Protein AF-0000000080403852 (afdb_homodimer)

Sequence (686 aa):
MSRVCIITGGTGLLGNSFREVVKNENPNFIESENEIIVNSNDKNVIKKYVFLSSKMCNLKNYDDTKNFFEKNKFTDIIHFAAHVGGLYANKNNNLQFLLNNLDINLNIVKICHKYSITRGIFALSTCIFPEKCDLPLIEENVHDGRCHLSNEGYSTSKRVLEILVRCYREKYNYQWMCIIPTNIYGKYDNFNLENGHVIPSIIHKIYLAKVNNTDVKLMGNGSAIRQFIYNRDISNILYYILNTYYSQNLTIIKNNIFNVIFSTNLPSNELSIKELANKIKHYMKFNNEILFDDTQDNGIHKKTASNDKLMSIINSSFSFTDIDKGLKETIDWFISEYKSIRKMSRVCIITGGTGLLGNSFREVVKNENPNFIESENEIIVNSNDKNVIKKYVFLSSKMCNLKNYDDTKNFFEKNKFTDIIHFAAHVGGLYANKNNNLQFLLNNLDINLNIVKICHKYSITRGIFALSTCIFPEKCDLPLIEENVHDGRCHLSNEGYSTSKRVLEILVRCYREKYNYQWMCIIPTNIYGKYDNFNLENGHVIPSIIHKIYLAKVNNTDVKLMGNGSAIRQFIYNRDISNILYYILNTYYSQNLTIIKNNIFNVIFSTNLPSNELSIKELANKIKHYMKFNNEILFDDTQDNGIHKKTASNDKLMSIINSSFSFTDIDKGLKETIDWFISEYKSIRK

Foldseek 3Di:
DAAEEEEEVLLADLNVLLVVVVCVVAVDWDDDDQKIAGDDPDRLAHGMYGRDYCVCFPLLDLVRLLVVCVVPQHQEYEYPDADAFALQVQQVPLVVRQSSLLSNLVSVLVSCVVNVNQYYEYEAEPQQADLDDDPQDDQVRSPVHQGDPSRRSNNVSRVVSLVSQVVCCVVPVGNYAYEYEWAEDFPRFALDCGTGYLLSNLLNQLVVCQVVVHEGEDEAPQQAKTAYAYSNLVSNQVSCCSRPLCVVPVNCVPPPRRYFYHGAPDPQRIGTSVRSSVLSCVLVVRDHYYHYDNPDDPRRRYHNHDRVSVCVRGDVPDHTDGPNRRSNNRSVNCVVCVVPHND/DAAEEEEEVLLADLNVLLVVVVCVVAVDWDDDDQKIAGDDPDRLAHGMYGRDYCVCFPLLDLVRLLVVCVVPQHQEYEYPDADAFALQVQQVPLVVRQSSLLSNLVSVLVSCVVNVNQYYEYEAEPQQADLDDDPQDDQVRSPVHQGDPSRRSNNVSRVVSLVSQVVCCVVPVGNYAYEYEWAEDFARFALDCGTGYLLSNLLNQLVVCQVVVHEGEDEAPQQAKTAYAYSNLVSNQVSCCSRPLCVVCVPCVVVVRRYFYHGAPDPQRIGTSVRSSVLSCVLVVRDHYYHYDNPDDPRRRYHNHDRVSVCVRGDPPDHTDGPNRRSNNRSVNCVVCVVPHND

Solvent-accessible surface area (backbone atoms only — not comparable to full-atom values): 35823 Å² total; per-residue (Å²): 128,82,33,22,31,37,28,37,31,19,74,36,35,59,27,44,32,31,51,51,43,54,52,71,77,34,91,53,60,50,74,54,96,49,32,38,38,41,74,66,90,52,78,66,39,62,34,30,40,37,42,38,37,68,89,80,39,48,45,64,37,54,68,48,40,47,55,58,50,71,79,41,84,46,38,30,36,39,40,59,57,66,69,80,53,15,69,65,40,25,52,76,32,31,54,58,29,22,53,50,28,37,36,30,45,53,36,50,54,53,48,32,58,75,64,61,36,44,33,33,39,36,63,50,44,60,63,35,33,24,64,70,64,73,77,57,37,52,71,88,46,39,52,57,20,39,45,44,77,52,39,36,24,47,24,48,26,42,48,49,43,54,50,51,53,50,40,47,25,70,73,69,69,39,52,53,32,35,35,27,38,43,49,68,44,40,60,65,53,53,35,20,78,75,43,19,43,73,66,40,26,51,53,44,45,46,51,53,15,56,78,64,70,42,59,30,80,40,81,9,70,32,71,33,33,47,46,45,34,46,35,57,54,54,26,49,52,49,51,43,41,65,46,43,47,44,76,74,39,72,60,44,73,73,72,73,58,41,58,33,34,45,49,61,93,50,72,76,29,53,38,28,47,46,58,49,50,51,52,52,33,60,76,67,69,49,83,65,51,82,42,65,41,62,89,47,81,63,72,71,52,70,72,55,60,47,30,65,69,38,62,71,70,49,64,89,83,68,73,78,73,51,50,69,61,43,50,48,54,24,51,52,45,46,64,75,38,54,92,75,53,67,103,129,83,34,23,32,37,28,38,31,19,74,35,35,59,26,44,33,30,52,51,44,54,53,71,77,35,90,50,59,50,76,57,96,49,32,38,39,41,73,67,90,54,77,66,38,62,34,30,40,37,41,38,36,69,88,78,37,49,46,64,36,55,68,49,40,47,55,58,50,70,78,42,85,48,39,30,38,39,42,60,57,68,68,77,54,16,70,64,38,26,51,75,34,29,52,57,28,22,53,50,27,39,35,31,46,51,36,49,54,52,47,34,59,74,63,61,37,44,33,35,40,37,62,53,43,58,62,36,33,24,65,70,65,73,78,56,37,53,70,88,47,38,51,57,21,38,47,44,77,52,39,37,22,45,22,48,28,41,48,49,44,51,52,50,51,48,38,50,24,71,73,68,67,39,55,54,32,35,37,26,37,44,47,68,43,40,61,67,52,55,37,21,79,74,44,20,43,71,66,40,27,50,53,45,46,46,51,51,15,56,77,64,70,43,60,30,79,40,81,9,72,31,71,34,33,46,45,46,35,48,36,56,53,54,26,51,53,50,52,44,40,65,46,44,47,45,75,73,40,76,55,40,74,76,70,71,57,42,57,34,35,46,46,61,91,49,72,76,30,53,37,30,46,45,58,48,49,51,51,51,32,59,76,66,69,50,84,64,53,81,41,63,41,62,89,47,81,61,72,73,51,67,71,56,59,45,30,65,68,38,62,72,69,49,63,89,84,66,75,78,74,51,50,69,61,43,49,48,55,23,51,53,45,47,65,74,38,54,93,75,52,67,102

Structure (mmCIF, N/CA/C/O backbone):
data_AF-0000000080403852-model_v1
#
loop_
_entity.id
_entity.type
_entity.pdbx_description
1 polymer 'GDP-L-fucose synthase'
#
loop_
_atom_site.group_PDB
_atom_site.id
_atom_site.type_symbol
_atom_site.label_atom_id
_atom_site.label_alt_id
_atom_site.label_comp_id
_atom_site.label_asym_id
_atom_site.label_entity_id
_atom_site.label_seq_id
_atom_site.pdbx_PDB_ins_code
_atom_site.Cartn_x
_atom_site.Cartn_y
_atom_site.Cartn_z
_atom_site.occupancy
_atom_site.B_iso_or_equiv
_atom_site.auth_seq_id
_atom_site.auth_comp_id
_atom_site.auth_asym_id
_atom_site.auth_atom_id
_atom_site.pdbx_PDB_model_num
ATOM 1 N N . MET A 1 1 ? -25.844 -14.68 -20.188 1 70.62 1 MET A N 1
ATOM 2 C CA . MET A 1 1 ? -24.656 -14.242 -20.906 1 70.62 1 MET A CA 1
ATOM 3 C C . MET A 1 1 ? -23.531 -15.258 -20.75 1 70.62 1 MET A C 1
ATOM 5 O O . MET A 1 1 ? -23.391 -15.891 -19.703 1 70.62 1 MET A O 1
ATOM 9 N N . SER A 1 2 ? -22.828 -15.672 -21.875 1 90.62 2 SER A N 1
ATOM 10 C CA . SER A 1 2 ? -21.734 -16.641 -21.828 1 90.62 2 SER A CA 1
ATOM 11 C C . SER A 1 2 ? -20.578 -16.141 -20.969 1 90.62 2 SER A C 1
ATOM 13 O O . SER A 1 2 ? -20.312 -14.938 -20.922 1 90.62 2 SER A O 1
ATOM 15 N N . ARG A 1 3 ? -20.031 -17.031 -20.234 1 94.69 3 ARG A N 1
ATOM 16 C CA . ARG A 1 3 ? -18.922 -16.672 -19.359 1 94.69 3 ARG A CA 1
ATOM 17 C C . ARG A 1 3 ? -17.609 -16.625 -20.141 1 94.69 3 ARG A C 1
ATOM 19 O O . ARG A 1 3 ? -17.297 -17.531 -20.906 1 94.69 3 ARG A O 1
ATOM 26 N N . VAL A 1 4 ? -16.906 -15.523 -20.016 1 97.25 4 VAL A N 1
ATOM 27 C CA . VAL A 1 4 ? -15.617 -15.297 -20.672 1 97.25 4 VAL A CA 1
ATOM 28 C C . VAL A 1 4 ? -14.57 -14.922 -19.625 1 97.25 4 VAL A C 1
ATOM 30 O O . VAL A 1 4 ? -14.75 -13.969 -18.859 1 97.25 4 VAL A O 1
ATOM 33 N N . CYS A 1 5 ? -13.445 -15.664 -19.609 1 98.19 5 CYS A N 1
ATOM 34 C CA . CYS A 1 5 ? -12.43 -15.469 -18.578 1 98.19 5 CYS A CA 1
ATOM 35 C C . CYS A 1 5 ? -11.141 -14.93 -19.188 1 98.19 5 CYS A C 1
ATOM 37 O O . CYS A 1 5 ? -10.617 -15.484 -20.156 1 98.19 5 CYS A O 1
ATOM 39 N N . ILE A 1 6 ? -10.664 -13.852 -18.656 1 98.75 6 ILE A N 1
ATOM 40 C CA . ILE A 1 6 ? -9.359 -13.336 -19.047 1 98.75 6 ILE A CA 1
ATOM 41 C C . ILE A 1 6 ? -8.305 -13.797 -18.047 1 98.75 6 ILE A C 1
ATOM 43 O O . ILE A 1 6 ? -8.547 -13.789 -16.828 1 98.75 6 ILE A O 1
ATOM 47 N N . ILE A 1 7 ? -7.203 -14.281 -18.516 1 98.81 7 ILE A N 1
ATOM 48 C CA . ILE A 1 7 ? -6.035 -14.648 -17.719 1 98.81 7 ILE A CA 1
ATOM 49 C C . ILE A 1 7 ? -4.895 -13.672 -18 1 98.81 7 ILE A C 1
ATOM 51 O O . ILE A 1 7 ? -4.293 -13.703 -19.078 1 98.81 7 ILE A O 1
ATOM 55 N N . THR A 1 8 ? -4.605 -12.766 -17.047 1 98.88 8 THR A N 1
ATOM 56 C CA . THR A 1 8 ? -3.408 -11.945 -17.203 1 98.88 8 THR A CA 1
ATOM 57 C C . THR A 1 8 ? -2.156 -12.734 -16.844 1 98.88 8 THR A C 1
ATOM 59 O O . THR A 1 8 ? -2.223 -13.68 -16.047 1 98.88 8 THR A O 1
ATOM 62 N N . GLY A 1 9 ? -0.987 -12.312 -17.453 1 98.25 9 GLY A N 1
ATOM 63 C CA . GLY A 1 9 ? 0.164 -13.195 -17.328 1 98.25 9 GLY A CA 1
ATOM 64 C C . GLY A 1 9 ? -0.004 -14.508 -18.078 1 98.25 9 GLY A C 1
ATOM 65 O O . GLY A 1 9 ? 0.462 -15.547 -17.609 1 98.25 9 GLY A O 1
ATOM 66 N N . GLY A 1 10 ? -0.683 -14.453 -19.156 1 98 10 GLY A N 1
ATOM 67 C CA . GLY A 1 10 ? -1.135 -15.625 -19.891 1 98 10 GLY A CA 1
ATOM 68 C C . GLY A 1 10 ? 0.002 -16.422 -20.5 1 98 10 GLY A C 1
ATOM 69 O O . GLY A 1 10 ? -0.172 -17.594 -20.859 1 98 10 GLY A O 1
ATOM 70 N N . THR A 1 11 ? 1.143 -15.844 -20.578 1 96.31 11 THR A N 1
ATOM 71 C CA . THR A 1 11 ? 2.264 -16.531 -21.219 1 96.31 11 THR A CA 1
ATOM 72 C C . THR A 1 11 ? 3.332 -16.875 -20.188 1 96.31 11 THR A C 1
ATOM 74 O O . THR A 1 11 ? 4.434 -17.297 -20.547 1 96.31 11 THR A O 1
ATOM 77 N N . GLY A 1 12 ? 3.045 -16.688 -18.953 1 96 12 GLY A N 1
ATOM 78 C CA . GLY A 1 12 ? 3.957 -17.047 -17.875 1 96 12 GLY A CA 1
ATOM 79 C C . GLY A 1 12 ? 3.771 -18.484 -17.391 1 96 12 GLY A C 1
ATOM 80 O O . GLY A 1 12 ? 3.053 -19.266 -18.016 1 96 12 GLY A O 1
ATOM 81 N N . LEU A 1 13 ? 4.449 -18.797 -16.281 1 97.12 13 LEU A N 1
ATOM 82 C CA . LEU A 1 13 ? 4.438 -20.125 -15.68 1 97.12 13 LEU A CA 1
ATOM 83 C C . LEU A 1 13 ? 3.01 -20.609 -15.453 1 97.12 13 LEU A C 1
ATOM 85 O O . LEU A 1 13 ? 2.604 -21.641 -15.992 1 97.12 13 LEU A O 1
ATOM 89 N N . LEU A 1 14 ? 2.246 -19.828 -14.727 1 98.44 14 LEU A N 1
ATOM 90 C CA . LEU A 1 14 ? 0.89 -20.234 -14.375 1 98.44 14 LEU A CA 1
ATOM 91 C C . LEU A 1 14 ? -0.052 -20.062 -15.562 1 98.44 14 LEU A C 1
ATOM 93 O O . LEU A 1 14 ? -0.991 -20.859 -15.734 1 98.44 14 LEU A O 1
ATOM 97 N N . GLY A 1 15 ? 0.168 -19.016 -16.391 1 98.5 15 GLY A N 1
ATOM 98 C CA . GLY A 1 15 ? -0.65 -18.844 -17.594 1 98.5 15 GLY A CA 1
ATOM 99 C C . GLY A 1 15 ? -0.61 -20.031 -18.531 1 98.5 15 GLY A C 1
ATOM 100 O O . GLY A 1 15 ? -1.655 -20.547 -18.938 1 98.5 15 GLY A O 1
ATOM 101 N N . ASN A 1 16 ? 0.558 -20.469 -18.828 1 97.94 16 ASN A N 1
ATOM 102 C CA . ASN A 1 16 ? 0.735 -21.609 -19.719 1 97.94 16 ASN A CA 1
ATOM 103 C C . ASN A 1 16 ? 0.206 -22.906 -19.094 1 97.94 16 ASN A C 1
ATOM 105 O O . ASN A 1 16 ? -0.389 -23.734 -19.781 1 97.94 16 ASN A O 1
ATOM 109 N N . SER A 1 17 ? 0.521 -23.078 -17.812 1 98.56 17 SER A N 1
ATOM 110 C CA . SER A 1 17 ? 0.018 -24.266 -17.125 1 98.56 17 SER A CA 1
ATOM 111 C C . SER A 1 17 ? -1.506 -24.312 -17.156 1 98.56 17 SER A C 1
ATOM 113 O O . SER A 1 17 ? -2.092 -25.375 -17.391 1 98.56 17 SER A O 1
ATOM 115 N N . PHE A 1 18 ? -2.139 -23.188 -16.875 1 98.81 18 PHE A N 1
ATOM 116 C CA . PHE A 1 18 ? -3.596 -23.109 -16.891 1 98.81 18 PHE A CA 1
ATOM 117 C C . PHE A 1 18 ? -4.141 -23.391 -18.281 1 98.81 18 PHE A C 1
ATOM 119 O O . PHE A 1 18 ? -5.172 -24.062 -18.438 1 98.81 18 PHE A O 1
ATOM 126 N N . ARG A 1 19 ? -3.49 -22.844 -19.281 1 98.44 19 ARG A N 1
ATOM 127 C CA . ARG A 1 19 ? -3.844 -23.094 -20.672 1 98.44 19 ARG A CA 1
ATOM 128 C C . ARG A 1 19 ? -3.889 -24.594 -20.953 1 98.44 19 ARG A C 1
ATOM 130 O O . ARG A 1 19 ? -4.844 -25.094 -21.547 1 98.44 19 ARG A O 1
ATOM 137 N N . GLU A 1 20 ? -2.898 -25.328 -20.484 1 98 20 GLU A N 1
ATOM 138 C CA . GLU A 1 20 ? -2.838 -26.781 -20.656 1 98 20 GLU A CA 1
ATOM 139 C C . GLU A 1 20 ? -4 -27.469 -19.953 1 98 20 GLU A C 1
ATOM 141 O O . GLU A 1 20 ? -4.609 -28.391 -20.5 1 98 20 GLU A O 1
ATOM 146 N N . VAL A 1 21 ? -4.27 -27.031 -18.75 1 98.19 21 VAL A N 1
ATOM 147 C CA . VAL A 1 21 ? -5.332 -27.641 -17.969 1 98.19 21 VAL A CA 1
ATOM 148 C C . VAL A 1 21 ? -6.68 -27.406 -18.641 1 98.19 21 VAL A C 1
ATOM 150 O O . VAL A 1 21 ? -7.527 -28.297 -18.688 1 98.19 21 VAL A O 1
ATOM 153 N N . VAL A 1 22 ? -6.941 -26.172 -19.188 1 98.31 22 VAL A N 1
ATOM 154 C CA . VAL A 1 22 ? -8.18 -25.859 -19.906 1 98.31 22 VAL A CA 1
ATOM 155 C C . VAL A 1 22 ? -8.367 -26.844 -21.062 1 98.31 22 VAL A C 1
ATOM 157 O O . VAL A 1 22 ? -9.453 -27.391 -21.25 1 98.31 22 VAL A O 1
ATOM 160 N N . LYS A 1 23 ? -7.289 -27.047 -21.797 1 97.88 23 LYS A N 1
ATOM 161 C CA . LYS A 1 23 ? -7.355 -27.953 -22.953 1 97.88 23 LYS A CA 1
ATOM 162 C C . LYS A 1 23 ? -7.625 -29.391 -22.5 1 97.88 23 LYS A C 1
ATOM 164 O O . LYS A 1 23 ? -8.438 -30.094 -23.109 1 97.88 23 LYS A O 1
ATOM 169 N N . ASN A 1 24 ? -7 -29.781 -21.438 1 97.38 24 ASN A N 1
ATOM 170 C CA . ASN A 1 24 ? -7.141 -31.156 -20.938 1 97.38 24 ASN A CA 1
ATOM 171 C C . ASN A 1 24 ? -8.547 -31.406 -20.406 1 97.38 24 ASN A C 1
ATOM 173 O O . ASN A 1 24 ? -9.062 -32.531 -20.547 1 97.38 24 ASN A O 1
ATOM 177 N N . GLU A 1 25 ? -9.164 -30.406 -19.812 1 96.31 25 GLU A N 1
ATOM 178 C CA . GLU A 1 25 ? -10.461 -30.562 -19.156 1 96.31 25 GLU A CA 1
ATOM 179 C C . GLU A 1 25 ? -11.609 -30.391 -20.141 1 96.31 25 GLU A C 1
ATOM 181 O O . GLU A 1 25 ? -12.766 -30.656 -19.812 1 96.31 25 GLU A O 1
ATOM 186 N N . ASN A 1 26 ? -11.273 -29.922 -21.391 1 96.25 26 ASN A N 1
ATOM 187 C CA . ASN A 1 26 ? -12.289 -29.688 -22.406 1 96.25 26 ASN A CA 1
ATOM 188 C C . ASN A 1 26 ? -11.953 -30.391 -23.719 1 96.25 26 ASN A C 1
ATOM 190 O O . ASN A 1 26 ? -11.258 -29.828 -24.562 1 96.25 26 ASN A O 1
ATOM 194 N N . PRO A 1 27 ? -12.555 -31.531 -23.953 1 91.88 27 PRO A N 1
ATOM 195 C CA . PRO A 1 27 ? -12.234 -32.281 -25.172 1 91.88 27 PRO A CA 1
ATOM 196 C C . PRO A 1 27 ? -12.648 -31.562 -26.453 1 91.88 27 PRO A C 1
ATOM 198 O O . PRO A 1 27 ? -12.055 -31.766 -27.5 1 91.88 27 PRO A O 1
ATOM 201 N N . ASN A 1 28 ? -13.719 -30.75 -26.359 1 95.31 28 ASN A N 1
ATOM 202 C CA . ASN A 1 28 ? -14.211 -30 -27.5 1 95.31 28 ASN A CA 1
ATOM 203 C C . ASN A 1 28 ? -13.891 -28.516 -27.391 1 95.31 28 ASN A C 1
ATOM 205 O O . ASN A 1 28 ? -14.695 -27.734 -26.875 1 95.31 28 ASN A O 1
ATOM 209 N N . PHE A 1 29 ? -12.695 -28.172 -27.906 1 96.94 29 PHE A N 1
ATOM 210 C CA . PHE A 1 29 ? -12.289 -26.766 -27.859 1 96.94 29 PHE A CA 1
ATOM 211 C C . PHE A 1 29 ? -11.648 -26.344 -29.188 1 96.94 29 PHE A C 1
ATOM 213 O O . PHE A 1 29 ? -11.266 -27.188 -30 1 96.94 29 PHE A O 1
ATOM 220 N N . ILE A 1 30 ? -11.633 -25.078 -29.516 1 97.75 30 ILE A N 1
ATOM 221 C CA . ILE A 1 30 ? -10.898 -24.453 -30.594 1 97.75 30 ILE A CA 1
ATOM 222 C C . ILE A 1 30 ? -9.906 -23.422 -30.031 1 97.75 30 ILE A C 1
ATOM 224 O O . ILE A 1 30 ? -10.281 -22.578 -29.219 1 97.75 30 ILE A O 1
ATOM 228 N N . GLU A 1 31 ? -8.68 -23.594 -30.312 1 97.19 31 GLU A N 1
ATOM 229 C CA . GLU A 1 31 ? -7.656 -22.656 -29.859 1 97.19 31 GLU A CA 1
ATOM 230 C C . GLU A 1 31 ? -7.16 -21.781 -31 1 97.19 31 GLU A C 1
ATOM 232 O O . GLU A 1 31 ? -6.941 -22.266 -32.125 1 97.19 31 GLU A O 1
ATOM 237 N N . SER A 1 32 ? -7.113 -20.531 -30.844 1 93.81 32 SER A N 1
ATOM 238 C CA . SER A 1 32 ? -6.535 -19.562 -31.781 1 93.81 32 SER A CA 1
ATOM 239 C C . SER A 1 32 ? -5.691 -18.531 -31.047 1 93.81 32 SER A C 1
ATOM 241 O O . SER A 1 32 ? -6.223 -17.703 -30.297 1 93.81 32 SER A O 1
ATOM 243 N N . GLU A 1 33 ? -4.379 -18.547 -31.297 1 92.81 33 GLU A N 1
ATOM 244 C CA . GLU A 1 33 ? -3.428 -17.594 -30.75 1 92.81 33 GLU A CA 1
ATOM 245 C C . GLU A 1 33 ? -3.543 -17.516 -29.219 1 92.81 33 GLU A C 1
ATOM 247 O O . GLU A 1 33 ? -3.096 -18.422 -28.516 1 92.81 33 GLU A O 1
ATOM 252 N N . ASN A 1 34 ? -4.266 -16.531 -28.766 1 96.44 34 ASN A N 1
ATOM 253 C CA . ASN A 1 34 ? -4.285 -16.281 -27.328 1 96.44 34 ASN A CA 1
ATOM 254 C C . ASN A 1 34 ? -5.648 -16.609 -26.719 1 96.44 34 ASN A C 1
ATOM 256 O O . ASN A 1 34 ? -5.957 -16.203 -25.609 1 96.44 34 ASN A O 1
ATOM 260 N N . GLU A 1 35 ? -6.457 -17.438 -27.484 1 97.56 35 GLU A N 1
ATOM 261 C CA . GLU A 1 35 ? -7.805 -17.719 -27 1 97.56 35 GLU A CA 1
ATOM 262 C C . GLU A 1 35 ? -8.133 -19.203 -27.109 1 97.56 35 GLU A C 1
ATOM 264 O O . GLU A 1 35 ? -7.621 -19.891 -28 1 97.56 35 GLU A O 1
ATOM 269 N N . ILE A 1 36 ? -8.898 -19.672 -26.203 1 98.31 36 ILE A N 1
ATOM 270 C CA . ILE A 1 36 ? -9.5 -21 -26.266 1 98.31 36 ILE A CA 1
ATOM 271 C C . ILE A 1 36 ? -11.016 -20.891 -26.141 1 98.31 36 ILE A C 1
ATOM 273 O O . ILE A 1 36 ? -11.523 -20.297 -25.188 1 98.31 36 ILE A O 1
ATOM 277 N N . ILE A 1 37 ? -11.727 -21.391 -27.156 1 97.81 37 ILE A N 1
ATOM 278 C CA . ILE A 1 37 ? -13.18 -21.453 -27.109 1 97.81 37 ILE A CA 1
ATOM 279 C C . ILE A 1 37 ? -13.625 -22.859 -26.766 1 97.81 37 ILE A C 1
ATOM 281 O O . ILE A 1 37 ? -13.18 -23.844 -27.375 1 97.81 37 ILE A O 1
ATOM 285 N N . VAL A 1 38 ? -14.383 -22.969 -25.734 1 97.31 38 VAL A N 1
ATOM 286 C CA . VAL A 1 38 ? -14.867 -24.266 -25.25 1 97.31 38 VAL A CA 1
ATOM 287 C C . VAL A 1 38 ? -16.312 -24.469 -25.672 1 97.31 38 VAL A C 1
ATOM 289 O O . VAL A 1 38 ? -17.172 -23.609 -25.438 1 97.31 38 VAL A O 1
ATOM 292 N N . ASN A 1 39 ? -16.609 -25.594 -26.344 1 94.56 39 ASN A N 1
ATOM 293 C CA . ASN A 1 39 ? -17.984 -25.953 -26.703 1 94.56 39 ASN A CA 1
ATOM 294 C C . ASN A 1 39 ? -18.656 -26.766 -25.609 1 94.56 39 ASN A C 1
ATOM 296 O O . ASN A 1 39 ? -18.406 -27.969 -25.484 1 94.56 39 ASN A O 1
ATOM 300 N N . SER A 1 40 ? -19.359 -26.125 -24.812 1 92.56 40 SER A N 1
ATOM 301 C CA . SER A 1 40 ? -20.078 -26.766 -23.719 1 92.56 40 SER A CA 1
ATOM 302 C C . SER A 1 40 ? -21.516 -26.266 -23.641 1 92.56 40 SER A C 1
ATOM 304 O O . SER A 1 40 ? -21.797 -25.094 -23.859 1 92.56 40 SER A O 1
ATOM 306 N N . ASN A 1 41 ? -22.484 -27.125 -23.328 1 90.44 41 ASN A N 1
ATOM 307 C CA . ASN A 1 41 ? -23.875 -26.766 -23.156 1 90.44 41 ASN A CA 1
ATOM 308 C C . ASN A 1 41 ? -24.172 -26.312 -21.734 1 90.44 41 ASN A C 1
ATOM 310 O O . ASN A 1 41 ? -25.25 -25.781 -21.453 1 90.44 41 ASN A O 1
ATOM 314 N N . ASP A 1 42 ? -23.219 -26.438 -20.875 1 89.19 42 ASP A N 1
ATOM 315 C CA . ASP A 1 42 ? -23.375 -26 -19.484 1 89.19 42 ASP A CA 1
ATOM 316 C C . ASP A 1 42 ? -23.156 -24.5 -19.344 1 89.19 42 ASP A C 1
ATOM 318 O O . ASP A 1 42 ? -22.078 -24 -19.672 1 89.19 42 ASP A O 1
ATOM 322 N N . LYS A 1 43 ? -24.172 -23.828 -18.875 1 85.56 43 LYS A N 1
ATOM 323 C CA . LYS A 1 43 ? -24.156 -22.375 -18.797 1 85.56 43 LYS A CA 1
ATOM 324 C C . LYS A 1 43 ? -23.156 -21.891 -17.75 1 85.56 43 LYS A C 1
ATOM 326 O O . LYS A 1 43 ? -22.719 -20.734 -17.781 1 85.56 43 LYS A O 1
ATOM 331 N N . ASN A 1 44 ? -22.75 -22.766 -16.891 1 86.94 44 ASN A N 1
ATOM 332 C CA . ASN A 1 44 ? -21.875 -22.375 -15.781 1 86.94 44 ASN A CA 1
ATOM 333 C C . ASN A 1 44 ? -20.406 -22.516 -16.172 1 86.94 44 ASN A C 1
ATOM 335 O O . ASN A 1 44 ? -19.531 -21.984 -15.484 1 86.94 44 ASN A O 1
ATOM 339 N N . VAL A 1 45 ? -20.203 -23.172 -17.234 1 92.5 45 VAL A N 1
ATOM 340 C CA . VAL A 1 45 ? -18.844 -23.406 -17.672 1 92.5 45 VAL A CA 1
ATOM 341 C C . VAL A 1 45 ? -18.359 -22.219 -18.516 1 92.5 45 VAL A C 1
ATOM 343 O O . VAL A 1 45 ? -19.125 -21.672 -19.328 1 92.5 45 VAL A O 1
ATOM 346 N N . ILE A 1 46 ? -17.156 -21.797 -18.344 1 96.75 46 ILE A N 1
ATOM 347 C CA . ILE A 1 46 ? -16.547 -20.734 -19.141 1 96.75 46 ILE A CA 1
ATOM 348 C C . ILE A 1 46 ? -16.469 -21.156 -20.594 1 96.75 46 ILE A C 1
ATOM 350 O O . ILE A 1 46 ? -15.969 -22.25 -20.906 1 96.75 46 ILE A O 1
ATOM 354 N N . LYS A 1 47 ? -16.922 -20.297 -21.5 1 96.81 47 LYS A N 1
ATOM 355 C CA . LYS A 1 47 ? -17.016 -20.656 -22.906 1 96.81 47 LYS A CA 1
ATOM 356 C C . LYS A 1 47 ? -15.797 -20.156 -23.688 1 96.81 47 LYS A C 1
ATOM 358 O O . LYS A 1 47 ? -15.531 -20.609 -24.797 1 96.81 47 LYS A O 1
ATOM 363 N N . LYS A 1 48 ? -15.094 -19.234 -23.094 1 97.5 48 LYS A N 1
ATOM 364 C CA . LYS A 1 48 ? -13.938 -18.641 -23.75 1 97.5 48 LYS A CA 1
ATOM 365 C C . LYS A 1 48 ? -12.883 -18.203 -22.75 1 97.5 48 LYS A C 1
ATOM 367 O O . LYS A 1 48 ? -13.219 -17.578 -21.734 1 97.5 48 LYS A O 1
ATOM 372 N N . TYR A 1 49 ? -11.688 -18.562 -22.984 1 98.38 49 TYR A N 1
ATOM 373 C CA . TYR A 1 49 ? -10.523 -18.109 -22.219 1 98.38 49 TYR A CA 1
ATOM 374 C C . TYR A 1 49 ? -9.617 -17.234 -23.078 1 98.38 49 TYR A C 1
ATOM 376 O O . TYR A 1 49 ? -9.305 -17.578 -24.219 1 98.38 49 TYR A O 1
ATOM 384 N N . VAL A 1 50 ? -9.258 -16.094 -22.562 1 98.44 50 VAL A N 1
ATOM 385 C CA . VAL A 1 50 ? -8.32 -15.203 -23.25 1 98.44 50 VAL A CA 1
ATOM 386 C C . VAL A 1 50 ? -7.039 -15.078 -22.422 1 98.44 50 VAL A C 1
ATOM 388 O O . VAL A 1 50 ? -7.074 -14.625 -21.281 1 98.44 50 VAL A O 1
ATOM 391 N N . PHE A 1 51 ? -5.934 -15.484 -23 1 98.69 51 PHE A N 1
ATOM 392 C CA . PHE A 1 51 ? -4.633 -15.453 -22.344 1 98.69 51 PHE A CA 1
ATOM 393 C C . PHE A 1 51 ? -3.857 -14.203 -22.75 1 98.69 51 PHE A C 1
ATOM 395 O O . PHE A 1 51 ? -3.27 -14.156 -23.828 1 98.69 51 PHE A O 1
ATOM 402 N N . LEU A 1 52 ? -3.744 -13.281 -21.859 1 98.19 52 LEU A N 1
ATOM 403 C CA . LEU A 1 52 ? -3.207 -11.961 -22.141 1 98.19 52 LEU A CA 1
ATOM 404 C C . LEU A 1 52 ? -1.708 -11.906 -21.859 1 98.19 52 LEU A C 1
ATOM 406 O O . LEU A 1 52 ? -1.264 -12.281 -20.781 1 98.19 52 LEU A O 1
ATOM 410 N N . SER A 1 53 ? -0.919 -11.477 -22.781 1 96.69 53 SER A N 1
ATOM 411 C CA . SER A 1 53 ? 0.515 -11.266 -22.625 1 96.69 53 SER A CA 1
ATOM 412 C C . SER A 1 53 ? 0.846 -9.773 -22.547 1 96.69 53 SER A C 1
ATOM 414 O O . SER A 1 53 ? 0.026 -8.93 -22.922 1 96.69 53 SER A O 1
ATOM 416 N N . SER A 1 54 ? 2.057 -9.492 -22.109 1 95.44 54 SER A N 1
ATOM 417 C CA . SER A 1 54 ? 2.498 -8.102 -22 1 95.44 54 SER A CA 1
ATOM 418 C C . SER A 1 54 ? 2.652 -7.473 -23.375 1 95.44 54 SER A C 1
ATOM 420 O O . SER A 1 54 ? 2.588 -6.246 -23.516 1 95.44 54 SER A O 1
ATOM 422 N N . LYS A 1 55 ? 2.824 -8.258 -24.422 1 94.81 55 LYS A N 1
ATOM 423 C CA . LYS A 1 55 ? 2.922 -7.77 -25.781 1 94.81 55 LYS A CA 1
ATOM 424 C C . LYS A 1 55 ? 1.572 -7.266 -26.297 1 94.81 55 LYS A C 1
ATOM 426 O O . LYS A 1 55 ? 1.514 -6.348 -27.109 1 94.81 55 LYS A O 1
ATOM 431 N N . MET A 1 56 ? 0.538 -7.844 -25.766 1 95.75 56 MET A N 1
ATOM 432 C CA . MET A 1 56 ? -0.814 -7.508 -26.203 1 95.75 56 MET A CA 1
ATOM 433 C C . MET A 1 56 ? -1.315 -6.25 -25.516 1 95.75 56 MET A C 1
ATOM 435 O O . MET A 1 56 ? -2.107 -5.492 -26.078 1 95.75 56 MET A O 1
ATOM 439 N N . CYS A 1 57 ? -0.879 -6.062 -24.266 1 97 57 CYS A N 1
ATOM 440 C CA . CYS A 1 57 ? -1.376 -4.961 -23.453 1 97 57 CYS A CA 1
ATOM 441 C C . CYS A 1 57 ? -0.402 -4.641 -22.328 1 97 57 CYS A C 1
ATOM 443 O O . CYS A 1 57 ? -0.019 -5.523 -21.547 1 97 57 CYS A O 1
ATOM 445 N N . ASN A 1 58 ? 0.052 -3.424 -22.25 1 98.12 58 ASN A N 1
ATOM 446 C CA . ASN A 1 58 ? 0.843 -2.977 -21.109 1 98.12 58 ASN A CA 1
ATOM 447 C C . ASN A 1 58 ? -0.04 -2.65 -19.906 1 98.12 58 ASN A C 1
ATOM 449 O O . ASN A 1 58 ? -0.598 -1.556 -19.812 1 98.12 58 ASN A O 1
ATOM 453 N N . LEU A 1 59 ? -0.033 -3.5 -18.969 1 98.5 59 LEU A N 1
ATOM 454 C CA . LEU A 1 59 ? -0.958 -3.398 -17.844 1 98.5 59 LEU A CA 1
ATOM 455 C C . LEU A 1 59 ? -0.531 -2.293 -16.891 1 98.5 59 LEU A C 1
ATOM 457 O O . LEU A 1 59 ? -1.304 -1.887 -16.016 1 98.5 59 LEU A O 1
ATOM 461 N N . LYS A 1 60 ? 0.663 -1.772 -17.016 1 97.75 60 LYS A N 1
ATOM 462 C CA . LYS A 1 60 ? 1.105 -0.65 -16.203 1 97.75 60 LYS A CA 1
ATOM 463 C C . LYS A 1 60 ? 0.446 0.652 -16.641 1 97.75 60 LYS A C 1
ATOM 465 O O . LYS A 1 60 ? 0.474 1.648 -15.914 1 97.75 60 LYS A O 1
ATOM 470 N N . ASN A 1 61 ? -0.056 0.645 -17.828 1 96.94 61 ASN A N 1
ATOM 471 C CA . ASN A 1 61 ? -0.733 1.802 -18.406 1 96.94 61 ASN A CA 1
ATOM 472 C C . ASN A 1 61 ? -2.25 1.664 -18.312 1 96.94 61 ASN A C 1
ATOM 474 O O . ASN A 1 61 ? -2.832 0.768 -18.938 1 96.94 61 ASN A O 1
ATOM 478 N N . TYR A 1 62 ? -2.869 2.57 -17.656 1 96.56 62 TYR A N 1
ATOM 479 C CA . TYR A 1 62 ? -4.301 2.488 -17.406 1 96.56 62 TYR A CA 1
ATOM 480 C C . TYR A 1 62 ? -5.09 2.518 -18.703 1 96.56 62 TYR A C 1
ATOM 482 O O . TYR A 1 62 ? -6 1.712 -18.906 1 96.56 62 TYR A O 1
ATOM 490 N N . ASP A 1 63 ? -4.766 3.42 -19.594 1 96 63 ASP A N 1
ATOM 491 C CA . ASP A 1 63 ? -5.516 3.58 -20.844 1 96 63 ASP A CA 1
ATOM 492 C C . ASP A 1 63 ? -5.367 2.352 -21.734 1 96 63 ASP A C 1
ATOM 494 O O . ASP A 1 63 ? -6.332 1.918 -22.359 1 96 63 ASP A O 1
ATOM 498 N N . ASP A 1 64 ? -4.16 1.789 -21.781 1 96.25 64 ASP A N 1
ATOM 499 C CA . ASP A 1 64 ? -3.953 0.549 -22.531 1 96.25 64 ASP A CA 1
ATOM 500 C C . ASP A 1 64 ? -4.832 -0.572 -21.984 1 96.25 64 ASP A C 1
ATOM 502 O O . ASP A 1 64 ? -5.484 -1.285 -22.75 1 96.25 64 ASP A O 1
ATOM 506 N N . THR A 1 65 ? -4.82 -0.675 -20.688 1 97.44 65 THR A N 1
ATOM 507 C CA . THR A 1 65 ? -5.598 -1.713 -20.016 1 97.44 65 THR A CA 1
ATOM 508 C C . THR A 1 65 ? -7.09 -1.518 -20.281 1 97.44 65 THR A C 1
ATOM 510 O O . THR A 1 65 ? -7.789 -2.461 -20.656 1 97.44 65 THR A O 1
ATOM 513 N N . LYS A 1 66 ? -7.566 -0.329 -20.125 1 97.38 66 LYS A N 1
ATOM 514 C CA . LYS A 1 66 ? -8.969 0.013 -20.344 1 97.38 66 LYS A CA 1
ATOM 515 C C . LYS A 1 66 ? -9.398 -0.318 -21.781 1 97.38 66 LYS A C 1
ATOM 517 O O . LYS A 1 66 ? -10.438 -0.941 -21.984 1 97.38 66 LYS A O 1
ATOM 522 N N . ASN A 1 67 ? -8.625 0.084 -22.719 1 96.5 67 ASN A N 1
ATOM 523 C CA . ASN A 1 67 ? -8.945 -0.139 -24.125 1 96.5 67 ASN A CA 1
ATOM 524 C C . ASN A 1 67 ? -9.055 -1.627 -24.438 1 96.5 67 ASN A C 1
ATOM 526 O O . ASN A 1 67 ? -9.938 -2.041 -25.188 1 96.5 67 ASN A O 1
ATOM 530 N N . PHE A 1 68 ? -8.148 -2.412 -23.938 1 96.94 68 PHE A N 1
ATOM 531 C CA . PHE A 1 68 ? -8.172 -3.85 -24.188 1 96.94 68 PHE A CA 1
ATOM 532 C C . PHE A 1 68 ? -9.438 -4.473 -23.609 1 96.94 68 PHE A C 1
ATOM 534 O O . PHE A 1 68 ? -10.086 -5.293 -24.266 1 96.94 68 PHE A O 1
ATOM 541 N N . PHE A 1 69 ? -9.82 -4.121 -22.375 1 97 69 PHE A N 1
ATOM 542 C CA . PHE A 1 69 ? -10.953 -4.727 -21.688 1 97 69 PHE A CA 1
ATOM 543 C C . PHE A 1 69 ? -12.273 -4.238 -22.281 1 97 69 PHE A C 1
ATOM 545 O O . PHE A 1 69 ? -13.281 -4.949 -22.234 1 97 69 PHE A O 1
ATOM 552 N N . GLU A 1 70 ? -12.266 -2.994 -22.797 1 95.06 70 GLU A N 1
ATOM 553 C CA . GLU A 1 70 ? -13.461 -2.43 -23.406 1 95.06 70 GLU A CA 1
ATOM 554 C C . GLU A 1 70 ? -13.875 -3.227 -24.641 1 95.06 70 GLU A C 1
ATOM 556 O O . GLU A 1 70 ? -15.07 -3.367 -24.922 1 95.06 70 GLU A O 1
ATOM 561 N N . LYS A 1 71 ? -12.961 -3.719 -25.344 1 92 71 LYS A N 1
ATOM 562 C CA . LYS A 1 71 ? -13.195 -4.438 -26.594 1 92 71 LYS A CA 1
ATOM 563 C C . LYS A 1 71 ? -13.688 -5.855 -26.328 1 92 71 LYS A C 1
ATOM 565 O O . LYS A 1 71 ? -14.211 -6.516 -27.219 1 92 71 LYS A O 1
ATOM 570 N N . ASN A 1 72 ? -13.5 -6.301 -25.062 1 85.81 72 ASN A N 1
ATOM 571 C CA . ASN A 1 72 ? -13.844 -7.668 -24.688 1 85.81 72 ASN A CA 1
ATOM 572 C C . ASN A 1 72 ? -14.789 -7.707 -23.5 1 85.81 72 ASN A C 1
ATOM 574 O O . ASN A 1 72 ? -14.664 -6.898 -22.578 1 85.81 72 ASN A O 1
ATOM 578 N N . LYS A 1 73 ? -15.852 -8.281 -23.547 1 90.12 73 LYS A N 1
ATOM 579 C CA . LYS A 1 73 ? -16.797 -8.375 -22.453 1 90.12 73 LYS A CA 1
ATOM 580 C C . LYS A 1 73 ? -16.453 -9.539 -21.516 1 90.12 73 LYS A C 1
ATOM 582 O O . LYS A 1 73 ? -17.141 -10.57 -21.531 1 90.12 73 LYS A O 1
ATOM 587 N N . PHE A 1 74 ? -15.57 -9.367 -20.578 1 97.5 74 PHE A N 1
ATOM 588 C CA . PHE A 1 74 ? -15.133 -10.414 -19.656 1 97.5 74 PHE A CA 1
ATOM 589 C C . PHE A 1 74 ? -16.078 -10.523 -18.484 1 97.5 74 PHE A C 1
ATOM 591 O O . PHE A 1 74 ? -16.594 -9.516 -17.984 1 97.5 74 PHE A O 1
ATOM 598 N N . THR A 1 75 ? -16.312 -11.719 -18.047 1 96.31 75 THR A N 1
ATOM 599 C CA . THR A 1 75 ? -17.125 -11.961 -16.875 1 96.31 75 THR A CA 1
ATOM 600 C C . THR A 1 75 ? -16.266 -12.414 -15.695 1 96.31 75 THR A C 1
ATOM 602 O O . THR A 1 75 ? -16.641 -12.242 -14.539 1 96.31 75 THR A O 1
ATOM 605 N N . ASP A 1 76 ? -15.109 -13.078 -15.969 1 96.94 76 ASP A N 1
ATOM 606 C CA . ASP A 1 76 ? -14.195 -13.672 -14.992 1 96.94 76 ASP A CA 1
ATOM 607 C C . ASP A 1 76 ? -12.75 -13.242 -15.258 1 96.94 76 ASP A C 1
ATOM 609 O O . ASP A 1 76 ? -12.383 -12.969 -16.406 1 96.94 76 ASP A O 1
ATOM 613 N N . ILE A 1 77 ? -11.984 -13.203 -14.172 1 98.44 77 ILE A N 1
ATOM 614 C CA . ILE A 1 77 ? -10.57 -12.906 -14.367 1 98.44 77 ILE A CA 1
ATOM 615 C C . ILE A 1 77 ? -9.727 -13.781 -13.453 1 98.44 77 ILE A C 1
ATOM 617 O O . ILE A 1 77 ? -10.094 -14.023 -12.297 1 98.44 77 ILE A O 1
ATOM 621 N N . ILE A 1 78 ? -8.672 -14.32 -13.945 1 98.81 78 ILE A N 1
ATOM 622 C CA . ILE A 1 78 ? -7.527 -14.773 -13.156 1 98.81 78 ILE A CA 1
ATOM 623 C C . ILE A 1 78 ? -6.348 -13.828 -13.375 1 98.81 78 ILE A C 1
ATOM 625 O O . ILE A 1 78 ? -5.863 -13.672 -14.492 1 98.81 78 ILE A O 1
ATOM 629 N N . HIS A 1 79 ? -5.906 -13.203 -12.352 1 98.88 79 HIS A N 1
ATOM 630 C CA . HIS A 1 79 ? -4.836 -12.211 -12.445 1 98.88 79 HIS A CA 1
ATOM 631 C C . HIS A 1 79 ? -3.512 -12.781 -11.953 1 98.88 79 HIS A C 1
ATOM 633 O O . HIS A 1 79 ? -3.211 -12.719 -10.758 1 98.88 79 HIS A O 1
ATOM 639 N N . PHE A 1 80 ? -2.666 -13.195 -12.953 1 98.81 80 PHE A N 1
ATOM 640 C CA . PHE A 1 80 ? -1.344 -13.719 -12.641 1 98.81 80 PHE A CA 1
ATOM 641 C C . PHE A 1 80 ? -0.27 -12.664 -12.883 1 98.81 80 PHE A C 1
ATOM 643 O O . PHE A 1 80 ? 0.854 -12.797 -12.391 1 98.81 80 PHE A O 1
ATOM 650 N N . ALA A 1 81 ? -0.586 -11.703 -13.703 1 98.69 81 ALA A N 1
ATOM 651 C CA . ALA A 1 81 ? 0.436 -10.766 -14.164 1 98.69 81 ALA A CA 1
ATOM 652 C C . ALA A 1 81 ? 1.114 -10.07 -12.984 1 98.69 81 ALA A C 1
ATOM 654 O O . ALA A 1 81 ? 0.444 -9.609 -12.055 1 98.69 81 ALA A O 1
ATOM 655 N N . ALA A 1 82 ? 2.369 -10.055 -13.016 1 98 82 ALA A N 1
ATOM 656 C CA . ALA A 1 82 ? 3.195 -9.383 -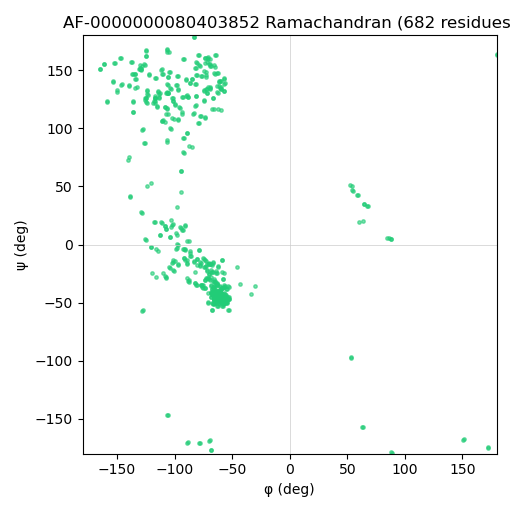12.023 1 98 82 ALA A CA 1
ATOM 657 C C . ALA A 1 82 ? 4.629 -9.211 -12.516 1 98 82 ALA A C 1
ATOM 659 O O . ALA A 1 82 ? 5.066 -9.93 -13.422 1 98 82 ALA A O 1
ATOM 660 N N . HIS A 1 83 ? 5.266 -8.188 -12.047 1 96.56 83 HIS A N 1
ATOM 661 C CA . HIS A 1 83 ? 6.723 -8.125 -12.094 1 96.56 83 HIS A CA 1
ATOM 662 C C . HIS A 1 83 ? 7.348 -9 -11.008 1 96.56 83 HIS A C 1
ATOM 664 O O . HIS A 1 83 ? 7.223 -8.703 -9.82 1 96.56 83 HIS A O 1
ATOM 670 N N . VAL A 1 84 ? 7.977 -10.078 -11.453 1 93.25 84 VAL A N 1
ATOM 671 C CA . VAL A 1 84 ? 8.438 -11.078 -10.5 1 93.25 84 VAL A CA 1
ATOM 672 C C . VAL A 1 84 ? 9.938 -11.312 -10.68 1 93.25 84 VAL A C 1
ATOM 674 O O . VAL A 1 84 ? 10.516 -10.93 -11.703 1 93.25 84 VAL A O 1
ATOM 677 N N . GLY A 1 85 ? 10.57 -11.883 -9.727 1 89.19 85 GLY A N 1
ATOM 678 C CA . GLY A 1 85 ? 11.977 -12.25 -9.711 1 89.19 85 GLY A CA 1
ATOM 679 C C . GLY A 1 85 ? 12.406 -12.906 -8.422 1 89.19 85 GLY A C 1
ATOM 680 O O . GLY A 1 85 ? 11.688 -12.867 -7.422 1 89.19 85 GLY A O 1
ATOM 681 N N . GLY A 1 86 ? 13.562 -13.555 -8.516 1 85.19 86 GLY A N 1
ATOM 682 C CA . GLY A 1 86 ? 14.102 -14.211 -7.336 1 85.19 86 GLY A CA 1
ATOM 683 C C . GLY A 1 86 ? 14.547 -13.234 -6.258 1 85.19 86 GLY A C 1
ATOM 684 O O . GLY A 1 86 ? 14.312 -12.031 -6.371 1 85.19 86 GLY A O 1
ATOM 685 N N . LEU A 1 87 ? 15.078 -13.773 -5.238 1 81.69 87 LEU A N 1
ATOM 686 C CA . LEU A 1 87 ? 15.492 -13.031 -4.051 1 81.69 87 LEU A CA 1
ATOM 687 C C . LEU A 1 87 ? 16.422 -11.875 -4.426 1 81.69 87 LEU A C 1
ATOM 689 O O . LEU A 1 87 ? 16.172 -10.727 -4.039 1 81.69 87 LEU A O 1
ATOM 693 N N . TYR A 1 88 ? 17.344 -12.094 -5.207 1 80.5 88 TYR A N 1
ATOM 694 C CA . TYR A 1 88 ? 18.359 -11.094 -5.516 1 80.5 88 TYR A CA 1
ATOM 695 C C . TYR A 1 88 ? 17.812 -10.039 -6.469 1 80.5 88 TYR A C 1
ATOM 697 O O . TYR A 1 88 ? 18.188 -8.867 -6.387 1 80.5 88 TYR A O 1
ATOM 705 N N . ALA A 1 89 ? 17 -10.516 -7.363 1 86.56 89 ALA A N 1
ATOM 706 C CA . ALA A 1 89 ? 16.328 -9.539 -8.227 1 86.56 89 ALA A CA 1
ATOM 707 C C . ALA A 1 89 ? 15.508 -8.547 -7.406 1 86.56 89 ALA A C 1
ATOM 709 O O . ALA A 1 89 ? 15.562 -7.34 -7.648 1 86.56 89 ALA A O 1
ATOM 710 N N . ASN A 1 90 ? 14.82 -9.039 -6.438 1 88.56 90 ASN A N 1
ATOM 711 C CA . ASN A 1 90 ? 14.023 -8.195 -5.562 1 88.56 90 ASN A CA 1
ATOM 712 C C . ASN A 1 90 ? 14.898 -7.242 -4.75 1 88.56 90 ASN A C 1
ATOM 714 O O . ASN A 1 90 ? 14.633 -6.039 -4.699 1 88.56 90 ASN A O 1
ATOM 718 N N . LYS A 1 91 ? 15.883 -7.781 -4.137 1 85.81 91 LYS A N 1
ATOM 719 C CA . LYS A 1 91 ? 16.766 -7.02 -3.266 1 85.81 91 LYS A CA 1
ATOM 720 C C . LYS A 1 91 ? 17.406 -5.844 -4.012 1 85.81 91 LYS A C 1
ATOM 722 O O . LYS A 1 91 ? 17.516 -4.746 -3.467 1 85.81 91 LYS A O 1
ATOM 727 N N . ASN A 1 92 ? 17.688 -6.051 -5.258 1 89.19 92 ASN A N 1
ATOM 728 C CA . ASN A 1 92 ? 18.422 -5.059 -6.027 1 89.19 92 ASN A CA 1
ATOM 729 C C . ASN A 1 92 ? 17.484 -4.094 -6.746 1 89.19 92 ASN A C 1
ATOM 731 O O . ASN A 1 92 ? 17.922 -3.053 -7.246 1 89.19 92 ASN A O 1
ATOM 735 N N . ASN A 1 93 ? 16.219 -4.418 -6.777 1 94.44 93 ASN A N 1
ATOM 736 C CA . ASN A 1 93 ? 15.273 -3.623 -7.566 1 94.44 93 ASN A CA 1
ATOM 737 C C . ASN A 1 93 ? 13.961 -3.414 -6.828 1 94.44 93 ASN A C 1
ATOM 739 O O . ASN A 1 93 ? 12.883 -3.482 -7.43 1 94.44 93 ASN A O 1
ATOM 743 N N . ASN A 1 94 ? 14.055 -3.146 -5.551 1 95.44 94 ASN A N 1
ATOM 744 C CA . ASN A 1 94 ? 12.867 -3.021 -4.711 1 95.44 94 ASN A CA 1
ATOM 745 C C . ASN A 1 94 ? 11.906 -1.966 -5.25 1 95.44 94 ASN A C 1
ATOM 747 O O . ASN A 1 94 ? 10.695 -2.188 -5.289 1 95.44 94 ASN A O 1
ATOM 751 N N . LEU A 1 95 ? 12.453 -0.841 -5.629 1 97.69 95 LEU A N 1
ATOM 752 C CA . LEU A 1 95 ? 11.633 0.256 -6.133 1 97.69 95 LEU A CA 1
ATOM 753 C C . LEU A 1 95 ? 10.883 -0.161 -7.395 1 97.69 95 LEU A C 1
ATOM 755 O O . LEU A 1 95 ? 9.672 0.069 -7.508 1 97.69 95 LEU A O 1
ATOM 759 N N . GLN A 1 96 ? 11.562 -0.776 -8.289 1 97.56 96 GLN A N 1
ATOM 760 C CA . GLN A 1 96 ? 10.945 -1.197 -9.547 1 97.56 96 GLN A CA 1
ATOM 761 C C . GLN A 1 96 ? 9.836 -2.213 -9.297 1 97.56 96 GLN A C 1
ATOM 763 O O . GLN A 1 96 ? 8.773 -2.141 -9.922 1 97.56 96 GLN A O 1
ATOM 768 N N . PHE A 1 97 ? 10.094 -3.186 -8.406 1 97.94 97 PHE A N 1
ATOM 769 C CA . PHE A 1 97 ? 9.078 -4.176 -8.062 1 97.94 97 PHE A CA 1
ATOM 770 C C . PHE A 1 97 ? 7.852 -3.504 -7.469 1 97.94 97 PHE A C 1
ATOM 772 O O . PHE A 1 97 ? 6.719 -3.873 -7.785 1 97.94 97 PHE A O 1
ATOM 779 N N . LEU A 1 98 ? 8.062 -2.516 -6.609 1 98.56 98 LEU A N 1
ATOM 780 C CA . LEU A 1 98 ? 6.969 -1.784 -5.98 1 98.56 98 LEU A CA 1
ATOM 781 C C . LEU A 1 98 ? 6.137 -1.051 -7.023 1 98.56 98 LEU A C 1
ATOM 783 O O . LEU A 1 98 ? 4.926 -1.262 -7.117 1 98.56 98 LEU A O 1
ATOM 787 N N . LEU A 1 99 ? 6.77 -0.262 -7.863 1 98.5 99 LEU A N 1
ATOM 788 C CA . LEU A 1 99 ? 6.094 0.607 -8.82 1 98.5 99 LEU A CA 1
ATOM 789 C C . LEU A 1 99 ? 5.355 -0.215 -9.875 1 98.5 99 LEU A C 1
ATOM 791 O O . LEU A 1 99 ? 4.168 0.01 -10.117 1 98.5 99 LEU A O 1
ATOM 795 N N . ASN A 1 100 ? 6.055 -1.15 -10.477 1 98.44 100 ASN A N 1
ATOM 796 C CA . ASN A 1 100 ? 5.449 -1.948 -11.539 1 98.44 100 ASN A CA 1
ATOM 797 C C . ASN A 1 100 ? 4.219 -2.701 -11.047 1 98.44 100 ASN A C 1
ATOM 799 O O . ASN A 1 100 ? 3.166 -2.672 -11.688 1 98.44 100 ASN A O 1
ATOM 803 N N . ASN A 1 101 ? 4.355 -3.326 -9.906 1 98.75 101 ASN A N 1
ATOM 804 C CA . ASN A 1 101 ? 3.26 -4.168 -9.438 1 98.75 101 ASN A CA 1
ATOM 805 C C . ASN A 1 101 ? 2.105 -3.336 -8.891 1 98.75 101 ASN A C 1
ATOM 807 O O . ASN A 1 101 ? 0.941 -3.719 -9.016 1 98.75 101 ASN A O 1
ATOM 811 N N . LEU A 1 102 ? 2.377 -2.184 -8.234 1 98.75 102 LEU A N 1
ATOM 812 C CA . LEU A 1 102 ? 1.288 -1.296 -7.844 1 98.75 102 LEU A CA 1
ATOM 813 C C . LEU A 1 102 ? 0.486 -0.847 -9.062 1 98.75 102 LEU A C 1
ATOM 815 O O . LEU A 1 102 ? -0.747 -0.877 -9.039 1 98.75 102 LEU A O 1
ATOM 819 N N . ASP A 1 103 ? 1.187 -0.418 -10.125 1 98.38 103 ASP A N 1
ATOM 820 C CA . ASP A 1 103 ? 0.514 0.046 -11.336 1 98.38 103 ASP A CA 1
ATOM 821 C C . ASP A 1 103 ? -0.353 -1.056 -11.938 1 98.38 103 ASP A C 1
ATOM 823 O O . ASP A 1 103 ? -1.531 -0.837 -12.227 1 98.38 103 ASP A O 1
ATOM 827 N N . ILE A 1 104 ? 0.217 -2.238 -12.102 1 98.69 104 ILE A N 1
ATOM 828 C CA . ILE A 1 104 ? -0.485 -3.371 -12.695 1 98.69 104 ILE A CA 1
ATOM 829 C C . ILE A 1 104 ? -1.729 -3.697 -11.875 1 98.69 104 ILE A C 1
ATOM 831 O O . ILE A 1 104 ? -2.834 -3.787 -12.414 1 98.69 104 ILE A O 1
ATOM 835 N N . ASN A 1 105 ? -1.567 -3.816 -10.578 1 98.75 105 ASN A N 1
ATOM 836 C CA . ASN A 1 105 ? -2.641 -4.25 -9.695 1 98.75 105 ASN A CA 1
ATOM 837 C C . ASN A 1 105 ? -3.748 -3.205 -9.602 1 98.75 105 ASN A C 1
ATOM 839 O O . ASN A 1 105 ? -4.934 -3.541 -9.656 1 98.75 105 ASN A O 1
ATOM 843 N N . LEU A 1 106 ? -3.379 -1.953 -9.438 1 98.44 106 LEU A N 1
ATOM 844 C CA . LEU A 1 106 ? -4.371 -0.887 -9.344 1 98.44 106 LEU A CA 1
ATOM 845 C C . LEU A 1 106 ? -5.191 -0.799 -10.625 1 98.44 106 LEU A C 1
ATOM 847 O O . LEU A 1 106 ? -6.422 -0.694 -10.578 1 98.44 106 LEU A O 1
ATOM 851 N N . ASN A 1 107 ? -4.512 -0.842 -11.758 1 98.19 107 ASN A N 1
ATOM 852 C CA . ASN A 1 107 ? -5.203 -0.753 -13.039 1 98.19 107 ASN A CA 1
ATOM 853 C C . ASN A 1 107 ? -6.168 -1.92 -13.234 1 98.19 107 ASN A C 1
ATOM 855 O O . ASN A 1 107 ? -7.324 -1.718 -13.609 1 98.19 107 ASN A O 1
ATOM 859 N N . ILE A 1 108 ? -5.73 -3.1 -12.93 1 98.69 108 ILE A N 1
ATOM 860 C CA . ILE A 1 108 ? -6.527 -4.301 -13.156 1 98.69 108 ILE A CA 1
ATOM 861 C C . ILE A 1 108 ? -7.77 -4.27 -12.266 1 98.69 108 ILE A C 1
ATOM 863 O O . ILE A 1 108 ? -8.883 -4.512 -12.734 1 98.69 108 ILE A O 1
ATOM 867 N N . VAL A 1 109 ? -7.594 -3.984 -11.031 1 98.62 109 VAL A N 1
ATOM 868 C CA . VAL A 1 109 ? -8.711 -4.023 -10.094 1 98.62 109 VAL A CA 1
ATOM 869 C C . VAL A 1 109 ? -9.727 -2.939 -10.453 1 98.62 109 VAL A C 1
ATOM 871 O O . VAL A 1 109 ? -10.93 -3.195 -10.484 1 98.62 109 VAL A O 1
ATOM 874 N N . LYS A 1 110 ? -9.242 -1.741 -10.734 1 98.19 110 LYS A N 1
ATOM 875 C CA . LYS A 1 110 ? -10.125 -0.65 -11.141 1 98.19 110 LYS A CA 1
ATOM 876 C C . LYS A 1 110 ? -10.906 -1.013 -12.398 1 98.19 110 LYS A C 1
ATOM 878 O O . LYS A 1 110 ? -12.102 -0.737 -12.492 1 98.19 110 LYS A O 1
ATOM 883 N N . ILE A 1 111 ? -10.211 -1.596 -13.336 1 98.12 111 ILE A N 1
ATOM 884 C CA . ILE A 1 111 ? -10.828 -1.943 -14.617 1 98.12 111 ILE A CA 1
ATOM 885 C C . ILE A 1 111 ? -11.852 -3.053 -14.414 1 98.12 111 ILE A C 1
ATOM 887 O O . ILE A 1 111 ? -12.914 -3.051 -15.047 1 98.12 111 ILE A O 1
ATOM 891 N N . CYS A 1 112 ? -11.523 -4.066 -13.578 1 98.31 112 CYS A N 1
ATOM 892 C CA . CYS A 1 112 ? -12.5 -5.105 -13.258 1 98.31 112 CYS A CA 1
ATOM 893 C C . CYS A 1 112 ? -13.781 -4.5 -12.711 1 98.31 112 CYS A C 1
ATOM 895 O O . CYS A 1 112 ? -14.883 -4.926 -13.078 1 98.31 112 CYS A O 1
ATOM 897 N N . HIS A 1 113 ? -13.672 -3.543 -11.828 1 97.94 113 HIS A N 1
ATOM 898 C CA . HIS A 1 113 ? -14.852 -2.865 -11.297 1 97.94 113 HIS A CA 1
ATOM 899 C C . HIS A 1 113 ? -15.57 -2.076 -12.383 1 97.94 113 HIS A C 1
ATOM 901 O O . HIS A 1 113 ? -16.797 -2.146 -12.492 1 97.94 113 HIS A O 1
ATOM 907 N N . LYS A 1 114 ? -14.828 -1.334 -13.148 1 97.75 114 LYS A N 1
ATOM 908 C CA . LYS A 1 114 ? -15.398 -0.477 -14.18 1 97.75 114 LYS A CA 1
ATOM 909 C C . LYS A 1 114 ? -16.281 -1.274 -15.133 1 97.75 114 LYS A C 1
ATOM 911 O O . LYS A 1 114 ? -17.344 -0.801 -15.539 1 97.75 114 LYS A O 1
ATOM 916 N N . TYR A 1 115 ? -15.891 -2.451 -15.453 1 97.44 115 TYR A N 1
ATOM 917 C CA . TYR A 1 115 ? -16.609 -3.227 -16.453 1 97.44 115 TYR A CA 1
ATOM 918 C C . TYR A 1 115 ? -17.391 -4.363 -15.812 1 97.44 115 TYR A C 1
ATOM 920 O O . TYR A 1 115 ? -17.797 -5.312 -16.484 1 97.44 115 TYR A O 1
ATOM 928 N N . SER A 1 116 ? -17.531 -4.309 -14.492 1 95.75 116 SER A N 1
ATOM 929 C CA . SER A 1 116 ? -18.375 -5.199 -13.711 1 95.75 116 SER A CA 1
ATOM 930 C C . SER A 1 116 ? -17.984 -6.656 -13.898 1 95.75 116 SER A C 1
ATOM 932 O O . SER A 1 116 ? -18.828 -7.512 -14.164 1 95.75 116 SER A O 1
ATOM 934 N N . ILE A 1 117 ? -16.719 -6.938 -13.898 1 96.88 117 ILE A N 1
ATOM 935 C CA . ILE A 1 117 ? -16.234 -8.312 -13.797 1 96.88 117 ILE A CA 1
ATOM 936 C C . ILE A 1 117 ? -16.422 -8.812 -12.359 1 96.88 117 ILE A C 1
ATOM 938 O O . ILE A 1 117 ? -15.672 -8.422 -11.461 1 96.88 117 ILE A O 1
ATOM 942 N N . THR A 1 118 ? -17.312 -9.695 -12.148 1 93 118 THR A N 1
ATOM 943 C CA . THR A 1 118 ? -17.812 -9.938 -10.797 1 93 118 THR A CA 1
ATOM 944 C C . THR A 1 118 ? -17.141 -11.172 -10.188 1 93 118 THR A C 1
ATOM 946 O O . THR A 1 118 ? -17.25 -11.406 -8.984 1 93 118 THR A O 1
ATOM 949 N N . ARG A 1 119 ? -16.453 -12.008 -10.984 1 93.5 119 ARG A N 1
ATOM 950 C CA . ARG A 1 119 ? -15.711 -13.156 -10.492 1 93.5 119 ARG A CA 1
ATOM 951 C C . ARG A 1 119 ? -14.219 -13.008 -10.773 1 93.5 119 ARG A C 1
ATOM 953 O O . ARG A 1 119 ? -13.828 -12.656 -11.891 1 93.5 119 ARG A O 1
ATOM 960 N N . GLY A 1 120 ? -13.477 -13.141 -9.75 1 94.69 120 GLY A N 1
ATOM 961 C CA . GLY A 1 120 ? -12.055 -12.898 -9.953 1 94.69 120 GLY A CA 1
ATOM 962 C C . GLY A 1 120 ? -11.18 -13.648 -8.969 1 94.69 120 GLY A C 1
ATOM 963 O O . GLY A 1 120 ? -11.555 -13.844 -7.812 1 94.69 120 GLY A O 1
ATOM 964 N N . ILE A 1 121 ? -10.07 -14.172 -9.43 1 97.06 121 ILE A N 1
ATOM 965 C CA . ILE A 1 121 ? -9.008 -14.773 -8.625 1 97.06 121 ILE A CA 1
ATOM 966 C C . ILE A 1 121 ? -7.715 -13.977 -8.805 1 97.06 121 ILE A C 1
ATOM 968 O O . ILE A 1 121 ? -7.25 -13.781 -9.93 1 97.06 121 ILE A O 1
ATOM 972 N N . PHE A 1 122 ? -7.156 -13.508 -7.766 1 98.56 122 PHE A N 1
ATOM 973 C CA . PHE A 1 122 ? -5.961 -12.672 -7.773 1 98.56 122 PHE A CA 1
ATOM 974 C C . PHE A 1 122 ? -4.816 -13.359 -7.047 1 98.56 122 PHE A C 1
ATOM 976 O O . PHE A 1 122 ? -4.949 -13.742 -5.879 1 98.56 122 PHE A O 1
ATOM 983 N N . ALA A 1 123 ? -3.707 -13.484 -7.703 1 98.75 123 ALA A N 1
ATOM 984 C CA . ALA A 1 123 ? -2.576 -14.227 -7.145 1 98.75 123 ALA A CA 1
ATOM 985 C C . ALA A 1 123 ? -1.688 -13.312 -6.301 1 98.75 123 ALA A C 1
ATOM 987 O O . ALA A 1 123 ? -1.251 -12.258 -6.766 1 98.75 123 ALA A O 1
ATOM 988 N N . LEU A 1 124 ? -1.455 -13.711 -5.121 1 98.56 124 LEU A N 1
ATOM 989 C CA . LEU A 1 124 ? -0.499 -13.086 -4.211 1 98.56 124 LEU A CA 1
ATOM 990 C C . LEU A 1 124 ? 0.753 -13.945 -4.07 1 98.56 124 LEU A C 1
ATOM 992 O O . LEU A 1 124 ? 1.302 -14.422 -5.066 1 98.56 124 LEU A O 1
ATOM 996 N N . SER A 1 125 ? 1.371 -13.969 -2.947 1 96.94 125 SER A N 1
ATOM 997 C CA . SER A 1 125 ? 2.584 -14.727 -2.65 1 96.94 125 SER A CA 1
ATOM 998 C C . SER A 1 125 ? 2.773 -14.898 -1.146 1 96.94 125 SER A C 1
ATOM 1000 O O . SER A 1 125 ? 2.307 -14.07 -0.358 1 96.94 125 SER A O 1
ATOM 1002 N N . THR A 1 126 ? 3.479 -15.914 -0.771 1 95.88 126 THR A N 1
ATOM 1003 C CA . THR A 1 126 ? 3.771 -16.078 0.649 1 95.88 126 THR A CA 1
ATOM 1004 C C . THR A 1 126 ? 4.746 -15 1.125 1 95.88 126 THR A C 1
ATOM 1006 O O . THR A 1 126 ? 4.914 -14.797 2.33 1 95.88 126 THR A O 1
ATOM 1009 N N . CYS A 1 127 ? 5.418 -14.344 0.239 1 94.56 127 CYS A N 1
ATOM 1010 C CA . CYS A 1 127 ? 6.328 -13.258 0.594 1 94.56 127 CYS A CA 1
ATOM 1011 C C . CYS A 1 127 ? 5.59 -12.148 1.335 1 94.56 127 CYS A C 1
ATOM 1013 O O . CYS A 1 127 ? 6.219 -11.289 1.956 1 94.56 127 CYS A O 1
ATOM 1015 N N . ILE A 1 128 ? 4.27 -12.164 1.327 1 97.25 128 ILE A N 1
ATOM 1016 C CA . ILE A 1 128 ? 3.492 -11.062 1.884 1 97.25 128 ILE A CA 1
ATOM 1017 C C . ILE A 1 128 ? 3.363 -11.234 3.396 1 97.25 128 ILE A C 1
ATOM 1019 O O . ILE A 1 128 ? 2.92 -10.32 4.094 1 97.25 128 ILE A O 1
ATOM 1023 N N . PHE A 1 129 ? 3.682 -12.414 3.896 1 97.06 129 PHE A N 1
ATOM 1024 C CA . PHE A 1 129 ? 3.602 -12.633 5.336 1 97.06 129 PHE A CA 1
ATOM 1025 C C . PHE A 1 129 ? 4.738 -11.922 6.055 1 97.06 129 PHE A C 1
ATOM 1027 O O . PHE A 1 129 ? 5.797 -11.68 5.473 1 97.06 129 PHE A O 1
ATOM 1034 N N . PRO A 1 130 ? 4.531 -11.625 7.359 1 96.06 130 PRO A N 1
ATOM 1035 C CA . PRO A 1 130 ? 5.594 -10.977 8.125 1 96.06 130 PRO A CA 1
ATOM 1036 C C . PRO A 1 130 ? 6.852 -11.836 8.234 1 96.06 130 PRO A C 1
ATOM 1038 O O . PRO A 1 130 ? 6.766 -13.062 8.289 1 96.06 130 PRO A O 1
ATOM 1041 N N . GLU A 1 131 ? 7.961 -11.133 8.273 1 92.94 131 GLU A N 1
ATOM 1042 C CA . GLU A 1 131 ? 9.227 -11.82 8.492 1 92.94 131 GLU A CA 1
ATOM 1043 C C . GLU A 1 131 ? 9.195 -12.625 9.789 1 92.94 131 GLU A C 1
ATOM 1045 O O . GLU A 1 131 ? 9.695 -13.75 9.844 1 92.94 131 GLU A O 1
ATOM 1050 N N . LYS A 1 132 ? 8.625 -12 10.82 1 90.88 132 LYS A N 1
ATOM 1051 C CA . LYS A 1 132 ? 8.445 -12.648 12.109 1 90.88 132 LYS A CA 1
ATOM 1052 C C . LYS A 1 132 ? 6.973 -12.969 12.375 1 90.88 132 LYS A C 1
ATOM 1054 O O . LYS A 1 132 ? 6.16 -12.055 12.547 1 90.88 132 LYS A O 1
ATOM 1059 N N . CYS A 1 133 ? 6.648 -14.18 12.266 1 89.81 133 CYS A N 1
ATOM 1060 C CA . CYS A 1 133 ? 5.27 -14.578 12.516 1 89.81 133 CYS A CA 1
ATOM 1061 C C . CYS A 1 133 ? 5.199 -16.016 13.016 1 89.81 133 CYS A C 1
ATOM 1063 O O . CYS A 1 133 ? 6.113 -16.812 12.766 1 89.81 133 CYS A O 1
ATOM 1065 N N . ASP A 1 134 ? 4.172 -16.328 13.703 1 92.31 134 ASP A N 1
ATOM 1066 C CA . ASP A 1 134 ? 3.949 -17.688 14.172 1 92.31 134 ASP A CA 1
ATOM 1067 C C . ASP A 1 134 ? 3.727 -18.656 13.008 1 92.31 134 ASP A C 1
ATOM 1069 O O . ASP A 1 134 ? 3.156 -18.266 11.984 1 92.31 134 ASP A O 1
ATOM 1073 N N . LEU A 1 135 ? 4.195 -19.922 13.211 1 94.81 135 LEU A N 1
ATOM 1074 C CA . LEU A 1 135 ? 4.016 -20.953 12.211 1 94.81 135 LEU A CA 1
ATOM 1075 C C . LEU A 1 135 ? 3.037 -22.016 12.703 1 94.81 135 LEU A C 1
ATOM 1077 O O . LEU A 1 135 ? 2.971 -22.297 13.906 1 94.81 135 LEU A O 1
ATOM 1081 N N . PRO A 1 136 ? 2.332 -22.672 11.883 1 97 136 PRO A N 1
ATOM 1082 C CA . PRO A 1 136 ? 2.316 -22.422 10.445 1 97 136 PRO A CA 1
ATOM 1083 C C . PRO A 1 136 ? 1.653 -21.094 10.086 1 97 136 PRO A C 1
ATOM 1085 O O . PRO A 1 136 ? 0.831 -20.594 10.844 1 97 136 PRO A O 1
ATOM 1088 N N . LEU A 1 137 ? 2.01 -20.578 8.969 1 96.81 137 LEU A N 1
ATOM 1089 C CA . LEU A 1 137 ? 1.343 -19.391 8.438 1 96.81 137 LEU A CA 1
ATOM 1090 C C . LEU A 1 137 ? -0.14 -19.656 8.203 1 96.81 137 LEU A C 1
ATOM 1092 O O . LEU A 1 137 ? -0.51 -20.719 7.672 1 96.81 137 LEU A O 1
ATOM 1096 N N . ILE A 1 138 ? -0.959 -18.766 8.609 1 96.75 138 ILE A N 1
ATOM 1097 C CA . ILE A 1 138 ? -2.387 -18.812 8.305 1 96.75 138 ILE A CA 1
ATOM 1098 C C . ILE A 1 138 ? -2.824 -17.5 7.648 1 96.75 138 ILE A C 1
ATOM 1100 O O . ILE A 1 138 ? -2.191 -16.469 7.836 1 96.75 138 ILE A O 1
ATOM 1104 N N . GLU A 1 139 ? -3.865 -17.5 6.863 1 96.56 139 GLU A N 1
ATOM 1105 C CA . GLU A 1 139 ? -4.289 -16.406 6.012 1 96.56 139 GLU A CA 1
ATOM 1106 C C . GLU A 1 139 ? -4.535 -15.133 6.836 1 96.56 139 GLU A C 1
ATOM 1108 O O . GLU A 1 139 ? -4.273 -14.023 6.371 1 96.56 139 GLU A O 1
ATOM 1113 N N . GLU A 1 140 ? -4.93 -15.242 8.078 1 94.25 140 GLU A N 1
ATOM 1114 C CA . GLU A 1 140 ? -5.316 -14.133 8.938 1 94.25 140 GLU A CA 1
ATOM 1115 C C . GLU A 1 140 ? -4.098 -13.32 9.375 1 94.25 140 GLU A C 1
ATOM 1117 O O . GLU A 1 140 ? -4.234 -12.188 9.844 1 94.25 140 GLU A O 1
ATOM 1122 N N . ASN A 1 141 ? -2.916 -13.906 9.156 1 94.88 141 ASN A N 1
ATOM 1123 C CA . ASN A 1 141 ? -1.732 -13.281 9.734 1 94.88 141 ASN A CA 1
ATOM 1124 C C . ASN A 1 141 ? -0.983 -12.438 8.711 1 94.88 141 ASN A C 1
ATOM 1126 O O . ASN A 1 141 ? 0.105 -11.938 8.992 1 94.88 141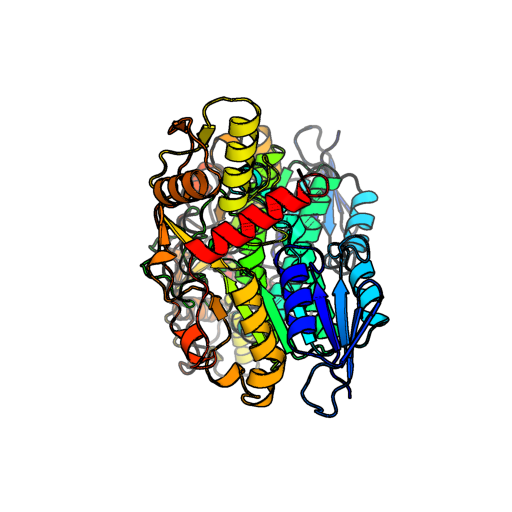 ASN A O 1
ATOM 1130 N N . VAL A 1 142 ? -1.521 -12.211 7.582 1 96 142 VAL A N 1
ATOM 1131 C CA . VAL A 1 142 ? -0.854 -11.578 6.453 1 96 142 VAL A CA 1
ATOM 1132 C C . VAL A 1 142 ? -0.372 -10.188 6.855 1 96 142 VAL A C 1
ATOM 1134 O O . VAL A 1 142 ? 0.742 -9.781 6.508 1 96 142 VAL A O 1
ATOM 1137 N N . HIS A 1 143 ? -1.122 -9.461 7.656 1 96.19 143 HIS A N 1
ATOM 1138 C CA . HIS A 1 143 ? -0.843 -8.047 7.922 1 96.19 143 HIS A CA 1
ATOM 1139 C C . HIS A 1 143 ? -0.307 -7.852 9.336 1 96.19 143 HIS A C 1
ATOM 1141 O O . HIS A 1 143 ? -0.238 -6.723 9.828 1 96.19 143 HIS A O 1
ATOM 1147 N N . ASP A 1 144 ? 0.144 -8.898 10 1 94.94 144 ASP A N 1
ATOM 1148 C CA . ASP A 1 144 ? 0.407 -8.844 11.438 1 94.94 144 ASP A CA 1
ATOM 1149 C C . ASP A 1 144 ? 1.853 -8.438 11.719 1 94.94 144 ASP A C 1
ATOM 1151 O O . ASP A 1 144 ? 2.352 -8.625 12.828 1 94.94 144 ASP A O 1
ATOM 1155 N N . GLY A 1 145 ? 2.545 -7.895 10.773 1 95.69 145 GLY A N 1
ATOM 1156 C CA . GLY A 1 145 ? 3.92 -7.457 10.938 1 95.69 145 GLY A CA 1
ATOM 1157 C C . GLY A 1 145 ? 4.578 -7.035 9.641 1 95.69 145 GLY A C 1
ATOM 1158 O O . GLY A 1 145 ? 3.936 -7.031 8.586 1 95.69 145 GLY A O 1
ATOM 1159 N N . ARG A 1 146 ? 5.844 -6.758 9.773 1 94.56 146 ARG A N 1
ATOM 1160 C CA . ARG A 1 146 ? 6.602 -6.266 8.625 1 94.56 146 ARG A CA 1
ATOM 1161 C C . ARG A 1 146 ? 7.066 -7.414 7.738 1 94.56 146 ARG A C 1
ATOM 1163 O O . ARG A 1 146 ? 7.504 -8.453 8.242 1 94.56 146 ARG A O 1
ATOM 1170 N N . CYS A 1 147 ? 6.941 -7.191 6.43 1 94.12 147 CYS A N 1
ATOM 1171 C CA . CYS A 1 147 ? 7.527 -8.141 5.492 1 94.12 147 CYS A CA 1
ATOM 1172 C C . CYS A 1 147 ? 9.047 -8.047 5.496 1 94.12 147 CYS A C 1
ATOM 1174 O O . CYS A 1 147 ? 9.609 -7.066 5.984 1 94.12 147 CYS A O 1
ATOM 1176 N N . HIS A 1 148 ? 9.664 -9.102 4.992 1 93 148 HIS A N 1
ATOM 1177 C CA . HIS A 1 148 ? 11.117 -9.062 4.879 1 93 148 HIS A CA 1
ATOM 1178 C C . HIS A 1 148 ? 11.57 -7.914 3.98 1 93 148 HIS A C 1
ATOM 1180 O O . HIS A 1 148 ? 10.977 -7.672 2.93 1 93 148 HIS A O 1
ATOM 1186 N N . LEU A 1 149 ? 12.664 -7.242 4.355 1 92.31 149 LEU A N 1
ATOM 1187 C CA . LEU A 1 149 ? 13.094 -6.02 3.689 1 92.31 149 LEU A CA 1
ATOM 1188 C C . LEU A 1 149 ? 13.609 -6.32 2.285 1 92.31 149 LEU A C 1
ATOM 1190 O O . LEU A 1 149 ? 13.5 -5.48 1.389 1 92.31 149 LEU A O 1
ATOM 1194 N N . SER A 1 150 ? 14.109 -7.551 2 1 89.81 150 SER A N 1
ATOM 1195 C CA . SER A 1 150 ? 14.703 -7.902 0.713 1 89.81 150 SER A CA 1
ATOM 1196 C C . SER A 1 150 ? 13.648 -7.895 -0.396 1 89.81 150 SER A C 1
ATOM 1198 O O . SER A 1 150 ? 13.984 -7.711 -1.569 1 89.81 150 SER A O 1
ATOM 1200 N N . ASN A 1 151 ? 12.383 -8.07 -0.024 1 93.69 151 ASN A N 1
ATOM 1201 C CA . ASN A 1 151 ? 11.32 -8.102 -1.03 1 93.69 151 ASN A CA 1
ATOM 1202 C C . ASN A 1 151 ? 10.188 -7.141 -0.686 1 93.69 151 ASN A C 1
ATOM 1204 O O . ASN A 1 151 ? 9.039 -7.367 -1.069 1 93.69 151 ASN A O 1
ATOM 1208 N N . GLU A 1 152 ? 10.492 -6.133 0.005 1 95.81 152 GLU A N 1
ATOM 1209 C CA . GLU A 1 152 ? 9.469 -5.242 0.545 1 95.81 152 GLU A CA 1
ATOM 1210 C C . GLU A 1 152 ? 8.648 -4.605 -0.571 1 95.81 152 GLU A C 1
ATOM 1212 O O . GLU A 1 152 ? 7.438 -4.434 -0.438 1 95.81 152 GLU A O 1
ATOM 1217 N N . GLY A 1 153 ? 9.352 -4.207 -1.682 1 97.5 153 GLY A N 1
ATOM 1218 C CA . GLY A 1 153 ? 8.625 -3.623 -2.797 1 97.5 153 GLY A CA 1
ATOM 1219 C C . GLY A 1 153 ? 7.574 -4.551 -3.375 1 97.5 153 GLY A C 1
ATOM 1220 O O . GLY A 1 153 ? 6.418 -4.16 -3.535 1 97.5 153 GLY A O 1
ATOM 1221 N N . TYR A 1 154 ? 7.965 -5.781 -3.594 1 97.62 154 TYR A N 1
ATOM 1222 C CA . TYR A 1 154 ? 7.07 -6.801 -4.129 1 97.62 154 TYR A CA 1
ATOM 1223 C C . TYR A 1 154 ? 5.969 -7.141 -3.131 1 97.62 154 TYR A C 1
ATOM 1225 O O . TYR A 1 154 ? 4.785 -7.105 -3.469 1 97.62 154 TYR A O 1
ATOM 1233 N N . SER A 1 155 ? 6.332 -7.422 -1.896 1 97.81 155 SER A N 1
ATOM 1234 C CA . SER A 1 155 ? 5.375 -7.859 -0.883 1 97.81 155 SER A CA 1
ATOM 1235 C C . SER A 1 155 ? 4.375 -6.758 -0.555 1 97.81 155 SER A C 1
ATOM 1237 O O . SER A 1 155 ? 3.186 -7.023 -0.374 1 97.81 155 SER A O 1
ATOM 1239 N N . THR A 1 156 ? 4.82 -5.539 -0.506 1 98.19 156 THR A N 1
ATOM 1240 C CA . THR A 1 156 ? 3.916 -4.422 -0.263 1 98.19 156 THR A CA 1
ATOM 1241 C C . THR A 1 156 ? 2.879 -4.312 -1.377 1 98.19 156 THR A C 1
ATOM 1243 O O . THR A 1 156 ? 1.685 -4.16 -1.108 1 98.19 156 THR A O 1
ATOM 1246 N N . SER A 1 157 ? 3.336 -4.383 -2.607 1 98.69 157 SER A N 1
ATOM 1247 C CA . SER A 1 157 ? 2.418 -4.258 -3.734 1 98.69 157 SER A CA 1
ATOM 1248 C C . SER A 1 157 ? 1.356 -5.352 -3.705 1 98.69 157 SER A C 1
ATOM 1250 O O . SER A 1 157 ? 0.197 -5.109 -4.051 1 98.69 157 SER A O 1
ATOM 1252 N N . LYS A 1 158 ? 1.74 -6.527 -3.328 1 98.75 158 LYS A N 1
ATOM 1253 C CA . LYS A 1 158 ? 0.791 -7.633 -3.258 1 98.75 158 LYS A CA 1
ATOM 1254 C C . LYS A 1 158 ? -0.147 -7.477 -2.064 1 98.75 158 LYS A C 1
ATOM 1256 O O . LYS A 1 158 ? -1.324 -7.836 -2.143 1 98.75 158 LYS A O 1
ATOM 1261 N N . ARG A 1 159 ? 0.361 -6.984 -0.955 1 98.56 159 ARG A N 1
ATOM 1262 C CA . ARG A 1 159 ? -0.514 -6.695 0.176 1 98.56 159 ARG A CA 1
ATOM 1263 C C . ARG A 1 159 ? -1.562 -5.652 -0.195 1 98.56 159 ARG A C 1
ATOM 1265 O O . ARG A 1 159 ? -2.727 -5.77 0.192 1 98.56 159 ARG A O 1
ATOM 1272 N N . VAL A 1 160 ? -1.13 -4.648 -0.877 1 98.62 160 VAL A N 1
ATOM 1273 C CA . VAL A 1 160 ? -2.061 -3.619 -1.332 1 98.62 160 VAL A CA 1
ATOM 1274 C C . VAL A 1 160 ? -3.127 -4.246 -2.227 1 98.62 160 VAL A C 1
ATOM 1276 O O . VAL A 1 160 ? -4.309 -3.898 -2.133 1 98.62 160 VAL A O 1
ATOM 1279 N N . LEU A 1 161 ? -2.707 -5.137 -3.094 1 98.75 161 LEU A N 1
ATOM 1280 C CA . LEU A 1 161 ? -3.664 -5.844 -3.939 1 98.75 161 LEU A CA 1
ATOM 1281 C C . LEU A 1 161 ? -4.711 -6.559 -3.094 1 98.75 161 LEU A C 1
ATOM 1283 O O . LEU A 1 161 ? -5.906 -6.488 -3.389 1 98.75 161 LEU A O 1
ATOM 1287 N N . GLU A 1 162 ? -4.281 -7.27 -2.068 1 98 162 GLU A N 1
ATOM 1288 C CA . GLU A 1 162 ? -5.211 -7.961 -1.182 1 98 162 GLU A CA 1
ATOM 1289 C C . GLU A 1 162 ? -6.219 -6.992 -0.573 1 98 162 GLU A C 1
ATOM 1291 O O . GLU A 1 162 ? -7.418 -7.273 -0.544 1 98 162 GLU A O 1
ATOM 1296 N N . ILE A 1 163 ? -5.766 -5.879 -0.1 1 97.38 163 ILE A N 1
ATOM 1297 C CA . ILE A 1 163 ? -6.621 -4.887 0.543 1 97.38 163 ILE A CA 1
ATOM 1298 C C . ILE A 1 163 ? -7.598 -4.309 -0.478 1 97.38 163 ILE A C 1
ATOM 1300 O O . ILE A 1 163 ? -8.781 -4.129 -0.183 1 97.38 163 ILE A O 1
ATOM 1304 N N . LEU A 1 164 ? -7.098 -4.02 -1.678 1 97.69 164 LEU A N 1
ATOM 1305 C CA . LEU A 1 164 ? -7.941 -3.512 -2.756 1 97.69 164 LEU A CA 1
ATOM 1306 C C . LEU A 1 164 ? -9.078 -4.484 -3.061 1 97.69 164 LEU A C 1
ATOM 1308 O O . LEU A 1 164 ? -10.242 -4.086 -3.098 1 97.69 164 LEU A O 1
ATOM 1312 N N . VAL A 1 165 ? -8.703 -5.688 -3.252 1 96.94 165 VAL A N 1
ATOM 1313 C CA . VAL A 1 165 ? -9.672 -6.727 -3.578 1 96.94 165 VAL A CA 1
ATOM 1314 C C . VAL A 1 165 ? -10.695 -6.859 -2.447 1 96.94 165 VAL A C 1
ATOM 1316 O O . VAL A 1 165 ? -11.898 -6.918 -2.695 1 96.94 165 VAL A O 1
ATOM 1319 N N . ARG A 1 166 ? -10.242 -6.867 -1.252 1 94.88 166 ARG A N 1
ATOM 1320 C CA . ARG A 1 166 ? -11.109 -6.988 -0.084 1 94.88 166 ARG A CA 1
ATOM 1321 C C . ARG A 1 166 ? -12.07 -5.809 0.003 1 94.88 166 ARG A C 1
ATOM 1323 O O . ARG A 1 166 ? -13.273 -5.996 0.196 1 94.88 166 ARG A O 1
ATOM 1330 N N . CYS A 1 167 ? -11.547 -4.621 -0.144 1 95.06 167 CYS A N 1
ATOM 1331 C CA . CYS A 1 167 ? -12.391 -3.43 -0.041 1 95.06 167 CYS A CA 1
ATOM 1332 C C . CYS A 1 167 ? -13.461 -3.426 -1.12 1 95.06 167 CYS A C 1
ATOM 1334 O O . CYS A 1 167 ? -14.617 -3.092 -0.85 1 95.06 167 CYS A O 1
ATOM 1336 N N . TYR A 1 168 ? -13.117 -3.77 -2.346 1 95.5 168 TYR A N 1
ATOM 1337 C CA . TYR A 1 168 ? -14.086 -3.842 -3.428 1 95.5 168 TYR A CA 1
ATOM 1338 C C . TYR A 1 168 ? -15.125 -4.93 -3.16 1 95.5 168 TYR A C 1
ATOM 1340 O O . TYR A 1 168 ? -16.312 -4.734 -3.406 1 95.5 168 TYR A O 1
ATOM 1348 N N . ARG A 1 169 ? -14.602 -6.066 -2.729 1 92.44 169 ARG A N 1
ATOM 1349 C CA . ARG A 1 169 ? -15.508 -7.16 -2.404 1 92.44 169 ARG A CA 1
ATOM 1350 C C . ARG A 1 169 ? -16.531 -6.73 -1.365 1 92.44 169 ARG A C 1
ATOM 1352 O O . ARG A 1 169 ? -17.734 -6.961 -1.537 1 92.44 169 ARG A O 1
ATOM 1359 N N . GLU A 1 170 ? -16.109 -6.074 -0.352 1 89.69 170 GLU A N 1
ATOM 1360 C CA . GLU A 1 170 ? -16.969 -5.645 0.747 1 89.69 170 GLU A CA 1
ATOM 1361 C C . GLU A 1 170 ? -17.953 -4.59 0.284 1 89.69 170 GLU A C 1
ATOM 1363 O O . GLU A 1 170 ? -19.125 -4.602 0.696 1 89.69 170 GLU A O 1
ATOM 1368 N N . LYS A 1 171 ? -17.547 -3.742 -0.53 1 93 171 LYS A N 1
ATOM 1369 C CA . LYS A 1 171 ? -18.375 -2.611 -0.933 1 93 171 LYS A CA 1
ATOM 1370 C C . LYS A 1 171 ? -19.375 -3.021 -2.014 1 93 171 LYS A C 1
ATOM 1372 O O . LYS A 1 171 ? -20.516 -2.561 -2.016 1 93 171 LYS A O 1
ATOM 1377 N N . TYR A 1 172 ? -19 -3.924 -2.916 1 93.12 172 TYR A N 1
ATOM 1378 C CA . TYR A 1 172 ? -19.812 -4.152 -4.102 1 93.12 172 TYR A CA 1
ATOM 1379 C C . TYR A 1 172 ? -20.281 -5.598 -4.172 1 93.12 172 TYR A C 1
ATOM 1381 O O . TYR A 1 172 ? -20.953 -5.996 -5.129 1 93.12 172 TYR A O 1
ATOM 1389 N N . ASN A 1 173 ? -19.875 -6.426 -3.213 1 90.19 173 ASN A N 1
ATOM 1390 C CA . ASN A 1 173 ? -20.281 -7.824 -3.107 1 90.19 173 ASN A CA 1
ATOM 1391 C C . ASN A 1 173 ? -19.766 -8.641 -4.289 1 90.19 173 ASN A C 1
ATOM 1393 O O . ASN A 1 173 ? -20.516 -9.461 -4.844 1 90.19 173 ASN A O 1
ATOM 1397 N N . TYR A 1 174 ? -18.625 -8.336 -4.785 1 92.06 174 TYR A N 1
ATOM 1398 C CA . TYR A 1 174 ? -17.984 -9.117 -5.84 1 92.06 174 TYR A CA 1
ATOM 1399 C C . TYR A 1 174 ? -17.547 -10.484 -5.324 1 92.06 174 TYR A C 1
ATOM 1401 O O . TYR A 1 174 ? -17.344 -10.664 -4.121 1 92.06 174 TYR A O 1
ATOM 1409 N N . GLN A 1 175 ? -17.469 -11.438 -6.211 1 92.06 175 GLN A N 1
ATOM 1410 C CA . GLN A 1 175 ? -16.938 -12.758 -5.887 1 92.06 175 GLN A CA 1
ATOM 1411 C C . GLN A 1 175 ? -15.461 -12.859 -6.23 1 92.06 175 GLN A C 1
ATOM 1413 O O . GLN A 1 175 ? -15.07 -13.633 -7.109 1 92.06 175 GLN A O 1
ATOM 1418 N N . TRP A 1 176 ? -14.703 -12.078 -5.566 1 94.62 176 TRP A N 1
ATOM 1419 C CA . TRP A 1 176 ? -13.258 -12.008 -5.766 1 94.62 176 TRP A CA 1
ATOM 1420 C C . TRP A 1 176 ? -12.516 -12.727 -4.645 1 94.62 176 TRP A C 1
ATOM 1422 O O . TRP A 1 176 ? -12.891 -12.617 -3.477 1 94.62 176 TRP A O 1
ATOM 1432 N N . MET A 1 177 ? -11.539 -13.523 -4.957 1 94.25 177 MET A N 1
ATOM 1433 C CA . MET A 1 177 ? -10.695 -14.164 -3.951 1 94.25 177 MET A CA 1
ATOM 1434 C C . MET A 1 177 ? -9.219 -13.961 -4.266 1 94.25 177 MET A C 1
ATOM 1436 O O . MET A 1 177 ? -8.852 -13.719 -5.418 1 94.25 177 MET A O 1
ATOM 1440 N N . CYS A 1 178 ? -8.43 -14.008 -3.264 1 97 178 CYS A N 1
ATOM 1441 C CA . CYS A 1 178 ? -6.98 -14.016 -3.402 1 97 178 CYS A CA 1
ATOM 1442 C C . CYS A 1 178 ? -6.414 -15.398 -3.1 1 97 178 CYS A C 1
ATOM 1444 O O . CYS A 1 178 ? -6.879 -16.078 -2.182 1 97 178 CYS A O 1
ATOM 1446 N N . ILE A 1 179 ? -5.504 -15.773 -3.891 1 97.88 179 ILE A N 1
ATOM 1447 C CA . ILE A 1 179 ? -4.777 -17 -3.586 1 97.88 179 ILE A CA 1
ATOM 1448 C C . ILE A 1 179 ? -3.338 -16.672 -3.205 1 97.88 179 ILE A C 1
ATOM 1450 O O . ILE A 1 179 ? -2.752 -15.727 -3.732 1 97.88 179 ILE A O 1
ATOM 1454 N N . ILE A 1 180 ? -2.793 -17.453 -2.326 1 98.5 180 ILE A N 1
ATOM 1455 C CA . ILE A 1 180 ? -1.442 -17.266 -1.809 1 98.5 180 ILE A CA 1
ATOM 1456 C C . ILE A 1 180 ? -0.633 -18.547 -1.988 1 98.5 180 ILE A C 1
ATOM 1458 O O . ILE A 1 180 ? -0.524 -19.359 -1.062 1 98.5 180 ILE A O 1
ATOM 1462 N N . PRO A 1 181 ? -0.053 -18.656 -3.113 1 98.31 181 PRO A N 1
ATOM 1463 C CA . PRO A 1 181 ? 0.705 -19.891 -3.355 1 98.31 181 PRO A CA 1
ATOM 1464 C C . PRO A 1 181 ? 2.049 -19.906 -2.631 1 98.31 181 PRO A C 1
ATOM 1466 O O . PRO A 1 181 ? 2.686 -18.859 -2.477 1 98.31 181 PRO A O 1
ATOM 1469 N N . THR A 1 182 ? 2.443 -21.062 -2.189 1 97.56 182 THR A N 1
ATOM 1470 C CA . THR A 1 182 ? 3.838 -21.281 -1.817 1 97.56 182 THR A CA 1
ATOM 1471 C C . THR A 1 182 ? 4.73 -21.297 -3.055 1 97.56 182 THR A C 1
ATOM 1473 O O . THR A 1 182 ? 4.309 -20.891 -4.137 1 97.56 182 THR A O 1
ATOM 1476 N N . ASN A 1 183 ? 5.988 -21.688 -2.947 1 96.5 183 ASN A N 1
ATOM 1477 C CA . ASN A 1 183 ? 6.902 -21.641 -4.082 1 96.5 183 ASN A CA 1
ATOM 1478 C C . ASN A 1 183 ? 6.418 -22.5 -5.238 1 96.5 183 ASN A C 1
ATOM 1480 O O . ASN A 1 183 ? 6.363 -23.734 -5.121 1 96.5 183 ASN A O 1
ATOM 1484 N N . ILE A 1 184 ? 6.133 -21.828 -6.301 1 98.25 184 ILE A N 1
ATOM 1485 C CA . ILE A 1 184 ? 5.598 -22.531 -7.469 1 98.25 184 ILE A CA 1
ATOM 1486 C C . ILE A 1 184 ? 6.746 -22.984 -8.367 1 98.25 184 ILE A C 1
ATOM 1488 O O . ILE A 1 184 ? 7.742 -22.281 -8.523 1 98.25 184 ILE A O 1
ATOM 1492 N N . TYR A 1 185 ? 6.574 -24.156 -8.922 1 97.94 185 TYR A N 1
ATOM 1493 C CA . TYR A 1 185 ? 7.539 -24.656 -9.891 1 97.94 185 TYR A CA 1
ATOM 1494 C C . TYR A 1 185 ? 6.855 -25.516 -10.953 1 97.94 185 TYR A C 1
ATOM 1496 O O . TYR A 1 185 ? 5.727 -25.969 -10.758 1 97.94 185 TYR A O 1
ATOM 1504 N N . GLY A 1 186 ? 7.52 -25.688 -12.055 1 98.25 186 GLY A N 1
ATOM 1505 C CA . GLY A 1 186 ? 6.996 -26.562 -13.086 1 98.25 186 GLY A CA 1
ATOM 1506 C C . GLY A 1 186 ? 7.414 -26.156 -14.484 1 98.25 186 GLY A C 1
ATOM 1507 O O . GLY A 1 186 ? 8.273 -25.297 -14.656 1 98.25 186 GLY A O 1
ATOM 1508 N N . LYS A 1 187 ? 6.711 -26.812 -15.484 1 96.25 187 LYS A N 1
ATOM 1509 C CA . LYS A 1 187 ? 6.914 -26.438 -16.875 1 96.25 187 LYS A CA 1
ATOM 1510 C C . LYS A 1 187 ? 6.633 -24.969 -17.109 1 96.25 187 LYS A C 1
ATOM 1512 O O . LYS A 1 187 ? 5.762 -24.391 -16.453 1 96.25 187 LYS A O 1
ATOM 1517 N N . TYR A 1 188 ? 7.375 -24.297 -17.938 1 96 188 TYR A N 1
ATOM 1518 C CA . TYR A 1 188 ? 7.148 -22.938 -18.406 1 96 188 TYR A CA 1
ATOM 1519 C C . TYR A 1 188 ? 7.738 -21.922 -17.438 1 96 188 TYR A C 1
ATOM 1521 O O . TYR A 1 188 ? 7.52 -20.719 -17.578 1 96 188 TYR A O 1
ATOM 1529 N N . ASP A 1 189 ? 8.477 -22.422 -16.359 1 96.19 189 ASP A N 1
ATOM 1530 C CA . ASP A 1 189 ? 9.078 -21.516 -15.398 1 96.19 189 ASP A CA 1
ATOM 1531 C C . ASP A 1 189 ? 10.148 -20.641 -16.062 1 96.19 189 ASP A C 1
ATOM 1533 O O . ASP A 1 189 ? 10.492 -20.859 -17.219 1 96.19 189 ASP A O 1
ATOM 1537 N N . ASN A 1 190 ? 10.5 -19.594 -15.391 1 94 190 ASN A N 1
ATOM 1538 C CA . ASN A 1 190 ? 11.617 -18.75 -15.82 1 94 190 ASN A CA 1
ATOM 1539 C C . ASN A 1 190 ? 12.953 -19.312 -15.344 1 94 190 ASN A C 1
ATOM 1541 O O . ASN A 1 190 ? 13.266 -19.266 -14.148 1 94 190 ASN A O 1
ATOM 1545 N N . PHE A 1 191 ? 13.789 -19.781 -16.266 1 94.56 191 PHE A N 1
ATOM 1546 C CA . PHE A 1 191 ? 15.031 -20.453 -15.906 1 94.56 191 PHE A CA 1
ATOM 1547 C C . PHE A 1 191 ? 16.219 -19.516 -16.062 1 94.56 191 PHE A C 1
ATOM 1549 O O . PHE A 1 191 ? 17.375 -19.969 -16.156 1 94.56 191 PHE A O 1
ATOM 1556 N N . ASN A 1 192 ? 15.914 -18.203 -16.125 1 90.62 192 ASN A N 1
ATOM 1557 C CA . ASN A 1 192 ? 16.984 -17.219 -16.156 1 90.62 192 ASN A CA 1
ATOM 1558 C C . ASN A 1 192 ? 17.844 -17.266 -14.891 1 90.62 192 ASN A C 1
ATOM 1560 O O . ASN A 1 192 ? 17.297 -17.312 -13.781 1 90.62 192 ASN A O 1
ATOM 1564 N N . LEU A 1 193 ? 19.156 -17.203 -15.031 1 87.75 193 LEU A N 1
ATOM 1565 C CA . LEU A 1 193 ? 20.062 -17.375 -13.906 1 87.75 193 LEU A CA 1
ATOM 1566 C C . LEU A 1 193 ? 20.031 -16.156 -12.984 1 87.75 193 LEU A C 1
ATOM 1568 O O . LEU A 1 193 ? 20.234 -16.297 -11.773 1 87.75 193 LEU A O 1
ATOM 1572 N N . GLU A 1 194 ? 19.75 -15.047 -13.492 1 82.19 194 GLU A N 1
ATOM 1573 C CA . GLU A 1 194 ? 19.797 -13.812 -12.711 1 82.19 194 GLU A CA 1
ATOM 1574 C C . GLU A 1 194 ? 18.453 -13.555 -12.016 1 82.19 194 GLU A C 1
ATOM 1576 O O . GLU A 1 194 ? 18.422 -13.055 -10.891 1 82.19 194 GLU A O 1
ATOM 1581 N N . ASN A 1 195 ? 17.359 -14 -12.656 1 86.5 195 ASN A N 1
ATOM 1582 C CA . ASN A 1 195 ? 16.062 -13.547 -12.195 1 86.5 195 ASN A CA 1
ATOM 1583 C C . ASN A 1 195 ? 15.141 -14.719 -11.875 1 86.5 195 ASN A C 1
ATOM 1585 O O . ASN A 1 195 ? 13.992 -14.523 -11.461 1 86.5 195 ASN A O 1
ATOM 1589 N N . GLY A 1 196 ? 15.617 -15.898 -11.969 1 89.75 196 GLY A N 1
ATOM 1590 C CA . GLY A 1 196 ? 14.773 -17.062 -11.75 1 89.75 196 GLY A CA 1
ATOM 1591 C C . GLY A 1 196 ? 14.547 -17.375 -10.281 1 89.75 196 GLY A C 1
ATOM 1592 O O . GLY A 1 196 ? 15.258 -16.844 -9.422 1 89.75 196 GLY A O 1
ATOM 1593 N N . HIS A 1 197 ? 13.516 -18.203 -10.039 1 92.44 197 HIS A N 1
ATOM 1594 C CA . HIS A 1 197 ? 13.227 -18.688 -8.695 1 92.44 197 HIS A CA 1
ATOM 1595 C C . HIS A 1 197 ? 14.094 -19.891 -8.344 1 92.44 197 HIS A C 1
ATOM 1597 O O . HIS A 1 197 ? 14.922 -20.328 -9.148 1 92.44 197 HIS A O 1
ATOM 1603 N N . VAL A 1 198 ? 13.969 -20.375 -7.223 1 92.56 198 VAL A N 1
ATOM 1604 C CA . VAL A 1 198 ? 14.906 -21.312 -6.594 1 92.56 198 VAL A CA 1
ATOM 1605 C C . VAL A 1 198 ? 15.055 -22.562 -7.461 1 92.56 198 VAL A C 1
ATOM 1607 O O . VAL A 1 198 ? 16.172 -22.891 -7.883 1 92.56 198 VAL A O 1
ATOM 1610 N N . ILE A 1 199 ? 13.984 -23.203 -7.832 1 96.88 199 ILE A N 1
ATOM 1611 C CA . ILE A 1 199 ? 14.055 -24.484 -8.508 1 96.88 199 ILE A CA 1
ATOM 1612 C C . ILE A 1 199 ? 14.578 -24.297 -9.93 1 96.88 199 ILE A C 1
ATOM 1614 O O . ILE A 1 199 ? 15.547 -24.953 -10.336 1 96.88 199 ILE A O 1
ATOM 1618 N N . PRO A 1 200 ? 14.008 -23.359 -10.695 1 96.5 200 PRO A N 1
ATOM 1619 C CA . PRO A 1 200 ? 14.547 -23.188 -12.047 1 96.5 200 PRO A CA 1
ATOM 1620 C C . PRO A 1 200 ? 16 -22.734 -12.047 1 96.5 200 PRO A C 1
ATOM 1622 O O . PRO A 1 200 ? 16.781 -23.125 -12.922 1 96.5 200 PRO A O 1
ATOM 1625 N N . SER A 1 201 ? 16.375 -21.922 -11.055 1 94.44 201 SER A N 1
ATOM 1626 C CA . SER A 1 201 ? 17.75 -21.469 -10.961 1 94.44 201 SER A CA 1
ATOM 1627 C C . SER A 1 201 ? 18.703 -22.641 -10.703 1 94.44 201 SER A C 1
ATOM 1629 O O . SER A 1 201 ? 19.75 -22.75 -11.336 1 94.44 201 SER A O 1
ATOM 1631 N N . ILE A 1 202 ? 18.359 -23.469 -9.805 1 96.44 202 ILE A N 1
ATOM 1632 C CA . ILE A 1 202 ? 19.203 -24.609 -9.461 1 96.44 202 ILE A CA 1
ATOM 1633 C C . ILE A 1 202 ? 19.297 -25.562 -10.656 1 96.44 202 ILE A C 1
ATOM 1635 O O . ILE A 1 202 ? 20.375 -26.047 -10.992 1 96.44 202 ILE A O 1
ATOM 1639 N N . ILE A 1 203 ? 18.188 -25.844 -11.289 1 97.88 203 ILE A N 1
ATOM 1640 C CA . ILE A 1 203 ? 18.172 -26.719 -12.453 1 97.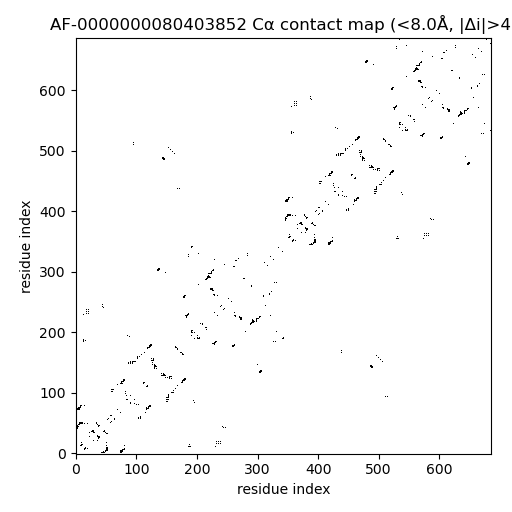88 203 ILE A CA 1
ATOM 1641 C C . ILE A 1 203 ? 19.125 -26.203 -13.516 1 97.88 203 ILE A C 1
ATOM 1643 O O . ILE A 1 203 ? 19.938 -26.953 -14.055 1 97.88 203 ILE A O 1
ATOM 1647 N N . HIS A 1 204 ? 19.016 -24.922 -13.82 1 97.31 204 HIS A N 1
ATOM 1648 C CA . HIS A 1 204 ? 19.844 -24.328 -14.867 1 97.31 204 HIS A CA 1
ATOM 1649 C C . HIS A 1 204 ? 21.328 -24.344 -14.492 1 97.31 204 HIS A C 1
ATOM 1651 O O . HIS A 1 204 ? 22.172 -24.656 -15.328 1 97.31 204 HIS A O 1
ATOM 1657 N N . LYS A 1 205 ? 21.625 -24.031 -13.289 1 96.5 205 LYS A N 1
ATOM 1658 C CA . LYS A 1 205 ? 23.016 -24.047 -12.82 1 96.5 205 LYS A CA 1
ATOM 1659 C C . LYS A 1 205 ? 23.625 -25.438 -12.922 1 96.5 205 LYS A C 1
ATOM 1661 O O . LYS A 1 205 ? 24.766 -25.594 -13.359 1 96.5 205 LYS A O 1
ATOM 1666 N N . ILE A 1 206 ? 22.906 -26.406 -12.508 1 97.56 206 ILE A N 1
ATOM 1667 C CA . ILE A 1 206 ? 23.406 -27.781 -12.562 1 97.56 206 ILE A CA 1
ATOM 1668 C C . ILE A 1 206 ? 23.562 -28.219 -14.023 1 97.56 206 ILE A C 1
ATOM 1670 O O . ILE A 1 206 ? 24.531 -28.906 -14.367 1 97.56 206 ILE A O 1
ATOM 1674 N N . TYR A 1 207 ? 22.594 -27.844 -14.852 1 97.31 207 TYR A N 1
ATOM 1675 C CA . TYR A 1 207 ? 22.688 -28.141 -16.281 1 97.31 207 TYR A CA 1
ATOM 1676 C C . TYR A 1 207 ? 23.984 -27.609 -16.859 1 97.31 207 TYR A C 1
ATOM 1678 O O . TYR A 1 207 ? 24.719 -28.328 -17.547 1 97.31 207 TYR A O 1
ATOM 1686 N N . LEU A 1 208 ? 24.266 -26.328 -16.594 1 96.81 208 LEU A N 1
ATOM 1687 C CA . LEU A 1 208 ? 25.484 -25.703 -17.109 1 96.81 208 LEU A CA 1
ATOM 1688 C C . LEU A 1 208 ? 26.734 -26.375 -16.547 1 96.81 208 LEU A C 1
ATOM 1690 O O . LEU A 1 208 ? 27.703 -26.578 -17.281 1 96.81 208 LEU A O 1
ATOM 1694 N N . ALA A 1 209 ? 26.703 -26.672 -15.289 1 97.5 209 ALA A N 1
ATOM 1695 C CA . ALA A 1 209 ? 27.828 -27.359 -14.664 1 97.5 209 ALA A CA 1
ATOM 1696 C C . ALA A 1 209 ? 28.062 -28.719 -15.312 1 97.5 209 ALA A C 1
ATOM 1698 O O . ALA A 1 209 ? 29.219 -29.125 -15.516 1 97.5 209 ALA A O 1
ATOM 1699 N N . LYS A 1 210 ? 26.984 -29.438 -15.539 1 96.44 210 LYS A N 1
ATOM 1700 C CA . LYS A 1 210 ? 27.062 -30.75 -16.172 1 96.44 210 LYS A CA 1
ATOM 1701 C C . LYS A 1 210 ? 27.688 -30.656 -17.562 1 96.44 210 LYS A C 1
ATOM 1703 O O . LYS A 1 210 ? 28.578 -31.422 -17.891 1 96.44 210 LYS A O 1
ATOM 1708 N N . VAL A 1 211 ? 27.234 -29.656 -18.344 1 95.56 211 VAL A N 1
ATOM 1709 C CA . VAL A 1 211 ? 27.734 -29.453 -19.688 1 95.56 211 VAL A CA 1
ATOM 1710 C C . VAL A 1 211 ? 29.219 -29.078 -19.656 1 95.56 211 VAL A C 1
ATOM 1712 O O . VAL A 1 211 ? 29.984 -29.5 -20.516 1 95.56 211 VAL A O 1
ATOM 1715 N N . ASN A 1 212 ? 29.625 -28.328 -18.625 1 97.19 212 ASN A N 1
ATOM 1716 C CA . ASN A 1 212 ? 30.984 -27.828 -18.531 1 97.19 212 ASN A CA 1
ATOM 1717 C C . ASN A 1 212 ? 31.859 -28.719 -17.656 1 97.19 212 ASN A C 1
ATOM 1719 O O . ASN A 1 212 ? 33.031 -28.438 -17.469 1 97.19 212 ASN A O 1
ATOM 1723 N N . ASN A 1 213 ? 31.297 -29.656 -17.188 1 97.44 213 ASN A N 1
ATOM 1724 C CA . ASN A 1 213 ? 32 -30.578 -16.297 1 97.44 213 ASN A CA 1
ATOM 1725 C C . ASN A 1 213 ? 32.656 -29.844 -15.133 1 97.44 213 ASN A C 1
ATOM 1727 O O . ASN A 1 213 ? 33.875 -30 -14.898 1 97.44 213 ASN A O 1
ATOM 1731 N N . THR A 1 214 ? 31.891 -29 -14.445 1 98.19 214 THR A N 1
ATOM 1732 C CA . THR A 1 214 ? 32.344 -28.25 -13.266 1 98.19 214 THR A CA 1
ATOM 1733 C C . THR A 1 214 ? 31.406 -28.516 -12.086 1 98.19 214 THR A C 1
ATOM 1735 O O . THR A 1 214 ? 30.344 -29.125 -12.242 1 98.19 214 THR A O 1
ATOM 1738 N N . ASP A 1 215 ? 31.812 -28.125 -10.938 1 97.75 215 ASP A N 1
ATOM 1739 C CA . ASP A 1 215 ? 30.938 -28.125 -9.766 1 97.75 215 ASP A CA 1
ATOM 1740 C C . ASP A 1 215 ? 29.922 -27 -9.844 1 97.75 215 ASP A C 1
ATOM 1742 O O . ASP A 1 215 ? 30.031 -26.109 -10.68 1 97.75 215 ASP A O 1
ATOM 1746 N N . VAL A 1 216 ? 28.891 -27.156 -9.094 1 96.31 216 VAL A N 1
ATOM 1747 C CA . VAL A 1 216 ? 27.859 -26.125 -9.047 1 96.31 216 VAL A CA 1
ATOM 1748 C C . VAL A 1 216 ? 27.953 -25.375 -7.719 1 96.31 216 VAL A C 1
ATOM 1750 O O . VAL A 1 216 ? 28.156 -25.984 -6.664 1 96.31 216 VAL A O 1
ATOM 1753 N N . LYS A 1 217 ? 27.953 -24.031 -7.738 1 93.06 217 LYS A N 1
ATOM 1754 C CA . LYS A 1 217 ? 27.969 -23.188 -6.551 1 93.06 217 LYS A CA 1
ATOM 1755 C C . LYS A 1 217 ? 26.594 -22.547 -6.328 1 93.06 217 LYS A C 1
ATOM 1757 O O . LYS 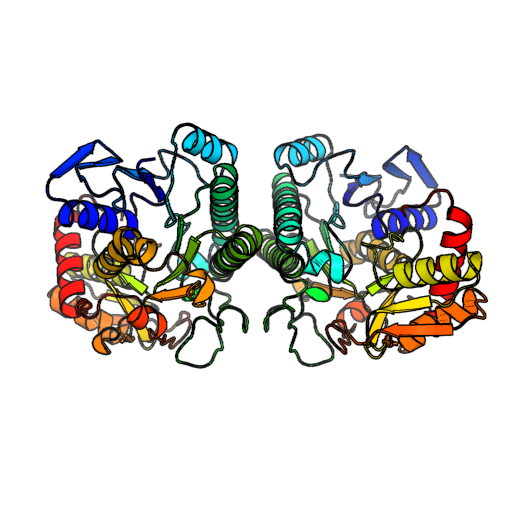A 1 217 ? 26.078 -21.859 -7.207 1 93.06 217 LYS A O 1
ATOM 1762 N N . LEU A 1 218 ? 26 -22.844 -5.281 1 92.62 218 LEU A N 1
ATOM 1763 C CA . LEU A 1 218 ? 24.719 -22.266 -4.902 1 92.62 218 LEU A CA 1
ATOM 1764 C C . LEU A 1 218 ? 24.891 -21.234 -3.789 1 92.62 218 LEU A C 1
ATOM 1766 O O . LEU A 1 218 ? 25.781 -21.375 -2.943 1 92.62 218 LEU A O 1
ATOM 1770 N N . MET A 1 219 ? 24.031 -20.266 -3.828 1 85.44 219 MET A N 1
ATOM 1771 C CA . MET A 1 219 ? 24.094 -19.203 -2.816 1 85.44 219 MET A CA 1
ATOM 1772 C C . MET A 1 219 ? 23.422 -19.656 -1.521 1 85.44 219 MET A C 1
ATOM 1774 O O . MET A 1 219 ? 22.422 -20.375 -1.548 1 85.44 219 MET A O 1
ATOM 1778 N N . GLY A 1 220 ? 24 -19.172 -0.38 1 86.88 220 GLY A N 1
ATOM 1779 C CA . GLY A 1 220 ? 23.484 -19.562 0.926 1 86.88 220 GLY A CA 1
ATOM 1780 C C . GLY A 1 220 ? 24.125 -20.828 1.464 1 86.88 220 GLY A C 1
ATOM 1781 O O . GLY A 1 220 ? 25.016 -21.406 0.839 1 86.88 220 GLY A O 1
ATOM 1782 N N . ASN A 1 221 ? 23.688 -21.219 2.633 1 90.44 221 ASN A N 1
ATOM 1783 C CA . ASN A 1 221 ? 24.25 -22.422 3.234 1 90.44 221 ASN A CA 1
ATOM 1784 C C . ASN A 1 221 ? 23.375 -23.641 3 1 90.44 221 ASN A C 1
ATOM 1786 O O . ASN A 1 221 ? 23.656 -24.734 3.512 1 90.44 221 ASN A O 1
ATOM 1790 N N . GLY A 1 222 ? 22.266 -23.438 2.387 1 92.25 222 GLY A N 1
ATOM 1791 C CA . GLY A 1 222 ? 21.422 -24.531 1.977 1 92.25 222 GLY A CA 1
ATOM 1792 C C . GLY A 1 222 ? 20.438 -24.969 3.053 1 92.25 222 GLY A C 1
ATOM 1793 O O . GLY A 1 222 ? 19.641 -25.891 2.846 1 92.25 222 GLY A O 1
ATOM 1794 N N . SER A 1 223 ? 20.438 -24.234 4.133 1 93.19 223 SER A N 1
ATOM 1795 C CA . SER A 1 223 ? 19.641 -24.688 5.27 1 93.19 223 SER A CA 1
ATOM 1796 C C . SER A 1 223 ? 18.219 -24.141 5.203 1 93.19 223 SER A C 1
ATOM 1798 O O . SER A 1 223 ? 17.328 -24.625 5.91 1 93.19 223 SER A O 1
ATOM 1800 N N . ALA A 1 224 ? 17.969 -23.109 4.375 1 92 224 ALA A N 1
ATOM 1801 C CA . ALA A 1 224 ? 16.625 -22.547 4.266 1 92 224 ALA A CA 1
ATOM 1802 C C . ALA A 1 224 ? 15.625 -23.594 3.799 1 92 224 ALA A C 1
ATOM 1804 O O . ALA A 1 224 ? 15.922 -24.391 2.91 1 92 224 ALA A O 1
ATOM 1805 N N . ILE A 1 225 ? 14.5 -23.656 4.449 1 95.12 225 ILE A N 1
ATOM 1806 C CA . ILE A 1 225 ? 13.453 -24.625 4.137 1 95.12 225 ILE A CA 1
ATOM 1807 C C . ILE A 1 225 ? 12.297 -23.922 3.426 1 95.12 225 ILE A C 1
ATOM 1809 O O . ILE A 1 225 ? 11.852 -22.859 3.859 1 95.12 225 ILE A O 1
ATOM 1813 N N . ARG A 1 226 ? 11.875 -24.484 2.318 1 95 226 ARG A N 1
ATOM 1814 C CA . ARG A 1 226 ? 10.773 -23.938 1.53 1 95 226 ARG A CA 1
ATOM 1815 C C . ARG A 1 226 ? 9.734 -25 1.221 1 95 226 ARG A C 1
ATOM 1817 O O . ARG A 1 226 ? 10.039 -26.188 1.226 1 95 226 ARG A O 1
ATOM 1824 N N . GLN A 1 227 ? 8.531 -24.562 1.077 1 97.12 227 GLN A N 1
ATOM 1825 C CA . GLN A 1 227 ? 7.445 -25.391 0.574 1 97.12 227 GLN A CA 1
ATOM 1826 C C . GLN A 1 227 ? 7.195 -25.141 -0.909 1 97.12 227 GLN A C 1
ATOM 1828 O O . GLN A 1 227 ? 7.207 -23.984 -1.353 1 97.12 227 GLN A O 1
ATOM 1833 N N . PHE A 1 228 ? 6.992 -26.203 -1.625 1 98.06 228 PHE A N 1
ATOM 1834 C CA . PHE A 1 228 ? 6.84 -26.078 -3.07 1 98.06 228 PHE A CA 1
ATOM 1835 C C . PHE A 1 228 ? 5.504 -26.656 -3.527 1 98.06 228 PHE A C 1
ATOM 1837 O O . PHE A 1 228 ? 5.004 -27.609 -2.945 1 98.06 228 PHE A O 1
ATOM 1844 N N . ILE A 1 229 ? 4.949 -26.078 -4.504 1 98.38 229 ILE A N 1
ATOM 1845 C CA . ILE A 1 229 ? 3.715 -26.562 -5.113 1 98.38 229 ILE A CA 1
ATOM 1846 C C . ILE A 1 229 ? 3.857 -26.578 -6.633 1 98.38 229 ILE A C 1
ATOM 1848 O O . ILE A 1 229 ? 4.402 -25.641 -7.223 1 98.38 229 ILE A O 1
ATOM 1852 N N . TYR A 1 230 ? 3.412 -27.656 -7.223 1 98.62 230 TYR A N 1
ATOM 1853 C CA . TYR A 1 230 ? 3.521 -27.859 -8.664 1 98.62 230 TYR A CA 1
ATOM 1854 C C . TYR A 1 230 ? 2.508 -27 -9.414 1 98.62 230 TYR A C 1
ATOM 1856 O O . TYR A 1 230 ? 1.341 -26.922 -9.023 1 98.62 230 TYR A O 1
ATOM 1864 N N . ASN A 1 231 ? 2.961 -26.266 -10.484 1 98.62 231 ASN A N 1
ATOM 1865 C CA . ASN A 1 231 ? 2.115 -25.297 -11.18 1 98.62 231 ASN A CA 1
ATOM 1866 C C . ASN A 1 231 ? 0.845 -25.953 -11.719 1 98.62 231 ASN A C 1
ATOM 1868 O O . ASN A 1 231 ? -0.227 -25.344 -11.703 1 98.62 231 ASN A O 1
ATOM 1872 N N . ARG A 1 232 ? 0.916 -27.203 -12.195 1 98.38 232 ARG A N 1
ATOM 1873 C CA . ARG A 1 232 ? -0.255 -27.906 -12.719 1 98.38 232 ARG A CA 1
ATOM 1874 C C . ARG A 1 232 ? -1.305 -28.109 -11.633 1 98.38 232 ARG A C 1
ATOM 1876 O O . ARG A 1 232 ? -2.506 -28.047 -11.898 1 98.38 232 ARG A O 1
ATOM 1883 N N . ASP A 1 233 ? -0.889 -28.438 -10.414 1 98.44 233 ASP A N 1
ATOM 1884 C CA . ASP A 1 233 ? -1.831 -28.578 -9.312 1 98.44 233 ASP A CA 1
ATOM 1885 C C . ASP A 1 233 ? -2.615 -27.297 -9.078 1 98.44 233 ASP A C 1
ATOM 1887 O O . ASP A 1 233 ? -3.834 -27.328 -8.898 1 98.44 233 ASP A O 1
ATOM 1891 N N . ILE A 1 234 ? -1.919 -26.172 -9.086 1 98.56 234 ILE A N 1
ATOM 1892 C CA . ILE A 1 234 ? -2.57 -24.859 -8.938 1 98.56 234 ILE A CA 1
ATOM 1893 C C . ILE A 1 234 ? -3.6 -24.672 -10.047 1 98.56 234 ILE A C 1
ATOM 1895 O O . ILE A 1 234 ? -4.742 -24.297 -9.789 1 98.56 234 ILE A O 1
ATOM 1899 N N . SER A 1 235 ? -3.221 -24.969 -11.258 1 98.62 235 SER A N 1
ATOM 1900 C CA . SER A 1 235 ? -4.086 -24.766 -12.414 1 98.62 235 SER A CA 1
ATOM 1901 C C . SER A 1 235 ? -5.336 -25.641 -12.32 1 98.62 235 SER A C 1
ATOM 1903 O O . SER A 1 235 ? -6.438 -25.188 -12.641 1 98.62 235 SER A O 1
ATOM 1905 N N . ASN A 1 236 ? -5.121 -26.891 -11.914 1 98.06 236 ASN A N 1
ATOM 1906 C CA . ASN A 1 236 ? -6.262 -27.781 -11.742 1 98.06 236 ASN A CA 1
ATOM 1907 C C . ASN A 1 236 ? -7.238 -27.234 -10.703 1 98.06 236 ASN A C 1
ATOM 1909 O O . ASN A 1 236 ? -8.453 -27.281 -10.906 1 98.06 236 ASN A O 1
ATOM 1913 N N . ILE A 1 237 ? -6.734 -26.781 -9.602 1 97.38 237 ILE A N 1
ATOM 1914 C CA . ILE A 1 237 ? -7.566 -26.266 -8.523 1 97.38 237 ILE A CA 1
ATOM 1915 C C . ILE A 1 237 ? -8.305 -25.016 -9 1 97.38 237 ILE A C 1
ATOM 1917 O O . ILE A 1 237 ? -9.5 -24.859 -8.75 1 97.38 237 ILE A O 1
ATOM 1921 N N . LEU A 1 238 ? -7.629 -24.125 -9.703 1 97.25 238 LEU A N 1
ATOM 1922 C CA . LEU A 1 238 ? -8.242 -22.891 -10.195 1 97.25 238 LEU A CA 1
ATOM 1923 C C . LEU A 1 238 ? -9.344 -23.188 -11.203 1 97.25 238 LEU A C 1
ATOM 1925 O O . LEU A 1 238 ? -10.383 -22.531 -11.211 1 97.25 238 LEU A O 1
ATOM 1929 N N . TYR A 1 239 ? -9.086 -24.156 -12.086 1 96.94 239 TYR A N 1
ATOM 1930 C CA . TYR A 1 239 ? -10.109 -24.578 -13.031 1 96.94 239 TYR A CA 1
ATOM 1931 C C . TYR A 1 239 ? -11.367 -25.047 -12.305 1 96.94 239 TYR A C 1
ATOM 1933 O O . TYR A 1 239 ? -12.484 -24.672 -12.672 1 96.94 239 TYR A O 1
ATOM 1941 N N . TYR A 1 240 ? -11.172 -25.875 -11.305 1 95.19 240 TYR A N 1
ATOM 1942 C CA . TYR A 1 240 ? -12.273 -26.359 -10.484 1 95.19 240 TYR A CA 1
ATOM 1943 C C . TYR A 1 240 ? -13.016 -25.219 -9.82 1 95.19 240 TYR A C 1
ATOM 1945 O O . TYR A 1 240 ? -14.25 -25.188 -9.82 1 95.19 240 TYR A O 1
ATOM 1953 N N . ILE A 1 241 ? -12.273 -24.266 -9.195 1 93.06 241 ILE A N 1
ATOM 1954 C CA . ILE A 1 241 ? -12.891 -23.141 -8.5 1 93.06 241 ILE A CA 1
ATOM 1955 C C . ILE A 1 241 ? -13.742 -22.328 -9.477 1 93.06 241 ILE A C 1
ATOM 1957 O O . ILE A 1 241 ? -14.898 -22.016 -9.188 1 93.06 241 ILE A O 1
ATOM 1961 N N . LEU A 1 242 ? -13.242 -22.031 -10.664 1 93.75 242 LEU A N 1
ATOM 1962 C CA . LEU A 1 242 ? -13.891 -21.172 -11.641 1 93.75 242 LEU A CA 1
ATOM 1963 C C . LEU A 1 242 ? -15.141 -21.844 -12.203 1 93.75 242 LEU A C 1
ATOM 1965 O O . LEU A 1 242 ? -16.172 -21.188 -12.383 1 93.75 242 LEU A O 1
ATOM 1969 N N . ASN A 1 243 ? -15.062 -23.125 -12.469 1 93.38 243 ASN A N 1
ATOM 1970 C CA . ASN A 1 243 ? -16.109 -23.766 -13.258 1 93.38 243 ASN A CA 1
ATOM 1971 C C . ASN A 1 243 ? -17.062 -24.562 -12.375 1 93.38 243 ASN A C 1
ATOM 1973 O O . ASN A 1 243 ? -18.172 -24.906 -12.805 1 93.38 243 ASN A O 1
ATOM 1977 N N . THR A 1 244 ? -16.672 -24.844 -11.133 1 91.06 244 THR A N 1
ATOM 1978 C CA . THR A 1 244 ? -17.516 -25.688 -10.289 1 91.06 244 THR A CA 1
ATOM 1979 C C . THR A 1 244 ? -17.797 -25 -8.953 1 91.06 244 THR A C 1
ATOM 1981 O O . THR A 1 244 ? -18.953 -24.75 -8.617 1 91.06 244 THR A O 1
ATOM 1984 N N . TYR A 1 245 ? -16.781 -24.641 -8.242 1 87.69 245 TYR A N 1
ATOM 1985 C CA . TYR A 1 245 ? -16.953 -24.125 -6.879 1 87.69 245 TYR A CA 1
ATOM 1986 C C . TYR A 1 245 ? -17.797 -22.859 -6.871 1 87.69 245 TYR A C 1
ATOM 1988 O O . TYR A 1 245 ? -18.688 -22.719 -6.035 1 87.69 245 TYR A O 1
ATOM 1996 N N . TYR A 1 246 ? -17.562 -21.891 -7.766 1 84.5 246 TYR A N 1
ATOM 1997 C CA . TYR A 1 246 ? -18.297 -20.641 -7.82 1 84.5 246 TYR A CA 1
ATOM 1998 C C . TYR A 1 246 ? -19.781 -20.875 -8.062 1 84.5 246 TYR A C 1
ATOM 2000 O O . TYR A 1 246 ? -20.625 -20.188 -7.48 1 84.5 246 TYR A O 1
ATOM 2008 N N . SER A 1 247 ? -20.094 -21.797 -8.945 1 81.06 247 SER A N 1
ATOM 2009 C CA . SER A 1 247 ? -21.484 -22.062 -9.281 1 81.06 247 SER A CA 1
ATOM 2010 C C . SER A 1 247 ? -22.219 -22.719 -8.109 1 81.06 247 SER A C 1
ATOM 2012 O O . SER A 1 247 ? -23.406 -22.484 -7.906 1 81.06 247 SER A O 1
ATOM 2014 N N . GLN A 1 248 ? -21.484 -23.438 -7.371 1 78.81 248 GLN A N 1
ATOM 2015 C CA . GLN A 1 248 ? -22.094 -24.188 -6.281 1 78.81 248 GLN A CA 1
ATOM 2016 C C . GLN A 1 248 ? -22.172 -23.344 -5.008 1 78.81 248 GLN A C 1
ATOM 2018 O O . GLN A 1 248 ? -23 -23.625 -4.129 1 78.81 248 GLN A O 1
ATOM 2023 N N . ASN A 1 249 ? -21.203 -22.469 -4.895 1 64.81 249 ASN A N 1
ATOM 2024 C CA . ASN A 1 249 ? -21.062 -21.703 -3.658 1 64.81 249 ASN A CA 1
ATOM 2025 C C . ASN A 1 249 ? -21.156 -20.203 -3.91 1 64.81 249 ASN A C 1
ATOM 2027 O O . ASN A 1 249 ? -20.156 -19.5 -3.896 1 64.81 249 ASN A O 1
ATOM 2031 N N . LEU A 1 250 ? -22.25 -19.844 -4.582 1 56.66 250 LEU A N 1
ATOM 2032 C CA . LEU A 1 250 ? -22.438 -18.453 -5.004 1 56.66 250 LEU A CA 1
ATOM 2033 C C . LEU A 1 250 ? -21.828 -17.5 -3.984 1 56.66 250 LEU A C 1
ATOM 2035 O O . LEU A 1 250 ? -21.344 -16.422 -4.348 1 56.66 250 LEU A O 1
ATOM 2039 N N . THR A 1 251 ? -22.016 -17.75 -2.648 1 56.31 251 THR A N 1
ATOM 2040 C CA . THR A 1 251 ? -21.672 -16.703 -1.69 1 56.31 251 THR A CA 1
ATOM 2041 C C . THR A 1 251 ? -20.25 -16.906 -1.158 1 56.31 251 THR A C 1
ATOM 2043 O O . THR A 1 251 ? -20.047 -17.641 -0.192 1 56.31 251 THR A O 1
ATOM 2046 N N . ILE A 1 252 ? -19.266 -17.203 -2.045 1 51.91 252 ILE A N 1
ATOM 2047 C CA . ILE A 1 252 ? -17.906 -17.312 -1.533 1 51.91 252 ILE A CA 1
ATOM 2048 C C . ILE A 1 252 ? -17.734 -16.391 -0.324 1 51.91 252 ILE A C 1
ATOM 2050 O O . ILE A 1 252 ? -17 -16.719 0.61 1 51.91 252 ILE A O 1
ATOM 2054 N N . ILE A 1 253 ? -18.391 -15.156 -0.305 1 54.75 253 ILE A N 1
ATOM 2055 C CA . ILE A 1 253 ? -18.219 -14.062 0.646 1 54.75 253 ILE A CA 1
ATOM 2056 C C . ILE A 1 253 ? -18.656 -14.516 2.037 1 54.75 253 ILE A C 1
ATOM 2058 O O . ILE A 1 253 ? -18.094 -14.078 3.045 1 54.75 253 ILE A O 1
ATOM 2062 N N . LYS A 1 254 ? -19.547 -15.586 1.956 1 51.72 254 LYS A N 1
ATOM 2063 C CA . LYS A 1 254 ? -20.172 -15.766 3.262 1 51.72 254 LYS A CA 1
ATOM 2064 C C . LYS A 1 254 ? -19.281 -16.562 4.199 1 51.72 254 LYS A C 1
ATOM 2066 O O . LYS A 1 254 ? -19.328 -16.391 5.418 1 51.72 254 LYS A O 1
ATOM 2071 N N . ASN A 1 255 ? -18.344 -17.391 3.666 1 57 255 ASN A N 1
ATOM 2072 C CA . ASN A 1 255 ? -17.625 -18.25 4.602 1 57 255 ASN A CA 1
ATOM 2073 C C . ASN A 1 255 ? -16.219 -17.719 4.887 1 57 255 ASN A C 1
ATOM 2075 O O . ASN A 1 255 ? -15.336 -18.469 5.281 1 57 255 ASN A O 1
ATOM 2079 N N . ASN A 1 256 ? -15.938 -16.516 4.691 1 68 256 ASN A N 1
ATOM 2080 C CA . ASN A 1 256 ? -14.664 -15.883 4.992 1 68 256 ASN A CA 1
ATOM 2081 C C . ASN A 1 256 ? -13.531 -16.484 4.16 1 68 256 ASN A C 1
ATOM 2083 O O . ASN A 1 256 ? -12.414 -16.656 4.652 1 68 256 ASN A O 1
ATOM 2087 N N . ILE A 1 257 ? -13.961 -17.125 3.074 1 76.81 257 ILE A N 1
ATOM 2088 C CA . ILE A 1 257 ? -12.953 -17.672 2.172 1 76.81 257 ILE A CA 1
ATOM 2089 C C . ILE A 1 257 ? -12.625 -16.656 1.084 1 76.81 257 ILE A C 1
ATOM 2091 O O . ILE A 1 257 ? -13.133 -16.75 -0.038 1 76.81 257 ILE A O 1
ATOM 2095 N N . PHE A 1 258 ? -11.797 -15.727 1.484 1 88 258 PHE A N 1
ATOM 2096 C CA . PHE A 1 258 ? -11.461 -14.656 0.559 1 88 258 PHE A CA 1
ATOM 2097 C C . PHE A 1 258 ? -9.969 -14.633 0.275 1 88 258 PHE A C 1
ATOM 2099 O O . PHE A 1 258 ? -9.531 -14.094 -0.745 1 88 258 PHE A O 1
ATOM 2106 N N . ASN A 1 259 ? -9.242 -15.141 1.181 1 93.94 259 ASN A N 1
ATOM 2107 C CA . ASN A 1 259 ? -7.812 -15.414 1.042 1 93.94 259 ASN A CA 1
ATOM 2108 C C . ASN A 1 259 ? -7.492 -16.875 1.302 1 93.94 259 ASN A C 1
ATOM 2110 O O . ASN A 1 259 ? -7.891 -17.438 2.328 1 93.94 259 ASN A O 1
ATOM 2114 N N . VAL A 1 260 ? -6.773 -17.5 0.392 1 96.75 260 VAL A N 1
ATOM 2115 C CA . VAL A 1 260 ? -6.52 -18.938 0.552 1 96.75 260 VAL A CA 1
ATOM 2116 C C . VAL A 1 260 ? -5.055 -19.234 0.238 1 96.75 260 VAL A C 1
ATOM 2118 O O . VAL A 1 260 ? -4.586 -18.969 -0.87 1 96.75 260 VAL A O 1
ATOM 2121 N N . ILE A 1 261 ? -4.375 -19.828 1.181 1 97.94 261 ILE A N 1
ATOM 2122 C CA . ILE A 1 261 ? -3.012 -20.297 0.967 1 97.94 261 ILE A CA 1
ATOM 2123 C C . ILE A 1 261 ? -3.027 -21.562 0.118 1 97.94 261 ILE A C 1
ATOM 2125 O O . ILE A 1 261 ? -3.773 -22.5 0.407 1 97.94 261 ILE A O 1
ATOM 2129 N N . PHE A 1 262 ? -2.34 -21.531 -0.956 1 98.25 262 PHE A N 1
ATOM 2130 C CA . PHE A 1 262 ? -2.133 -22.703 -1.79 1 98.25 262 PHE A CA 1
ATOM 2131 C C . PHE A 1 262 ? -0.852 -23.438 -1.395 1 98.25 262 PHE A C 1
ATOM 2133 O O . PHE A 1 262 ? 0.225 -23.125 -1.912 1 98.25 262 PHE A O 1
ATOM 2140 N N . SER A 1 263 ? -0.96 -24.375 -0.534 1 97.19 263 SER A N 1
ATOM 2141 C CA . SER A 1 263 ? 0.101 -25.266 -0.051 1 97.19 263 SER A CA 1
ATOM 2142 C C . SER A 1 263 ? -0.319 -26.719 -0.118 1 97.19 263 SER A C 1
ATOM 2144 O O . SER A 1 263 ? -1.507 -27.047 -0.025 1 97.19 263 SER A O 1
ATOM 2146 N N . THR A 1 264 ? 0.676 -27.562 -0.268 1 95.88 264 THR A N 1
ATOM 2147 C CA . THR A 1 264 ? 0.402 -29 -0.325 1 95.88 264 THR A CA 1
ATOM 2148 C C . THR A 1 264 ? 0.255 -29.578 1.079 1 95.88 264 THR A C 1
ATOM 2150 O O . THR A 1 264 ? 0.784 -29.016 2.045 1 95.88 264 THR A O 1
ATOM 2153 N N . ASN A 1 265 ? -0.501 -30.609 1.181 1 93 265 ASN A N 1
ATOM 2154 C CA . ASN A 1 265 ? -0.559 -31.344 2.434 1 93 265 ASN A CA 1
ATOM 2155 C C . ASN A 1 265 ? 0.45 -32.5 2.453 1 93 265 ASN A C 1
ATOM 2157 O O . ASN A 1 265 ? 0.399 -33.344 3.332 1 93 265 ASN A O 1
ATOM 2161 N N . LEU A 1 266 ? 1.339 -32.469 1.501 1 94.31 266 LEU A N 1
ATOM 2162 C CA . LEU A 1 266 ? 2.393 -33.469 1.399 1 94.31 266 LEU A CA 1
ATOM 2163 C C . LEU A 1 266 ? 3.662 -33 2.098 1 94.31 266 LEU A C 1
ATOM 2165 O O . LEU A 1 266 ? 4.348 -32.094 1.609 1 94.31 266 LEU A O 1
ATOM 2169 N N . PRO A 1 267 ? 4.004 -33.656 3.115 1 90.69 267 PRO A N 1
ATOM 2170 C CA . PRO A 1 267 ? 5.219 -33.25 3.818 1 90.69 267 PRO A CA 1
ATOM 2171 C C . PRO A 1 267 ? 6.457 -33.281 2.926 1 90.69 267 PRO A C 1
ATOM 2173 O O . PRO A 1 267 ? 7.402 -32.5 3.148 1 90.69 267 PRO A O 1
ATOM 2176 N N . SER A 1 268 ? 6.441 -34.031 1.925 1 91.12 268 SER A N 1
ATOM 2177 C CA . SER A 1 268 ? 7.586 -34.188 1.036 1 91.12 268 SER A CA 1
ATOM 2178 C C . SER A 1 268 ? 7.844 -32.938 0.223 1 91.12 268 SER A C 1
ATOM 2180 O O . SER A 1 268 ? 8.914 -32.781 -0.365 1 91.12 268 SER A O 1
ATOM 2182 N N . ASN A 1 269 ? 6.91 -32.125 0.193 1 94.62 269 ASN A N 1
ATOM 2183 C CA . ASN A 1 269 ? 7.043 -30.891 -0.606 1 94.62 269 ASN A CA 1
ATOM 2184 C C . ASN A 1 269 ? 7.66 -29.766 0.203 1 94.62 269 ASN A C 1
ATOM 2186 O O . ASN A 1 269 ? 7.703 -28.609 -0.258 1 94.62 269 ASN A O 1
ATOM 2190 N N . GLU A 1 270 ? 8.062 -29.969 1.446 1 96.5 270 GLU A N 1
ATOM 2191 C CA . GLU A 1 270 ? 8.844 -29.047 2.264 1 96.5 270 GLU A CA 1
ATOM 2192 C C . GLU A 1 270 ? 10.289 -29.516 2.391 1 96.5 270 GLU A C 1
ATOM 2194 O O . GLU A 1 270 ? 10.57 -30.531 3.018 1 96.5 270 GLU A O 1
ATOM 2199 N N . LEU A 1 271 ? 11.188 -28.734 1.775 1 97.06 271 LEU A N 1
ATOM 2200 C CA . LEU A 1 271 ? 12.57 -29.172 1.63 1 97.06 271 LEU A CA 1
ATOM 2201 C C . LEU A 1 271 ? 13.531 -28.031 1.941 1 97.06 271 LEU A C 1
ATOM 2203 O O . LEU A 1 271 ? 13.25 -26.875 1.639 1 97.06 271 LEU A O 1
ATOM 2207 N N . SER A 1 272 ? 14.664 -28.438 2.514 1 96.25 272 SER A N 1
ATOM 2208 C CA . SER A 1 272 ? 15.773 -27.484 2.512 1 96.25 272 SER A CA 1
ATOM 2209 C C . SER A 1 272 ? 16.344 -27.297 1.105 1 96.25 272 SER A C 1
ATOM 2211 O O . SER A 1 272 ? 16.141 -28.156 0.236 1 96.25 272 SER A O 1
ATOM 2213 N N . ILE A 1 273 ? 17 -26.234 0.934 1 95.12 273 ILE A N 1
ATOM 2214 C CA . ILE A 1 273 ? 17.609 -25.969 -0.365 1 95.12 273 ILE A CA 1
ATOM 2215 C C . ILE A 1 273 ? 18.609 -27.078 -0.693 1 95.12 273 ILE A C 1
ATOM 2217 O O . ILE A 1 273 ? 18.75 -27.484 -1.85 1 95.12 273 ILE A O 1
ATOM 2221 N N . LYS A 1 274 ? 19.297 -27.562 0.323 1 96.12 274 LYS A N 1
ATOM 2222 C CA . LYS A 1 274 ? 20.25 -28.641 0.141 1 96.12 274 LYS A CA 1
ATOM 2223 C C . LYS A 1 274 ? 19.562 -29.922 -0.329 1 96.12 274 LYS A C 1
ATOM 2225 O O . LYS A 1 274 ? 20.031 -30.562 -1.268 1 96.12 274 LYS A O 1
ATOM 2230 N N . GLU A 1 275 ? 18.5 -30.297 0.337 1 97.56 275 GLU A N 1
ATOM 2231 C CA . GLU A 1 275 ? 17.734 -31.469 -0.063 1 97.56 275 GLU A CA 1
ATOM 2232 C C . GLU A 1 275 ? 17.203 -31.328 -1.487 1 97.56 275 GLU A C 1
ATOM 2234 O O . GLU A 1 275 ? 17.281 -32.25 -2.279 1 97.56 275 GLU A O 1
ATOM 2239 N N . LEU A 1 276 ? 16.688 -30.156 -1.766 1 98.06 276 LEU A N 1
ATOM 2240 C CA . LEU A 1 276 ? 16.172 -29.844 -3.096 1 98.06 276 LEU A CA 1
ATOM 2241 C C . LEU A 1 276 ? 17.266 -30 -4.152 1 98.06 276 LEU A C 1
ATOM 2243 O O . LEU A 1 276 ? 17.047 -30.625 -5.188 1 98.06 276 LEU A O 1
ATOM 2247 N N . ALA A 1 277 ? 18.422 -29.422 -3.852 1 97.81 277 ALA A N 1
ATOM 2248 C CA . ALA A 1 277 ? 19.531 -29.469 -4.785 1 97.81 277 ALA A CA 1
ATOM 2249 C C . ALA A 1 277 ? 19.984 -30.922 -5.039 1 97.81 277 ALA A C 1
ATOM 2251 O O . ALA A 1 277 ? 20.297 -31.281 -6.176 1 97.81 277 ALA A O 1
ATOM 2252 N N . ASN A 1 278 ? 20 -31.672 -4.051 1 97.88 278 ASN A N 1
ATOM 2253 C CA . ASN A 1 278 ? 20.391 -33.062 -4.188 1 97.88 278 ASN A CA 1
ATOM 2254 C C . ASN A 1 278 ? 19.391 -33.844 -5.031 1 97.88 278 ASN A C 1
ATOM 2256 O O . ASN A 1 278 ? 19.766 -34.719 -5.809 1 97.88 278 ASN A O 1
ATOM 2260 N N . LYS A 1 279 ? 18.125 -33.594 -4.816 1 98.19 279 LYS A N 1
ATOM 2261 C CA . LYS A 1 279 ? 17.109 -34.25 -5.641 1 98.19 279 LYS A CA 1
ATOM 2262 C C . LYS A 1 279 ? 17.297 -33.875 -7.113 1 98.19 279 LYS A C 1
ATOM 2264 O O . LYS A 1 279 ? 17.234 -34.75 -7.98 1 98.19 279 LYS A O 1
ATOM 2269 N N . ILE A 1 280 ? 17.469 -32.594 -7.34 1 98.56 280 ILE A N 1
ATOM 2270 C CA . ILE A 1 280 ? 17.641 -32.125 -8.711 1 98.56 280 ILE A CA 1
ATOM 2271 C C . ILE A 1 280 ? 18.906 -32.781 -9.305 1 98.56 280 ILE A C 1
ATOM 2273 O O . ILE A 1 280 ? 18.891 -33.219 -10.453 1 98.56 280 ILE A O 1
ATOM 2277 N N . LYS A 1 281 ? 20 -32.812 -8.5 1 98.19 281 LYS A N 1
ATOM 2278 C CA . LYS A 1 281 ? 21.25 -33.469 -8.898 1 98.19 281 LYS A CA 1
ATOM 2279 C C . LYS A 1 281 ? 20.984 -34.906 -9.336 1 98.19 281 LYS A C 1
ATOM 2281 O O . LYS A 1 281 ? 21.469 -35.344 -10.383 1 98.19 281 LYS A O 1
ATOM 2286 N N . HIS A 1 282 ? 20.234 -35.625 -8.594 1 98.06 282 HIS A N 1
ATOM 2287 C CA . HIS A 1 282 ? 19.906 -37 -8.867 1 98.06 282 HIS A CA 1
ATOM 2288 C C . HIS A 1 282 ? 19.156 -37.156 -10.195 1 98.06 282 HIS A C 1
ATOM 2290 O O . HIS A 1 282 ? 19.562 -37.938 -11.047 1 98.06 282 HIS A O 1
ATOM 2296 N N . TYR A 1 283 ? 18.094 -36.375 -10.398 1 97.94 283 TYR A N 1
ATOM 2297 C CA . TYR A 1 283 ? 17.266 -36.531 -11.586 1 97.94 283 TYR A CA 1
ATOM 2298 C C . TYR A 1 283 ? 17.984 -36.031 -12.828 1 97.94 283 TYR A C 1
ATOM 2300 O O . TYR A 1 283 ? 17.688 -36.469 -13.945 1 97.94 283 TYR A O 1
ATOM 2308 N N . MET A 1 284 ? 18.969 -35.156 -12.648 1 97.81 284 MET A N 1
ATOM 2309 C CA . MET A 1 284 ? 19.734 -34.625 -13.781 1 97.81 284 MET A CA 1
ATOM 2310 C C . MET A 1 284 ? 20.969 -35.5 -14.047 1 97.81 284 MET A C 1
ATOM 2312 O O . MET A 1 284 ? 21.703 -35.25 -15.008 1 97.81 284 MET A O 1
ATOM 2316 N N . LYS A 1 285 ? 21.172 -36.5 -13.164 1 97.25 285 LYS A N 1
ATOM 2317 C CA . LYS A 1 285 ? 22.344 -37.375 -13.266 1 97.25 285 LYS A CA 1
ATOM 2318 C C . LYS A 1 285 ? 23.641 -36.562 -13.297 1 97.25 285 LYS A C 1
ATOM 2320 O O . LYS A 1 285 ? 24.469 -36.75 -14.188 1 97.25 285 LYS A O 1
ATOM 2325 N N . PHE A 1 286 ? 23.719 -35.656 -12.406 1 97.62 286 PHE A N 1
ATOM 2326 C CA . PHE A 1 286 ? 24.906 -34.812 -12.234 1 97.62 286 PHE A CA 1
ATOM 2327 C C . PHE A 1 286 ? 25.875 -35.438 -11.25 1 97.62 286 PHE A C 1
ATOM 2329 O O . PHE A 1 286 ? 25.516 -35.75 -10.117 1 97.62 286 PHE A O 1
ATOM 2336 N N . ASN A 1 287 ? 27.109 -35.594 -11.578 1 96.19 287 ASN A N 1
ATOM 2337 C CA . ASN A 1 287 ? 28.047 -36.406 -10.797 1 96.19 287 ASN A CA 1
ATOM 2338 C C . ASN A 1 287 ? 29 -35.5 -10 1 96.19 287 ASN A C 1
ATOM 2340 O O . ASN A 1 287 ? 29.609 -35.969 -9.039 1 96.19 287 ASN A O 1
ATOM 2344 N N . ASN A 1 288 ? 29.141 -34.25 -10.391 1 97.5 288 ASN A N 1
ATOM 2345 C CA . ASN A 1 288 ? 30.047 -33.344 -9.68 1 97.5 288 ASN A CA 1
ATOM 2346 C C . ASN A 1 288 ? 29.438 -32.844 -8.391 1 97.5 288 ASN A C 1
ATOM 2348 O O . ASN A 1 288 ? 28.391 -33.344 -7.945 1 97.5 288 ASN A O 1
ATOM 2352 N N . GLU A 1 289 ? 30.109 -31.859 -7.758 1 97.5 289 GLU A N 1
ATOM 2353 C CA . GLU A 1 289 ? 29.719 -31.453 -6.41 1 97.5 289 GLU A CA 1
ATOM 2354 C C . GLU A 1 289 ? 28.828 -30.219 -6.438 1 97.5 289 GLU A C 1
ATOM 2356 O O . GLU A 1 289 ? 28.953 -29.375 -7.332 1 97.5 289 GLU A O 1
ATOM 2361 N N . ILE A 1 290 ? 27.906 -30.203 -5.504 1 97 290 ILE A N 1
ATOM 2362 C CA . ILE A 1 290 ? 27.156 -28.984 -5.203 1 97 290 ILE A CA 1
ATOM 2363 C C . ILE A 1 290 ? 27.797 -28.25 -4.031 1 97 290 ILE A C 1
ATOM 2365 O O . ILE A 1 290 ? 27.891 -28.797 -2.926 1 97 290 ILE A O 1
ATOM 2369 N N . LEU A 1 291 ? 28.266 -27.078 -4.25 1 96.12 291 LEU A N 1
ATOM 2370 C CA . LEU A 1 291 ? 28.906 -26.25 -3.24 1 96.12 291 LEU A CA 1
ATOM 2371 C C . LEU A 1 291 ? 27.984 -25.109 -2.805 1 96.12 291 LEU A C 1
ATOM 2373 O O . LEU A 1 291 ? 27.188 -24.609 -3.604 1 96.12 291 LEU A O 1
ATOM 2377 N N . PHE A 1 292 ? 28.078 -24.797 -1.507 1 93.5 292 PHE A N 1
ATOM 2378 C CA . PHE A 1 292 ? 27.25 -23.719 -0.955 1 93.5 292 PHE A CA 1
ATOM 2379 C C . PHE A 1 292 ? 28.125 -22.547 -0.5 1 93.5 292 PHE A C 1
ATOM 2381 O O . PHE A 1 292 ? 29.172 -22.766 0.132 1 93.5 292 PHE A O 1
ATOM 2388 N N . ASP A 1 293 ? 27.766 -21.406 -0.892 1 89.06 293 ASP A N 1
ATOM 2389 C CA . ASP A 1 293 ? 28.422 -20.156 -0.489 1 89.06 293 ASP A CA 1
ATOM 2390 C C . ASP A 1 293 ? 27.641 -19.453 0.604 1 89.06 293 ASP A C 1
ATOM 2392 O O . ASP A 1 293 ? 26.641 -18.781 0.321 1 89.06 293 ASP A O 1
ATOM 2396 N N . ASP A 1 294 ? 28.047 -19.391 1.812 1 83.69 294 ASP A N 1
ATOM 2397 C CA . ASP A 1 294 ? 27.266 -18.906 2.953 1 83.69 294 ASP A CA 1
ATOM 2398 C C . ASP A 1 294 ? 27.547 -17.422 3.211 1 83.69 294 ASP A C 1
ATOM 2400 O O . ASP A 1 294 ? 27.219 -16.906 4.281 1 83.69 294 ASP A O 1
ATOM 2404 N N . THR A 1 295 ? 28.156 -16.719 2.299 1 82.44 295 THR A N 1
ATOM 2405 C CA . THR A 1 295 ? 28.453 -15.297 2.475 1 82.44 295 THR A CA 1
ATOM 2406 C C . THR A 1 295 ? 27.234 -14.438 2.189 1 82.44 295 THR A C 1
ATOM 2408 O O . THR A 1 295 ? 27.188 -13.266 2.582 1 82.44 295 THR A O 1
ATOM 2411 N N . GLN A 1 296 ? 26.312 -15.062 1.637 1 74.25 296 GLN A N 1
ATOM 2412 C CA . GLN A 1 296 ? 25.141 -14.305 1.244 1 74.25 296 GLN A CA 1
ATOM 2413 C C . GLN A 1 296 ? 23.953 -14.602 2.17 1 74.25 296 GLN A C 1
ATOM 2415 O O . GLN A 1 296 ? 24.016 -15.539 2.965 1 74.25 296 GLN A O 1
ATOM 2420 N N . ASP A 1 297 ? 22.953 -13.789 2.066 1 73.31 297 ASP A N 1
ATOM 2421 C CA . ASP A 1 297 ? 21.734 -13.859 2.881 1 73.31 297 ASP A CA 1
ATOM 2422 C C . ASP A 1 297 ? 20.938 -15.125 2.57 1 73.31 297 ASP A C 1
ATOM 2424 O O . ASP A 1 297 ? 20.75 -15.469 1.404 1 73.31 297 ASP A O 1
ATOM 2428 N N . ASN A 1 298 ? 20.641 -15.906 3.662 1 77.38 298 ASN A N 1
ATOM 2429 C CA . ASN A 1 298 ? 19.812 -17.094 3.518 1 77.38 298 ASN A CA 1
ATOM 2430 C C . ASN A 1 298 ? 18.328 -16.719 3.426 1 77.38 298 ASN A C 1
ATOM 2432 O O . ASN A 1 298 ? 17.5 -17.547 3.031 1 77.38 298 ASN A O 1
ATOM 2436 N N . GLY A 1 299 ? 18.078 -15.43 3.594 1 74.75 299 GLY A N 1
ATOM 2437 C CA . GLY A 1 299 ? 16.672 -15.07 3.701 1 74.75 299 GLY A CA 1
ATOM 2438 C C . GLY A 1 299 ? 15.984 -15.68 4.91 1 74.75 299 GLY A C 1
ATOM 2439 O O . GLY A 1 299 ? 16.609 -15.867 5.953 1 74.75 299 GLY A O 1
ATOM 2440 N N . ILE A 1 300 ? 14.719 -15.828 4.918 1 80.31 300 ILE A N 1
ATOM 2441 C CA . ILE A 1 300 ? 13.922 -16.422 5.984 1 80.31 300 ILE A CA 1
ATOM 2442 C C . ILE A 1 300 ? 14.203 -17.922 6.051 1 80.31 300 ILE A C 1
ATOM 2444 O O . ILE A 1 300 ? 14.227 -18.609 5.023 1 80.31 300 ILE A O 1
ATOM 2448 N N . HIS A 1 301 ? 14.398 -18.438 7.211 1 84.19 301 HIS A N 1
ATOM 2449 C CA . HIS A 1 301 ? 14.789 -19.844 7.375 1 84.19 301 HIS A CA 1
ATOM 2450 C C . HIS A 1 301 ? 13.656 -20.781 6.957 1 84.19 301 HIS A C 1
ATOM 2452 O O . HIS A 1 301 ? 13.875 -21.703 6.18 1 84.19 301 HIS A O 1
ATOM 2458 N N . LYS A 1 302 ? 12.57 -20.562 7.586 1 89.81 302 LYS A N 1
ATOM 2459 C CA . LYS A 1 302 ? 11.445 -21.453 7.328 1 89.81 302 LYS A CA 1
ATOM 2460 C C . LYS A 1 302 ? 10.117 -20.719 7.426 1 89.81 302 LYS A C 1
ATOM 2462 O O . LYS A 1 302 ? 9.938 -19.875 8.305 1 89.81 302 LYS A O 1
ATOM 2467 N N . LYS A 1 303 ? 9.195 -21 6.477 1 88.12 303 LYS A N 1
ATOM 2468 C CA . LYS A 1 303 ? 7.84 -20.469 6.5 1 88.12 303 LYS A CA 1
ATOM 2469 C C . LYS A 1 303 ? 6.824 -21.531 6.082 1 88.12 303 LYS A C 1
ATOM 2471 O O . LYS A 1 303 ? 6.203 -21.422 5.023 1 88.12 303 LYS A O 1
ATOM 2476 N N . THR A 1 304 ? 6.598 -22.422 7.031 1 95.25 304 THR A N 1
ATOM 2477 C CA . THR A 1 304 ? 5.582 -23.438 6.766 1 95.25 304 THR A CA 1
ATOM 2478 C C . THR A 1 304 ? 4.188 -22.812 6.781 1 95.25 304 THR A C 1
ATOM 2480 O O . THR A 1 304 ? 3.865 -22.016 7.664 1 95.25 304 THR A O 1
ATOM 2483 N N . ALA A 1 305 ? 3.387 -23.188 5.812 1 97.31 305 ALA A N 1
ATOM 2484 C CA . ALA A 1 305 ? 2.059 -22.594 5.684 1 97.31 305 ALA A CA 1
ATOM 2485 C C . ALA A 1 305 ? 0.968 -23.641 5.875 1 97.31 305 ALA A C 1
ATOM 2487 O O . ALA A 1 305 ? 1.133 -24.797 5.473 1 97.31 305 ALA A O 1
ATOM 2488 N N . SER A 1 306 ? -0.143 -23.234 6.523 1 96.25 306 SER A N 1
ATOM 2489 C CA . SER A 1 306 ? -1.324 -24.078 6.633 1 96.25 306 SER A CA 1
ATOM 2490 C C . SER A 1 306 ? -2.059 -24.188 5.301 1 96.25 306 SER A C 1
ATOM 2492 O O . SER A 1 306 ? -2.117 -23.203 4.543 1 96.25 306 SER A O 1
ATOM 2494 N N . ASN A 1 307 ? -2.625 -25.328 5.008 1 95.5 307 ASN A N 1
ATOM 2495 C CA . ASN A 1 307 ? -3.467 -25.453 3.822 1 95.5 307 ASN A CA 1
ATOM 2496 C C . ASN A 1 307 ? -4.906 -25.797 4.195 1 95.5 307 ASN A C 1
ATOM 2498 O O . ASN A 1 307 ? -5.645 -26.359 3.383 1 95.5 307 ASN A O 1
ATOM 2502 N N . ASP A 1 308 ? -5.289 -25.547 5.438 1 94.62 308 ASP A N 1
ATOM 2503 C CA . ASP A 1 308 ? -6.602 -25.938 5.945 1 94.62 308 ASP A CA 1
ATOM 2504 C C . ASP A 1 308 ? -7.719 -25.359 5.086 1 94.62 308 ASP A C 1
ATOM 2506 O O . ASP A 1 308 ? -8.633 -26.078 4.676 1 94.62 308 ASP A O 1
ATOM 2510 N N . LYS A 1 309 ? -7.695 -24.094 4.824 1 93.62 309 LYS A N 1
ATOM 2511 C CA . LYS A 1 309 ? -8.742 -23.453 4.031 1 93.62 309 LYS A CA 1
ATOM 2512 C C . LYS A 1 309 ? -8.797 -24.047 2.621 1 93.62 309 LYS A C 1
ATOM 2514 O O . LYS A 1 309 ? -9.875 -24.281 2.08 1 93.62 309 LYS A O 1
ATOM 2519 N N . LEU A 1 310 ? -7.625 -24.25 2.037 1 95.38 310 LEU A N 1
ATOM 2520 C CA . LEU A 1 310 ? -7.574 -24.828 0.698 1 95.38 310 LEU A CA 1
ATOM 2521 C C . LEU A 1 310 ? -8.234 -26.203 0.677 1 95.38 310 LEU A C 1
ATOM 2523 O O . LEU A 1 310 ? -9.047 -26.5 -0.206 1 95.38 310 LEU A O 1
ATOM 2527 N N . MET A 1 311 ? -7.875 -27 1.63 1 94.38 311 MET A N 1
ATOM 2528 C CA . MET A 1 311 ? -8.391 -28.359 1.69 1 94.38 311 MET A CA 1
ATOM 2529 C C . MET A 1 311 ? -9.898 -28.359 1.878 1 94.38 311 MET A C 1
ATOM 2531 O O . MET A 1 311 ? -10.578 -29.328 1.488 1 94.38 311 MET A O 1
ATOM 2535 N N . SER A 1 312 ? -10.438 -27.328 2.416 1 90.81 312 SER A N 1
ATOM 2536 C CA . SER A 1 312 ? -11.875 -27.234 2.648 1 90.81 312 SER A CA 1
ATOM 2537 C C . SER A 1 312 ? -12.625 -26.906 1.362 1 90.81 312 SER A C 1
ATOM 2539 O O . SER A 1 312 ? -13.844 -27.094 1.283 1 90.81 312 SER A O 1
ATOM 2541 N N . ILE A 1 313 ? -11.938 -26.406 0.375 1 88.81 313 ILE A N 1
ATOM 2542 C CA . ILE A 1 313 ? -12.672 -25.953 -0.8 1 88.81 313 ILE A CA 1
ATOM 2543 C C . ILE A 1 313 ? -12.398 -26.875 -1.976 1 88.81 313 ILE A C 1
ATOM 2545 O O . ILE A 1 313 ? -13.188 -26.953 -2.92 1 88.81 313 ILE A O 1
ATOM 2549 N N . ILE A 1 314 ? -11.211 -27.578 -1.942 1 90.31 314 ILE A N 1
ATOM 2550 C CA . ILE A 1 314 ? -10.891 -28.391 -3.111 1 90.31 314 ILE A CA 1
ATOM 2551 C C . ILE A 1 314 ? -11.633 -29.719 -3.031 1 90.31 314 ILE A C 1
ATOM 2553 O O . ILE A 1 314 ? -12.141 -30.094 -1.971 1 90.31 314 ILE A O 1
ATOM 2557 N N . ASN A 1 315 ? -11.805 -30.312 -4.184 1 83.62 315 ASN A N 1
ATOM 2558 C CA . ASN A 1 315 ? -12.453 -31.625 -4.258 1 83.62 315 ASN A CA 1
ATOM 2559 C C . ASN A 1 315 ? -11.719 -32.656 -3.406 1 83.62 315 ASN A C 1
ATOM 2561 O O . ASN A 1 315 ? -10.492 -32.719 -3.422 1 83.62 315 ASN A O 1
ATOM 2565 N N . SER A 1 316 ? -12.5 -33.469 -2.711 1 83.5 316 SER A N 1
ATOM 2566 C CA . SER A 1 316 ? -11.922 -34.469 -1.812 1 83.5 316 SER A CA 1
ATOM 2567 C C . SER A 1 316 ? -11.07 -35.469 -2.574 1 83.5 316 SER A C 1
ATOM 2569 O O . SER A 1 316 ? -10.188 -36.094 -2 1 83.5 316 SER A O 1
ATOM 2571 N N . SER A 1 317 ? -11.25 -35.562 -3.822 1 90.44 317 SER A N 1
ATOM 2572 C CA . SER A 1 317 ? -10.523 -36.531 -4.625 1 90.44 317 SER A CA 1
ATOM 2573 C C . SER A 1 317 ? -9.227 -35.938 -5.18 1 90.44 317 SER A C 1
ATOM 2575 O O . SER A 1 317 ? -8.422 -36.656 -5.781 1 90.44 317 SER A O 1
ATOM 2577 N N . PHE A 1 318 ? -9.008 -34.688 -4.93 1 94.75 318 PHE A N 1
ATOM 2578 C CA . PHE A 1 318 ? -7.812 -34.062 -5.453 1 94.75 318 PHE A CA 1
ATOM 2579 C C . PHE A 1 318 ? -6.57 -34.531 -4.711 1 94.75 318 PHE A C 1
ATOM 2581 O O . PHE A 1 318 ? -6.57 -34.625 -3.482 1 94.75 318 PHE A O 1
ATOM 2588 N N . SER A 1 319 ? -5.512 -34.875 -5.477 1 95.94 319 SER A N 1
ATOM 2589 C CA . SER A 1 319 ? -4.223 -35.219 -4.902 1 95.94 319 SER A CA 1
ATOM 2590 C C . SER A 1 319 ? -3.102 -34.344 -5.465 1 95.94 319 SER A C 1
ATOM 2592 O O . SER A 1 319 ? -2.98 -34.219 -6.684 1 95.94 319 SER A O 1
ATOM 2594 N N . PHE A 1 320 ? -2.309 -33.844 -4.582 1 97.88 320 PHE A N 1
ATOM 2595 C CA . PHE A 1 320 ? -1.182 -33.031 -4.996 1 97.88 320 PHE A CA 1
ATOM 2596 C C . PHE A 1 320 ? -0.083 -33.875 -5.617 1 97.88 320 PHE A C 1
ATOM 2598 O O . PHE A 1 320 ? 0.115 -35.031 -5.219 1 97.88 320 PHE A O 1
ATOM 2605 N N . THR A 1 321 ? 0.613 -33.281 -6.551 1 97.88 321 THR A N 1
ATOM 2606 C CA . THR A 1 321 ? 1.743 -33.938 -7.195 1 97.88 321 THR A CA 1
ATOM 2607 C C . THR A 1 321 ? 2.93 -34.031 -6.242 1 97.88 321 THR A C 1
ATOM 2609 O O . THR A 1 321 ? 3.336 -33.031 -5.641 1 97.88 321 THR A O 1
ATOM 2612 N N . ASP A 1 322 ? 3.438 -35.188 -6.172 1 96.75 322 ASP A N 1
ATOM 2613 C CA . ASP A 1 322 ? 4.633 -35.375 -5.363 1 96.75 322 ASP A CA 1
ATOM 2614 C C . ASP A 1 322 ? 5.828 -34.625 -5.934 1 96.75 322 ASP A C 1
ATOM 2616 O O . ASP A 1 322 ? 5.945 -34.469 -7.148 1 96.75 322 ASP A O 1
ATOM 2620 N N . ILE A 1 323 ? 6.789 -34.281 -5.027 1 98 323 ILE A N 1
ATOM 2621 C CA . ILE A 1 323 ? 7.891 -33.406 -5.414 1 98 323 ILE A CA 1
ATOM 2622 C C . ILE A 1 323 ? 8.789 -34.094 -6.426 1 98 323 ILE A C 1
ATOM 2624 O O . ILE A 1 323 ? 9.312 -33.469 -7.348 1 98 323 ILE A O 1
ATOM 2628 N N . ASP A 1 324 ? 8.969 -35.375 -6.262 1 98 324 ASP A N 1
ATOM 2629 C CA . ASP A 1 324 ? 9.844 -36.156 -7.16 1 98 324 ASP A CA 1
ATOM 2630 C C . ASP A 1 324 ? 9.266 -36.188 -8.578 1 98 324 ASP A C 1
ATOM 2632 O O . ASP A 1 324 ? 9.984 -35.938 -9.547 1 98 324 ASP A O 1
ATOM 2636 N N . LYS A 1 325 ? 8.016 -36.469 -8.656 1 97.81 325 LYS A N 1
ATOM 2637 C CA . LYS A 1 325 ? 7.344 -36.5 -9.953 1 97.81 325 LYS A CA 1
ATOM 2638 C C . LYS A 1 325 ? 7.367 -35.125 -10.609 1 97.81 325 LYS A C 1
ATOM 2640 O O . LYS A 1 325 ? 7.676 -35 -11.797 1 97.81 325 LYS A O 1
ATOM 2645 N N . GLY A 1 326 ? 7.035 -34.094 -9.867 1 98.19 326 GLY A N 1
ATOM 2646 C CA . GLY A 1 326 ? 7.031 -32.719 -10.391 1 98.19 326 GLY A CA 1
ATOM 2647 C C . GLY A 1 326 ? 8.391 -32.25 -10.875 1 98.19 326 GLY A C 1
ATOM 2648 O O . GLY A 1 326 ? 8.508 -31.641 -11.93 1 98.19 326 GLY A O 1
ATOM 2649 N N . LEU A 1 327 ? 9.438 -32.531 -10.086 1 98.5 327 LEU A N 1
ATOM 2650 C CA . LEU A 1 327 ? 10.797 -32.156 -10.453 1 98.5 327 LEU A CA 1
ATOM 2651 C C . LEU A 1 327 ? 11.227 -32.875 -11.742 1 98.5 327 LEU A C 1
ATOM 2653 O O . LEU A 1 327 ? 11.797 -32.219 -12.633 1 98.5 327 LEU A O 1
ATOM 2657 N N . LYS A 1 328 ? 10.945 -34.188 -11.82 1 98.25 328 LYS A N 1
ATOM 2658 C CA . LYS A 1 328 ? 11.312 -34.938 -13.016 1 98.25 328 LYS A CA 1
ATOM 2659 C C . LYS A 1 328 ? 10.656 -34.344 -14.258 1 98.25 328 LYS A C 1
ATOM 2661 O O . LYS A 1 328 ? 11.312 -34.156 -15.281 1 98.25 328 LYS A O 1
ATOM 2666 N N . GLU A 1 329 ? 9.375 -34.094 -14.172 1 98.19 329 GLU A N 1
ATOM 2667 C CA . GLU A 1 329 ? 8.648 -33.5 -15.297 1 98.19 329 GLU A CA 1
ATOM 2668 C C . GLU A 1 329 ? 9.195 -32.125 -15.664 1 98.19 329 GLU A C 1
ATOM 2670 O O . GLU A 1 329 ? 9.305 -31.797 -16.844 1 98.19 329 GLU A O 1
ATOM 2675 N N . THR A 1 330 ? 9.523 -31.312 -14.672 1 98.38 330 THR A N 1
ATOM 2676 C CA . THR A 1 330 ? 10.062 -29.984 -14.891 1 98.38 330 THR A CA 1
ATOM 2677 C C . THR A 1 330 ? 11.414 -30.047 -15.578 1 98.38 330 THR A C 1
ATOM 2679 O O . THR A 1 330 ? 11.664 -29.328 -16.547 1 98.38 330 THR A O 1
ATOM 2682 N N . ILE A 1 331 ? 12.289 -30.938 -15.07 1 98.31 331 ILE A N 1
ATOM 2683 C CA . ILE A 1 331 ? 13.641 -31.094 -15.594 1 98.31 331 ILE A CA 1
ATOM 2684 C C . ILE A 1 331 ? 13.57 -31.625 -17.031 1 98.31 331 ILE A C 1
ATOM 2686 O O . ILE A 1 331 ? 14.266 -31.109 -17.906 1 98.31 331 ILE A O 1
ATOM 2690 N N . ASP A 1 332 ? 12.695 -32.656 -17.266 1 98 332 ASP A N 1
ATOM 2691 C CA . ASP A 1 332 ? 12.539 -33.188 -18.609 1 98 332 ASP A CA 1
ATOM 2692 C C . ASP A 1 332 ? 12.086 -32.125 -19.594 1 98 332 ASP A C 1
ATOM 2694 O O . ASP A 1 332 ? 12.594 -32.062 -20.719 1 98 332 ASP A O 1
ATOM 2698 N N . TRP A 1 333 ? 11.172 -31.328 -19.188 1 97.38 333 TRP A N 1
ATOM 2699 C CA . TRP A 1 333 ? 10.695 -30.234 -20.031 1 97.38 333 TRP A CA 1
ATOM 2700 C C . TRP A 1 333 ? 11.805 -29.234 -20.328 1 97.38 333 TRP A C 1
ATOM 2702 O O . TRP A 1 333 ? 11.992 -28.797 -21.469 1 97.38 333 TRP A O 1
ATOM 2712 N N . PHE A 1 334 ? 12.555 -28.859 -19.266 1 97.5 334 PHE A N 1
ATOM 2713 C CA . PHE A 1 334 ? 13.672 -27.922 -19.406 1 97.5 334 PHE A CA 1
ATOM 2714 C C . PHE A 1 334 ? 14.68 -28.422 -20.438 1 97.5 334 PHE A C 1
ATOM 2716 O O . PHE A 1 334 ? 15.094 -27.672 -21.328 1 97.5 334 PHE A O 1
ATOM 2723 N N . ILE A 1 335 ? 15.016 -29.688 -20.328 1 96.31 335 ILE A N 1
ATOM 2724 C CA . ILE A 1 335 ? 16.016 -30.266 -21.203 1 96.31 335 ILE A CA 1
ATOM 2725 C C . ILE A 1 335 ? 15.5 -30.281 -22.641 1 96.31 335 ILE A C 1
ATOM 2727 O O . ILE A 1 335 ? 16.219 -29.891 -23.578 1 96.31 335 ILE A O 1
ATOM 2731 N N . SER A 1 336 ? 14.258 -30.688 -22.797 1 96.06 336 SER A N 1
ATOM 2732 C CA . SER A 1 336 ? 13.664 -30.781 -24.125 1 96.06 336 SER A CA 1
ATOM 2733 C C . SER A 1 336 ? 13.539 -29.422 -24.781 1 96.06 336 SER A C 1
ATOM 2735 O O . SER A 1 336 ? 13.664 -29.297 -26 1 96.06 336 SER A O 1
ATOM 2737 N N . GLU A 1 337 ? 13.312 -28.359 -23.953 1 94.38 337 GLU A N 1
ATOM 2738 C CA . GLU A 1 337 ? 13.008 -27.031 -24.484 1 94.38 337 GLU A CA 1
ATOM 2739 C C . GLU A 1 337 ? 14.211 -26.109 -24.375 1 94.38 337 GLU A C 1
ATOM 2741 O O . GLU A 1 337 ? 14.109 -24.922 -24.656 1 94.38 337 GLU A O 1
ATOM 2746 N N . TYR A 1 338 ? 15.375 -26.547 -23.984 1 91.56 338 TYR A N 1
ATOM 2747 C CA . TYR A 1 338 ? 16.516 -25.734 -23.594 1 91.56 338 TYR A CA 1
ATOM 2748 C C . TYR A 1 338 ? 16.859 -24.703 -24.672 1 91.56 338 TYR A C 1
ATOM 2750 O O . TYR A 1 338 ? 17.203 -23.562 -24.359 1 91.56 338 TYR A O 1
ATOM 2758 N N . LYS A 1 339 ? 16.719 -25.062 -25.984 1 86.06 339 LYS A N 1
ATOM 2759 C CA . LYS A 1 339 ? 17.078 -24.156 -27.062 1 86.06 339 LYS A CA 1
ATOM 2760 C C . LYS A 1 339 ? 16.078 -23.016 -27.188 1 86.06 339 LYS A C 1
ATOM 2762 O O . LYS A 1 339 ? 16.422 -21.922 -27.656 1 86.06 339 LYS A O 1
ATOM 2767 N N . SER A 1 340 ? 14.852 -23.141 -26.594 1 84.69 340 SER A N 1
ATOM 2768 C CA . SER A 1 340 ? 13.781 -22.188 -26.859 1 84.69 340 SER A CA 1
ATOM 2769 C C . SER A 1 340 ? 13.398 -21.422 -25.594 1 84.69 340 SER A C 1
ATOM 2771 O O . SER A 1 340 ? 12.617 -20.469 -25.641 1 84.69 340 SER A O 1
ATOM 2773 N N . ILE A 1 341 ? 13.953 -21.734 -24.516 1 76.38 341 ILE A N 1
ATOM 2774 C CA . ILE A 1 341 ? 13.43 -21.172 -23.266 1 76.38 341 ILE A CA 1
ATOM 2775 C C . ILE A 1 341 ? 14.188 -19.891 -22.922 1 76.38 341 ILE A C 1
ATOM 2777 O O . ILE A 1 341 ? 15.273 -19.656 -23.453 1 76.38 341 ILE A O 1
ATOM 2781 N N . ARG A 1 342 ? 13.469 -19.141 -22.062 1 67 342 ARG A N 1
ATOM 2782 C CA . ARG A 1 342 ? 14.016 -17.906 -21.531 1 67 342 ARG A CA 1
ATOM 2783 C C . ARG A 1 342 ? 15.195 -18.188 -20.609 1 67 342 ARG A C 1
ATOM 2785 O O . ARG A 1 342 ? 15.062 -18.922 -19.625 1 67 342 ARG A O 1
ATOM 2792 N N . LYS A 1 343 ? 16.5 -17.641 -21.078 1 71.5 343 LYS A N 1
ATOM 2793 C CA . LYS A 1 343 ? 17.719 -17.891 -20.312 1 71.5 343 LYS A CA 1
ATOM 2794 C C . LYS A 1 343 ? 18.375 -16.578 -19.875 1 71.5 343 LYS A C 1
ATOM 2796 O O . LYS A 1 343 ? 18.266 -15.562 -20.562 1 71.5 343 LYS A O 1
ATOM 2801 N N . MET B 1 1 ? 20.719 27.781 -9.32 1 70.75 1 MET B N 1
ATOM 2802 C CA . MET B 1 1 ? 19.312 27.875 -9.688 1 70.75 1 MET B CA 1
ATOM 2803 C C . MET B 1 1 ? 18.453 28.234 -8.477 1 70.75 1 MET B C 1
ATOM 2805 O O . MET B 1 1 ? 18.766 27.844 -7.352 1 70.75 1 MET B O 1
ATOM 2809 N N . SER B 1 2 ? 17.5 29.234 -8.586 1 90.75 2 SER B N 1
ATOM 2810 C CA . SER B 1 2 ? 16.641 29.656 -7.492 1 90.75 2 SER B CA 1
ATOM 2811 C C . SER B 1 2 ? 15.742 28.516 -7.008 1 90.75 2 SER B C 1
ATOM 2813 O O . SER B 1 2 ? 15.32 27.672 -7.801 1 90.75 2 SER B O 1
ATOM 2815 N N . ARG B 1 3 ? 15.594 28.469 -5.742 1 94.75 3 ARG B N 1
ATOM 2816 C CA . ARG B 1 3 ? 14.773 27.406 -5.156 1 94.75 3 ARG B CA 1
ATOM 2817 C C . ARG B 1 3 ? 13.289 27.766 -5.23 1 94.75 3 ARG B C 1
ATOM 2819 O O . ARG B 1 3 ? 12.898 28.891 -4.883 1 94.75 3 ARG B O 1
ATOM 2826 N N . VAL B 1 4 ? 12.492 26.859 -5.77 1 97.31 4 VAL B N 1
ATOM 2827 C CA . VAL B 1 4 ? 11.047 27.016 -5.91 1 97.31 4 VAL B CA 1
ATOM 2828 C C . VAL B 1 4 ? 10.344 25.828 -5.254 1 97.31 4 VAL B C 1
ATOM 2830 O O . VAL B 1 4 ? 10.609 24.672 -5.594 1 97.31 4 VAL B O 1
ATOM 2833 N N . CYS B 1 5 ? 9.398 26.125 -4.332 1 98.25 5 CYS B N 1
ATOM 2834 C CA . CYS B 1 5 ? 8.742 25.078 -3.561 1 98.25 5 CYS B CA 1
ATOM 2835 C C . CYS B 1 5 ? 7.266 24.984 -3.912 1 98.25 5 CYS B C 1
ATOM 2837 O O . CYS B 1 5 ? 6.555 25.984 -3.898 1 98.25 5 CYS B O 1
ATOM 2839 N N . ILE B 1 6 ? 6.832 23.828 -4.262 1 98.75 6 ILE B N 1
ATOM 2840 C CA . ILE B 1 6 ? 5.406 23.594 -4.457 1 98.75 6 ILE B CA 1
ATOM 2841 C C . ILE B 1 6 ? 4.805 22.969 -3.197 1 98.75 6 ILE B C 1
ATOM 2843 O O . ILE B 1 6 ? 5.414 22.094 -2.582 1 98.75 6 ILE B O 1
ATOM 2847 N N . ILE B 1 7 ? 3.693 23.469 -2.766 1 98.81 7 ILE B N 1
ATOM 2848 C CA . ILE B 1 7 ? 2.904 22.938 -1.659 1 98.81 7 ILE B CA 1
ATOM 2849 C C . ILE B 1 7 ? 1.602 22.359 -2.191 1 98.81 7 ILE B C 1
ATOM 2851 O O . ILE B 1 7 ? 0.7 23.094 -2.6 1 98.81 7 ILE B O 1
ATOM 2855 N N . THR B 1 8 ? 1.488 21 -2.223 1 98.88 8 THR B N 1
ATOM 2856 C CA . THR B 1 8 ? 0.194 20.422 -2.557 1 98.88 8 THR B CA 1
ATOM 2857 C C . THR B 1 8 ? -0.745 20.453 -1.353 1 98.88 8 THR B C 1
ATOM 2859 O O . THR B 1 8 ? -0.292 20.484 -0.207 1 98.88 8 THR B O 1
ATOM 2862 N N . GLY B 1 9 ? -2.1 20.469 -1.665 1 98.25 9 GLY B N 1
ATOM 2863 C CA . GLY B 1 9 ? -3.006 20.781 -0.568 1 98.25 9 GLY B CA 1
ATOM 2864 C C . GLY B 1 9 ? -2.887 22.203 -0.069 1 98.25 9 GLY B C 1
ATOM 2865 O O . GLY B 1 9 ? -3.012 22.453 1.13 1 98.25 9 GLY B O 1
ATOM 2866 N N . GLY B 1 10 ? -2.598 23.078 -0.954 1 98 10 GLY B N 1
ATOM 2867 C CA . GLY B 1 10 ? -2.23 24.453 -0.638 1 98 10 GLY B CA 1
ATOM 2868 C C . GLY B 1 10 ? -3.371 25.25 -0.039 1 98 10 GLY B C 1
ATOM 2869 O O . GLY B 1 10 ? -3.146 26.297 0.571 1 98 10 GLY B O 1
ATOM 2870 N N . THR B 1 11 ? -4.562 24.766 -0.151 1 96.31 11 THR B N 1
ATOM 2871 C CA . THR B 1 11 ? -5.711 25.516 0.348 1 96.31 11 THR B CA 1
ATOM 2872 C C . THR B 1 11 ? -6.332 24.797 1.551 1 96.31 11 THR B C 1
ATOM 2874 O O . THR B 1 11 ? -7.418 25.172 2.004 1 96.31 11 THR B O 1
ATOM 2877 N N . GLY B 1 12 ? -5.703 23.797 2.027 1 96.06 12 GLY B N 1
ATOM 2878 C CA . GLY B 1 12 ? -6.16 23.094 3.213 1 96.06 12 GLY B CA 1
ATOM 2879 C C . GLY B 1 12 ? -5.621 23.688 4.504 1 96.06 12 GLY B C 1
ATOM 2880 O O . GLY B 1 12 ? -5.027 24.766 4.5 1 96.06 12 GLY B O 1
ATOM 2881 N N . LEU B 1 13 ? -5.84 22.953 5.602 1 97.12 13 LEU B N 1
ATOM 2882 C CA . LEU B 1 13 ? -5.441 23.359 6.945 1 97.12 13 LEU B CA 1
ATOM 2883 C C . LEU B 1 13 ? -3.959 23.719 6.988 1 97.12 13 LEU B C 1
ATOM 2885 O O . LEU B 1 13 ? -3.596 24.844 7.324 1 97.12 13 LEU B O 1
ATOM 2889 N N . LEU B 1 14 ? -3.127 22.781 6.578 1 98.44 14 LEU B N 1
ATOM 2890 C CA . LEU B 1 14 ? -1.685 22.984 6.66 1 98.44 14 LEU B CA 1
ATOM 2891 C C . LEU B 1 14 ? -1.201 23.906 5.547 1 98.44 14 LEU B C 1
ATOM 2893 O O . LEU B 1 14 ? -0.258 24.672 5.738 1 98.44 14 LEU B O 1
ATOM 2897 N N . GLY B 1 15 ? -1.829 23.828 4.352 1 98.5 15 GLY B N 1
ATOM 2898 C CA . GLY B 1 15 ? -1.466 24.734 3.27 1 98.5 15 GLY B CA 1
ATOM 2899 C C . GLY B 1 15 ? -1.622 26.203 3.633 1 98.5 15 GLY B C 1
ATOM 2900 O O . GLY B 1 15 ? -0.697 26.984 3.449 1 98.5 15 GLY B O 1
ATOM 2901 N N . ASN B 1 16 ? -2.746 26.516 4.156 1 97.94 16 ASN B N 1
ATOM 2902 C CA . ASN B 1 16 ? -3.027 27.906 4.547 1 97.94 16 ASN B CA 1
ATOM 2903 C C . ASN B 1 16 ? -2.143 28.344 5.711 1 97.94 16 ASN B C 1
ATOM 2905 O O . ASN B 1 16 ? -1.678 29.484 5.746 1 97.94 16 ASN B O 1
ATOM 2909 N N . SER B 1 17 ? -2.008 27.453 6.688 1 98.56 17 SER B N 1
ATOM 2910 C CA . SER B 1 17 ? -1.141 27.766 7.816 1 98.56 17 SER B CA 1
ATOM 2911 C C . SER B 1 17 ? 0.286 28.047 7.355 1 98.56 17 SER B C 1
ATOM 2913 O O . SER B 1 17 ? 0.917 29 7.824 1 98.56 17 SER B O 1
ATOM 2915 N N . PHE B 1 18 ? 0.802 27.203 6.461 1 98.81 18 PHE B N 1
ATOM 2916 C CA . PHE B 1 18 ? 2.154 27.391 5.949 1 98.81 18 PHE B CA 1
ATOM 2917 C C . PHE B 1 18 ? 2.27 28.703 5.176 1 98.81 18 PHE B C 1
ATOM 2919 O O . PHE B 1 18 ? 3.285 29.391 5.262 1 98.81 18 PHE B O 1
ATOM 2926 N N . ARG B 1 19 ? 1.26 28.984 4.395 1 98.44 19 ARG B N 1
ATOM 2927 C CA . ARG B 1 19 ? 1.19 30.25 3.668 1 98.44 19 ARG B CA 1
ATOM 2928 C C . ARG B 1 19 ? 1.366 31.438 4.613 1 98.44 19 ARG B C 1
ATOM 2930 O O . ARG B 1 19 ? 2.145 32.344 4.332 1 98.44 19 ARG B O 1
ATOM 2937 N N . GLU B 1 20 ? 0.688 31.406 5.734 1 98 20 GLU B N 1
ATOM 2938 C CA . GLU B 1 20 ? 0.794 32.469 6.742 1 98 20 GLU B CA 1
ATOM 2939 C C . GLU B 1 20 ? 2.211 32.531 7.305 1 98 20 GLU B C 1
ATOM 2941 O O . GLU B 1 20 ? 2.744 33.656 7.492 1 98 20 GLU B O 1
ATOM 2946 N N . VAL B 1 21 ? 2.775 31.422 7.59 1 98.19 21 VAL B N 1
ATOM 2947 C CA . VAL B 1 21 ? 4.113 31.375 8.172 1 98.19 21 VAL B CA 1
ATOM 2948 C C . VAL B 1 21 ? 5.129 31.922 7.176 1 98.19 21 VAL B C 1
ATOM 2950 O O . VAL B 1 21 ? 6.039 32.656 7.555 1 98.19 21 VAL B O 1
ATOM 2953 N N . VAL B 1 22 ? 5.016 31.594 5.855 1 98.31 22 VAL B N 1
ATOM 2954 C CA . VAL B 1 22 ? 5.902 32.125 4.82 1 98.31 22 VAL B CA 1
ATOM 2955 C C . VAL B 1 22 ? 5.855 33.656 4.82 1 98.31 22 VAL B C 1
ATOM 2957 O O . VAL B 1 22 ? 6.898 34.312 4.777 1 98.31 22 VAL B O 1
ATOM 2960 N N . LYS B 1 23 ? 4.645 34.156 4.891 1 97.88 23 LYS B N 1
ATOM 2961 C CA . LYS B 1 23 ? 4.48 35.625 4.879 1 97.88 23 LYS B CA 1
ATOM 2962 C C . LYS B 1 23 ? 5.082 36.25 6.133 1 97.88 23 LYS B C 1
ATOM 2964 O O . LYS B 1 23 ? 5.758 37.281 6.051 1 97.88 23 LYS B O 1
ATOM 2969 N N . ASN B 1 24 ? 4.895 35.594 7.234 1 97.38 24 ASN B N 1
ATOM 2970 C CA . ASN B 1 24 ? 5.379 36.125 8.508 1 97.38 24 ASN B CA 1
ATOM 2971 C C . ASN B 1 24 ? 6.906 36.125 8.57 1 97.38 24 ASN B C 1
ATOM 2973 O O . ASN B 1 24 ? 7.512 37 9.172 1 97.38 24 ASN B O 1
ATOM 2977 N N . GLU B 1 25 ? 7.539 35.125 7.98 1 96.31 25 GLU B N 1
ATOM 2978 C CA . GLU B 1 25 ? 8.984 34.906 8.078 1 96.31 25 GLU B CA 1
ATOM 2979 C C . GLU B 1 25 ? 9.719 35.719 7.008 1 96.31 25 GLU B C 1
ATOM 2981 O O . GLU B 1 25 ? 10.945 35.844 7.039 1 96.31 25 GLU B O 1
ATOM 2986 N N . ASN B 1 26 ? 8.938 36.312 6.035 1 96.19 26 ASN B N 1
ATOM 2987 C CA . ASN B 1 26 ? 9.531 37.062 4.941 1 96.19 26 ASN B CA 1
ATOM 2988 C C . ASN B 1 26 ? 8.898 38.438 4.805 1 96.19 26 ASN B C 1
ATOM 2990 O O . ASN B 1 26 ? 7.906 38.625 4.094 1 96.19 26 ASN B O 1
ATOM 2994 N N . PRO B 1 27 ? 9.531 39.469 5.34 1 91.75 27 PRO B N 1
ATOM 2995 C CA . PRO B 1 27 ? 8.961 40.812 5.301 1 91.75 27 PRO B CA 1
ATOM 2996 C C . PRO B 1 27 ? 8.852 41.344 3.881 1 91.75 27 PRO B C 1
ATOM 2998 O O . PRO B 1 27 ? 7.98 42.188 3.604 1 91.75 27 PRO B O 1
ATOM 3001 N N . ASN B 1 28 ? 9.766 40.938 3.006 1 95.19 28 ASN B N 1
ATOM 3002 C CA . ASN B 1 28 ? 9.766 41.406 1.618 1 95.19 28 ASN B CA 1
ATOM 3003 C C . ASN B 1 28 ? 9.281 40.281 0.671 1 95.19 28 ASN B C 1
ATOM 3005 O O . ASN B 1 28 ? 10.094 39.531 0.125 1 95.19 28 ASN B O 1
ATOM 3009 N N . PHE B 1 29 ? 7.953 40.281 0.486 1 96.81 29 PHE B N 1
ATOM 3010 C CA . PHE B 1 29 ? 7.379 39.281 -0.409 1 96.81 29 PHE B CA 1
ATOM 3011 C C . PHE B 1 29 ? 6.301 39.906 -1.292 1 96.81 29 PHE B C 1
ATOM 3013 O O . PHE B 1 29 ? 5.812 41 -1.008 1 96.81 29 PHE B O 1
ATOM 3020 N N . ILE B 1 30 ? 5.996 39.344 -2.428 1 97.75 30 ILE B N 1
ATOM 3021 C CA . ILE B 1 30 ? 4.863 39.625 -3.297 1 97.75 30 ILE B CA 1
ATOM 3022 C C . ILE B 1 30 ? 3.967 38.406 -3.424 1 97.75 30 ILE B C 1
ATOM 3024 O O . ILE B 1 30 ? 4.445 37.312 -3.705 1 97.75 30 ILE B O 1
ATOM 3028 N N . GLU B 1 31 ? 2.748 38.531 -3.076 1 97.19 31 GLU B N 1
ATOM 3029 C CA . GLU B 1 31 ? 1.794 37.438 -3.193 1 97.19 31 GLU B CA 1
ATOM 3030 C C . GLU B 1 31 ? 0.837 37.656 -4.363 1 97.19 31 GLU B C 1
ATOM 3032 O O . GLU B 1 31 ? 0.355 38.781 -4.574 1 97.19 31 GLU B O 1
ATOM 3037 N N . SER B 1 32 ? 0.649 36.75 -5.191 1 94 32 SER B N 1
ATOM 3038 C CA . SER B 1 32 ? -0.329 36.75 -6.277 1 94 32 SER B CA 1
ATOM 3039 C C . SER B 1 32 ? -1.044 35.375 -6.367 1 94 32 SER B C 1
ATOM 3041 O O . SER B 1 32 ? -0.437 34.375 -6.738 1 94 32 SER B O 1
ATOM 3043 N N . GLU B 1 33 ? -2.346 35.406 -6.074 1 92.94 33 GLU B N 1
ATOM 3044 C CA . GLU B 1 33 ? -3.205 34.219 -6.168 1 92.94 33 GLU B CA 1
ATOM 3045 C C . GLU B 1 33 ? -2.629 33.031 -5.383 1 92.94 33 GLU B C 1
ATOM 3047 O O . GLU B 1 33 ? -2.689 33.031 -4.152 1 92.94 33 GLU B O 1
ATOM 3052 N N . ASN B 1 34 ? -1.964 32.188 -6.082 1 96.5 34 ASN B N 1
ATOM 3053 C CA . ASN B 1 34 ? -1.523 30.953 -5.434 1 96.5 34 ASN B CA 1
ATOM 3054 C C . ASN B 1 34 ? -0.006 30.906 -5.273 1 96.5 34 ASN B C 1
ATOM 3056 O O . ASN B 1 34 ? 0.572 29.844 -5.039 1 96.5 34 ASN B O 1
ATOM 3060 N N . GLU B 1 35 ? 0.64 32.125 -5.344 1 97.56 35 GLU B N 1
ATOM 3061 C CA . GLU B 1 35 ? 2.098 32.156 -5.277 1 97.56 35 GLU B CA 1
ATOM 3062 C C . GLU B 1 35 ? 2.588 33.25 -4.328 1 97.56 35 GLU B C 1
ATOM 3064 O O . GLU B 1 35 ? 1.931 34.281 -4.164 1 97.56 35 GLU B O 1
ATOM 3069 N N . ILE B 1 36 ? 3.662 32.969 -3.703 1 98.31 36 ILE B N 1
ATOM 3070 C CA . ILE B 1 36 ? 4.402 33.969 -2.936 1 98.31 36 ILE B CA 1
ATOM 3071 C C . ILE B 1 36 ? 5.848 34.031 -3.428 1 98.31 36 ILE B C 1
ATOM 3073 O O . ILE B 1 36 ? 6.539 33 -3.471 1 98.31 36 ILE B O 1
ATOM 3077 N N . ILE B 1 37 ? 6.273 35.219 -3.859 1 97.81 37 ILE B N 1
ATOM 3078 C CA . ILE B 1 37 ? 7.66 35.438 -4.25 1 97.81 37 ILE B CA 1
ATOM 3079 C C . ILE B 1 37 ? 8.406 36.156 -3.119 1 97.81 37 ILE B C 1
ATOM 3081 O O . ILE B 1 37 ? 7.938 37.156 -2.607 1 97.81 37 ILE B O 1
ATOM 3085 N N . VAL B 1 38 ? 9.445 35.562 -2.678 1 97.38 38 VAL B N 1
ATOM 3086 C CA . VAL B 1 38 ? 10.242 36.094 -1.578 1 97.38 38 VAL B CA 1
ATOM 3087 C C . VAL B 1 38 ? 11.5 36.781 -2.129 1 97.38 38 VAL B C 1
ATOM 3089 O O . VAL B 1 38 ? 12.25 36.156 -2.902 1 97.38 38 VAL B O 1
ATOM 3092 N N . ASN B 1 39 ? 11.727 38.031 -1.771 1 94.56 39 ASN B N 1
ATOM 3093 C CA . ASN B 1 39 ? 12.953 38.75 -2.139 1 94.56 39 ASN B CA 1
ATOM 3094 C C . ASN B 1 39 ? 14.047 38.562 -1.096 1 94.56 39 ASN B C 1
ATOM 3096 O O . ASN B 1 39 ? 14.031 39.188 -0.048 1 94.56 39 ASN B O 1
ATOM 3100 N N . SER B 1 40 ? 14.867 37.656 -1.338 1 92.56 40 SER B N 1
ATOM 3101 C CA . SER B 1 40 ? 15.984 37.375 -0.441 1 92.56 40 SER B CA 1
ATOM 3102 C C . SER B 1 40 ? 17.281 37.188 -1.214 1 92.56 40 SER B C 1
ATOM 3104 O O . SER B 1 40 ? 17.297 36.625 -2.312 1 92.56 40 SER B O 1
ATOM 3106 N N . ASN B 1 41 ? 18.406 37.656 -0.689 1 90.38 41 ASN B N 1
ATOM 3107 C CA . ASN B 1 41 ? 19.719 37.5 -1.304 1 90.38 41 ASN B CA 1
ATOM 3108 C C . ASN B 1 41 ? 20.375 36.188 -0.901 1 90.38 41 ASN B C 1
ATOM 3110 O O . ASN B 1 41 ? 21.391 35.781 -1.471 1 90.38 41 ASN B O 1
ATOM 3114 N N . ASP B 1 42 ? 19.75 35.469 -0.01 1 89.12 42 ASP B N 1
ATOM 3115 C CA . ASP B 1 42 ? 20.281 34.156 0.419 1 89.12 42 ASP B CA 1
ATOM 3116 C C . ASP B 1 42 ? 19.891 33.062 -0.563 1 89.12 42 ASP B C 1
ATOM 3118 O O . ASP B 1 42 ? 18.703 32.844 -0.805 1 89.12 42 ASP B O 1
ATOM 3122 N N . LYS B 1 43 ? 20.906 32.469 -1.115 1 85.81 43 LYS B N 1
ATOM 3123 C CA . LYS B 1 43 ? 20.688 31.453 -2.158 1 85.81 43 LYS B CA 1
ATOM 3124 C C . LYS B 1 43 ? 20.016 30.203 -1.596 1 85.81 43 LYS B C 1
ATOM 3126 O O . LYS B 1 43 ? 19.438 29.422 -2.344 1 85.81 43 LYS B O 1
ATOM 3131 N N . ASN B 1 44 ? 20.047 30.031 -0.315 1 87.06 44 ASN B N 1
ATOM 3132 C CA . ASN B 1 44 ? 19.516 28.828 0.303 1 87.06 44 ASN B CA 1
ATOM 3133 C C . ASN B 1 44 ? 18.047 28.969 0.645 1 87.06 44 ASN B C 1
ATOM 3135 O O . ASN B 1 44 ? 17.359 27.984 0.916 1 87.06 44 ASN B O 1
ATOM 3139 N N . VAL B 1 45 ? 17.609 30.156 0.583 1 92.69 45 VAL B N 1
ATOM 3140 C CA . VAL B 1 45 ? 16.219 30.438 0.925 1 92.69 45 VAL B CA 1
ATOM 3141 C C . VAL B 1 45 ? 15.344 30.234 -0.304 1 92.69 45 VAL B C 1
ATOM 3143 O O . VAL B 1 45 ? 15.727 30.594 -1.418 1 92.69 45 VAL B O 1
ATOM 3146 N N . ILE B 1 46 ? 14.195 29.656 -0.135 1 96.88 46 ILE B N 1
ATOM 3147 C CA . ILE B 1 46 ? 13.219 29.484 -1.21 1 96.88 46 ILE B CA 1
ATOM 3148 C C . ILE B 1 46 ? 12.75 30.844 -1.708 1 96.88 46 ILE B C 1
ATOM 3150 O O . ILE B 1 46 ? 12.352 31.703 -0.913 1 96.88 46 ILE B O 1
ATOM 3154 N N . LYS B 1 47 ? 12.766 31.031 -3.025 1 96.88 47 LYS B N 1
ATOM 3155 C CA . LYS B 1 47 ? 12.461 32.344 -3.6 1 96.88 47 LYS B CA 1
ATOM 3156 C C . LYS B 1 47 ? 11.008 32.438 -4.047 1 96.88 47 LYS B C 1
ATOM 3158 O O . LYS B 1 47 ? 10.477 33.531 -4.258 1 96.88 47 LYS B O 1
ATOM 3163 N N . LYS B 1 48 ? 10.383 31.281 -4.176 1 97.5 48 LYS B N 1
ATOM 3164 C CA . LYS B 1 48 ? 9 31.234 -4.637 1 97.5 48 LYS B CA 1
ATOM 3165 C C . LYS B 1 48 ? 8.273 30.031 -4.051 1 97.5 48 LYS B C 1
ATOM 3167 O O . LYS B 1 48 ? 8.812 28.922 -4.027 1 97.5 48 LYS B O 1
ATOM 3172 N N . TYR B 1 49 ? 7.117 30.25 -3.555 1 98.38 49 TYR B N 1
ATOM 3173 C CA . TYR B 1 49 ? 6.203 29.219 -3.088 1 98.38 49 TYR B CA 1
ATOM 3174 C C . TYR B 1 49 ? 4.953 29.156 -3.957 1 98.38 49 TYR B C 1
ATOM 3176 O O . TYR B 1 49 ? 4.352 30.188 -4.258 1 98.38 49 TYR B O 1
ATOM 3184 N N . VAL B 1 50 ? 4.602 27.984 -4.406 1 98.44 50 VAL B N 1
ATOM 3185 C CA . VAL B 1 50 ? 3.375 27.781 -5.168 1 98.44 50 VAL B CA 1
ATOM 3186 C C . VAL B 1 50 ? 2.416 26.891 -4.383 1 98.44 50 VAL B C 1
ATOM 3188 O O . VAL B 1 50 ? 2.738 25.75 -4.074 1 98.44 50 VAL B O 1
ATOM 3191 N N . PHE B 1 51 ? 1.263 27.422 -4.059 1 98.69 51 PHE B N 1
ATOM 3192 C CA . PHE B 1 51 ? 0.243 26.703 -3.295 1 98.69 51 PHE B CA 1
ATOM 3193 C C . PHE B 1 51 ? -0.797 26.094 -4.227 1 98.69 51 PHE B C 1
ATOM 3195 O O . PHE B 1 51 ? -1.696 26.797 -4.703 1 98.69 51 PHE B O 1
ATOM 3202 N N . LEU B 1 52 ? -0.757 24.812 -4.363 1 98.25 52 LEU B N 1
ATOM 3203 C CA . LEU B 1 52 ? -1.554 24.109 -5.355 1 98.25 52 LEU B CA 1
ATOM 3204 C C . LEU B 1 52 ? -2.875 23.625 -4.754 1 98.25 52 LEU B C 1
ATOM 3206 O O . LEU B 1 52 ? -2.889 22.984 -3.709 1 98.25 52 LEU B O 1
ATOM 3210 N N . SER B 1 53 ? -3.969 23.938 -5.355 1 96.75 53 SER B N 1
ATOM 3211 C CA . SER B 1 53 ? -5.293 23.469 -4.969 1 96.75 53 SER B CA 1
ATOM 3212 C C . SER B 1 53 ? -5.805 22.391 -5.934 1 96.75 53 SER B C 1
ATOM 3214 O O . SER B 1 53 ? -5.277 22.25 -7.043 1 96.75 53 SER B O 1
ATOM 3216 N N . SER B 1 54 ? -6.844 21.703 -5.5 1 95.5 54 SER B N 1
ATOM 3217 C CA . SER B 1 54 ? -7.434 20.656 -6.34 1 95.5 54 SER B CA 1
ATOM 3218 C C . SER B 1 54 ? -8.109 21.266 -7.57 1 95.5 54 SER B C 1
ATOM 3220 O O . SER B 1 54 ? -8.273 20.578 -8.586 1 95.5 54 SER B O 1
ATOM 3222 N N . LYS B 1 55 ? -8.492 22.5 -7.516 1 94.81 55 LYS B N 1
ATOM 3223 C CA . LYS B 1 55 ? -9.094 23.203 -8.648 1 94.81 55 LYS B CA 1
ATOM 3224 C C . LYS B 1 55 ? -8.07 23.469 -9.75 1 94.81 55 LYS B C 1
ATOM 3226 O O . LYS B 1 55 ? -8.406 23.484 -10.93 1 94.81 55 LYS B O 1
ATOM 3231 N N . MET B 1 56 ? -6.848 23.609 -9.344 1 95.75 56 MET B N 1
ATOM 3232 C CA . MET B 1 56 ? -5.77 23.938 -10.281 1 95.75 56 MET B CA 1
ATOM 3233 C C . MET B 1 56 ? -5.27 22.672 -10.977 1 95.75 56 MET B C 1
ATOM 3235 O O . MET B 1 56 ? -4.828 22.734 -12.125 1 95.75 56 MET B O 1
ATOM 3239 N N . CYS B 1 57 ? -5.309 21.547 -10.258 1 97 57 CYS B N 1
ATOM 3240 C CA . CYS B 1 57 ? -4.75 20.297 -10.766 1 97 57 CYS B CA 1
ATOM 3241 C C . CYS B 1 57 ? -5.352 19.109 -10.047 1 97 57 CYS B C 1
ATOM 3243 O O . CYS B 1 57 ? -5.332 19.031 -8.812 1 97 57 CYS B O 1
ATOM 3245 N N . ASN B 1 58 ? -5.941 18.203 -10.766 1 98.12 58 ASN B N 1
ATOM 3246 C CA . ASN B 1 58 ? -6.387 16.938 -10.195 1 98.12 58 ASN B CA 1
ATOM 3247 C C . ASN B 1 58 ? -5.227 15.961 -10.023 1 98.12 58 ASN B C 1
ATOM 3249 O O . ASN B 1 58 ? -4.844 15.273 -10.969 1 98.12 58 ASN B O 1
ATOM 3253 N N . LEU B 1 59 ? -4.801 15.797 -8.836 1 98.5 59 LEU B N 1
ATOM 3254 C CA . LEU B 1 59 ? -3.592 15.031 -8.562 1 98.5 59 LEU B CA 1
ATOM 3255 C C . LEU B 1 59 ? -3.852 13.539 -8.695 1 98.5 59 LEU B C 1
ATOM 3257 O O . LEU B 1 59 ? -2.912 12.742 -8.742 1 98.5 59 LEU B O 1
ATOM 3261 N N . LYS B 1 60 ? -5.086 13.117 -8.789 1 97.69 60 LYS B N 1
ATOM 3262 C CA . LYS B 1 60 ? -5.406 11.711 -9.016 1 97.69 60 LYS B CA 1
ATOM 3263 C C . LYS B 1 60 ? -5.125 11.312 -10.461 1 97.69 60 LYS B C 1
ATOM 3265 O O . LYS B 1 60 ? -5.074 10.125 -10.781 1 97.69 60 LYS B O 1
ATOM 3270 N N . ASN B 1 61 ? -5.039 12.289 -11.297 1 96.88 61 ASN B N 1
ATOM 3271 C CA . ASN B 1 61 ? -4.762 12.078 -12.719 1 96.88 61 ASN B CA 1
ATOM 3272 C C . ASN B 1 61 ? -3.291 12.328 -13.039 1 96.88 61 ASN B C 1
ATOM 3274 O O . ASN B 1 61 ? -2.807 13.453 -12.914 1 96.88 61 ASN B O 1
ATOM 3278 N N . TYR B 1 62 ? -2.639 11.344 -13.539 1 96.56 62 TYR B N 1
ATOM 3279 C CA . TYR B 1 62 ? -1.203 11.422 -13.789 1 96.56 62 TYR B CA 1
ATOM 3280 C C . TYR B 1 62 ? -0.883 12.5 -14.812 1 96.56 62 TYR B C 1
ATOM 3282 O O . TYR B 1 62 ? 0.03 13.305 -14.617 1 96.56 62 TYR B O 1
ATOM 3290 N N . ASP B 1 63 ? -1.597 12.539 -15.898 1 96 63 ASP B N 1
ATOM 3291 C CA . ASP B 1 63 ? -1.313 13.484 -16.984 1 96 63 ASP B CA 1
ATOM 3292 C C . ASP B 1 63 ? -1.547 14.922 -16.531 1 96 63 ASP B C 1
ATOM 3294 O O . ASP B 1 63 ? -0.776 15.82 -16.875 1 96 63 ASP B O 1
ATOM 3298 N N . ASP B 1 64 ? -2.607 15.141 -15.758 1 96.31 64 ASP B N 1
ATOM 3299 C CA . ASP B 1 64 ? -2.846 16.469 -15.188 1 96.31 64 ASP B CA 1
ATOM 3300 C C . ASP B 1 64 ? -1.678 16.906 -14.305 1 96.31 64 ASP B C 1
ATOM 3302 O O . ASP B 1 64 ? -1.2 18.031 -14.414 1 96.31 64 ASP B O 1
ATOM 3306 N N . THR B 1 65 ? -1.273 15.984 -13.469 1 97.44 65 THR B N 1
ATOM 3307 C CA . THR B 1 65 ? -0.175 16.266 -12.555 1 97.44 65 THR B CA 1
ATOM 3308 C C . THR B 1 65 ? 1.109 16.562 -13.328 1 97.44 65 THR B C 1
ATOM 3310 O O . THR B 1 65 ? 1.788 17.547 -13.055 1 97.44 65 THR B O 1
ATOM 3313 N N . LYS B 1 66 ? 1.423 15.766 -14.281 1 97.38 66 LYS B N 1
ATOM 3314 C CA . LYS B 1 66 ? 2.613 15.922 -15.117 1 97.38 66 LYS B CA 1
ATOM 3315 C C . LYS B 1 66 ? 2.611 17.266 -15.828 1 97.38 66 LYS B C 1
ATOM 3317 O O . LYS B 1 66 ? 3.613 17.984 -15.812 1 97.38 66 LYS B O 1
ATOM 3322 N N . ASN B 1 67 ? 1.527 17.609 -16.422 1 96.5 67 ASN B N 1
ATOM 3323 C CA . ASN B 1 67 ? 1.415 18.859 -17.172 1 96.5 67 ASN B CA 1
ATOM 3324 C C . ASN B 1 67 ? 1.639 20.062 -16.281 1 96.5 67 ASN B C 1
ATOM 3326 O O . ASN B 1 67 ? 2.289 21.031 -16.688 1 96.5 67 ASN B O 1
ATOM 3330 N N . PHE B 1 68 ? 1.067 20.047 -15.109 1 96.94 68 PHE B N 1
ATOM 3331 C CA . PHE B 1 68 ? 1.23 21.156 -14.18 1 96.94 68 PHE B CA 1
ATOM 3332 C C . PHE B 1 68 ? 2.691 21.312 -13.781 1 96.94 68 PHE B C 1
ATOM 3334 O O . PHE B 1 68 ? 3.213 22.438 -13.742 1 96.94 68 PHE B O 1
ATOM 3341 N N . PHE B 1 69 ? 3.391 20.234 -13.453 1 97 69 PHE B N 1
ATOM 3342 C CA . PHE B 1 69 ? 4.762 20.266 -12.961 1 97 69 PHE B CA 1
ATOM 3343 C C . PHE B 1 69 ? 5.734 20.594 -14.086 1 97 69 PHE B C 1
ATOM 3345 O O . PHE B 1 69 ? 6.801 21.172 -13.852 1 97 69 PHE B O 1
ATOM 3352 N N . GLU B 1 70 ? 5.383 20.188 -15.32 1 95.06 70 GLU B N 1
ATOM 3353 C CA . GLU B 1 70 ? 6.219 20.469 -16.484 1 95.06 70 GLU B CA 1
ATOM 3354 C C . GLU B 1 70 ? 6.332 21.969 -16.734 1 95.06 70 GLU B C 1
ATOM 3356 O O . GLU B 1 70 ? 7.375 22.453 -17.172 1 95.06 70 GLU B O 1
ATOM 3361 N N . LYS B 1 71 ? 5.328 22.672 -16.469 1 91.94 71 LYS B N 1
ATOM 3362 C CA . LYS B 1 71 ? 5.262 24.109 -16.734 1 91.94 71 LYS B CA 1
ATOM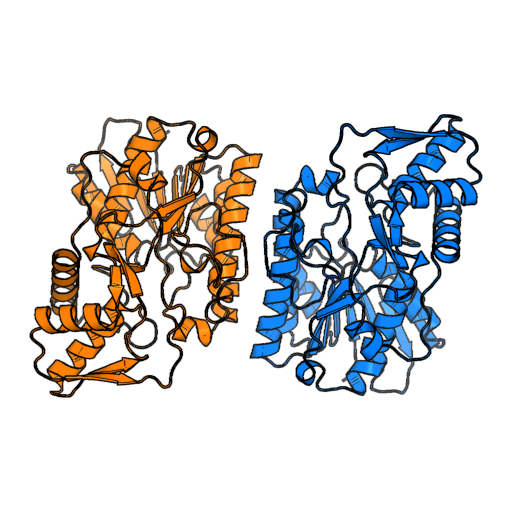 3363 C C . LYS B 1 71 ? 6.02 24.891 -15.672 1 91.94 71 LYS B C 1
ATOM 3365 O O . LYS B 1 71 ? 6.328 26.078 -15.867 1 91.94 71 LYS B O 1
ATOM 3370 N N . ASN B 1 72 ? 6.32 24.203 -14.555 1 85.56 72 ASN B N 1
ATOM 3371 C CA . ASN B 1 72 ? 6.969 24.844 -13.422 1 85.56 72 ASN B CA 1
ATOM 3372 C C . ASN B 1 72 ? 8.242 24.125 -13 1 85.56 72 ASN B C 1
ATOM 3374 O O . ASN B 1 72 ? 8.289 22.891 -13.031 1 85.56 72 ASN B O 1
ATOM 3378 N N . LYS B 1 73 ? 9.305 24.703 -12.906 1 90.06 73 LYS B N 1
ATOM 3379 C CA . LYS B 1 73 ? 10.555 24.062 -12.5 1 90.06 73 LYS B CA 1
ATOM 3380 C C . LYS B 1 73 ? 10.703 24.078 -10.977 1 90.06 73 LYS B C 1
ATOM 3382 O O . LYS B 1 73 ? 11.484 24.844 -10.43 1 90.06 73 LYS B O 1
ATOM 3387 N N . PHE B 1 74 ? 10.141 23.125 -10.281 1 97.5 74 PHE B N 1
ATOM 3388 C CA . PHE B 1 74 ? 10.18 23.047 -8.828 1 97.5 74 PHE B CA 1
ATOM 3389 C C . PHE B 1 74 ? 11.453 22.359 -8.352 1 97.5 74 PHE B C 1
ATOM 3391 O O . PHE B 1 74 ? 11.938 21.422 -8.984 1 97.5 74 PHE B O 1
ATOM 3398 N N . THR B 1 75 ? 11.984 22.844 -7.285 1 96.44 75 THR B N 1
ATOM 3399 C CA . THR B 1 75 ? 13.164 22.25 -6.676 1 96.44 75 THR B CA 1
ATOM 3400 C C . THR B 1 75 ? 12.797 21.516 -5.383 1 96.44 75 THR B C 1
ATOM 3402 O O . THR B 1 75 ? 13.5 20.594 -4.961 1 96.44 75 THR B O 1
ATOM 3405 N N . ASP B 1 76 ? 11.727 21.969 -4.684 1 97 76 ASP B N 1
ATOM 3406 C CA . ASP B 1 76 ? 11.273 21.484 -3.385 1 97 76 ASP B CA 1
ATOM 3407 C C . ASP B 1 76 ? 9.773 21.188 -3.402 1 97 76 ASP B C 1
ATOM 3409 O O . ASP B 1 76 ? 9.023 21.812 -4.156 1 97 76 ASP B O 1
ATOM 3413 N N . ILE B 1 77 ? 9.383 20.234 -2.557 1 98.5 77 ILE B N 1
ATOM 3414 C CA . ILE B 1 77 ? 7.949 19.984 -2.449 1 98.5 77 ILE B CA 1
ATOM 3415 C C . ILE B 1 77 ? 7.578 19.734 -0.989 1 98.5 77 ILE B C 1
ATOM 3417 O O . ILE B 1 77 ? 8.328 19.078 -0.256 1 98.5 77 ILE B O 1
ATOM 3421 N N . ILE B 1 78 ? 6.523 20.281 -0.542 1 98.81 78 ILE B N 1
ATOM 3422 C CA . ILE B 1 78 ? 5.766 19.812 0.613 1 98.81 78 ILE B CA 1
ATOM 3423 C C . ILE B 1 78 ? 4.453 19.188 0.15 1 98.81 78 ILE B C 1
ATOM 3425 O O . ILE B 1 78 ? 3.621 19.859 -0.464 1 98.81 78 ILE B O 1
ATOM 3429 N N . HIS B 1 79 ? 4.262 17.953 0.413 1 98.88 79 HIS B N 1
ATOM 3430 C CA . HIS B 1 79 ? 3.084 17.234 -0.05 1 98.88 79 HIS B CA 1
ATOM 3431 C C . HIS B 1 79 ? 2.082 17.031 1.082 1 98.88 79 HIS B C 1
ATOM 3433 O O . HIS B 1 79 ? 2.168 16.047 1.824 1 98.88 79 HIS B O 1
ATOM 3439 N N . PHE B 1 80 ? 1.035 17.922 1.08 1 98.81 80 PHE B N 1
ATOM 3440 C CA . PHE B 1 80 ? -0.027 17.828 2.074 1 98.81 80 PHE B CA 1
ATOM 3441 C C . PHE B 1 80 ? -1.265 17.156 1.484 1 98.81 80 PHE B C 1
ATOM 3443 O O . PHE B 1 80 ? -2.143 16.703 2.221 1 98.81 80 PHE B O 1
ATOM 3450 N N . ALA B 1 81 ? -1.372 17.203 0.184 1 98.69 81 ALA B N 1
ATOM 3451 C CA . ALA B 1 81 ? -2.615 16.797 -0.462 1 98.69 81 ALA B CA 1
ATOM 3452 C C . ALA B 1 81 ? -2.982 15.367 -0.085 1 98.69 81 ALA B C 1
ATOM 3454 O O . ALA B 1 81 ? -2.131 14.469 -0.111 1 98.69 81 ALA B O 1
ATOM 3455 N N . ALA B 1 82 ? -4.176 15.18 0.275 1 98 82 ALA B N 1
ATOM 3456 C CA . ALA B 1 82 ? -4.738 13.875 0.609 1 98 82 ALA B CA 1
ATOM 3457 C C . ALA B 1 82 ? -6.262 13.922 0.65 1 98 82 ALA B C 1
ATOM 3459 O O . ALA B 1 82 ? -6.848 15 0.806 1 98 82 ALA B O 1
ATOM 3460 N N . HIS B 1 83 ? -6.855 12.82 0.366 1 96.5 83 HIS B N 1
ATOM 3461 C CA . HIS B 1 83 ? -8.242 12.602 0.752 1 96.5 83 HIS B CA 1
ATOM 3462 C C . HIS B 1 83 ? -8.359 12.258 2.232 1 96.5 83 HIS B C 1
ATOM 3464 O O . HIS B 1 83 ? -7.902 11.188 2.662 1 96.5 83 HIS B O 1
ATOM 3470 N N . VAL B 1 84 ? -8.93 13.188 2.979 1 93.19 84 VAL B N 1
ATOM 3471 C CA . VAL B 1 84 ? -8.914 13.039 4.43 1 93.19 84 VAL B CA 1
ATOM 3472 C C . VAL B 1 84 ? -10.336 13.102 4.977 1 93.19 84 VAL B C 1
ATOM 3474 O O . VAL B 1 84 ? -11.258 13.531 4.277 1 93.19 84 VAL B O 1
ATOM 3477 N N . GLY B 1 85 ? -10.531 12.656 6.156 1 89 85 GLY B N 1
ATOM 3478 C CA . GLY B 1 85 ? -11.789 12.672 6.883 1 89 85 GLY B CA 1
ATOM 3479 C C . GLY B 1 85 ? -11.688 12.055 8.266 1 89 85 GLY B C 1
ATOM 3480 O O . GLY B 1 85 ? -10.703 11.391 8.578 1 89 85 GLY B O 1
ATOM 3481 N N . GLY B 1 86 ? -12.711 12.367 9.062 1 84.62 86 GLY B N 1
ATOM 3482 C CA . GLY B 1 86 ? -12.742 11.82 10.414 1 84.62 86 GLY B CA 1
ATOM 3483 C C . GLY B 1 86 ? -12.961 10.32 10.438 1 84.62 86 GLY B C 1
ATOM 3484 O O . GLY B 1 86 ? -12.969 9.664 9.398 1 84.62 86 GLY B O 1
ATOM 3485 N N . LEU B 1 87 ? -13.055 9.812 11.594 1 81.44 87 LEU B N 1
ATOM 3486 C CA . LEU B 1 87 ? -13.18 8.383 11.852 1 81.44 87 LEU B CA 1
ATOM 3487 C C . LEU B 1 87 ? -14.336 7.785 11.07 1 81.44 87 LEU B C 1
ATOM 3489 O O . LEU B 1 87 ? -14.172 6.789 10.359 1 81.44 87 LEU B O 1
ATOM 3493 N N . TYR B 1 88 ? -15.422 8.375 11.078 1 80.19 88 TYR B N 1
ATOM 3494 C CA . TYR B 1 88 ? -16.625 7.816 10.461 1 80.19 88 TYR B CA 1
ATOM 3495 C C . TYR B 1 88 ? -16.562 7.934 8.945 1 80.19 88 TYR B C 1
ATOM 3497 O O . TYR B 1 88 ? -17.062 7.059 8.227 1 80.19 88 TYR B O 1
ATOM 3505 N N . ALA B 1 89 ? -16.016 9.031 8.531 1 86.06 89 ALA B N 1
ATOM 3506 C CA . ALA B 1 89 ? -15.805 9.156 7.086 1 86.06 89 ALA B CA 1
ATOM 3507 C C . ALA B 1 89 ? -14.93 8.023 6.559 1 86.06 89 ALA B C 1
ATOM 3509 O O . ALA B 1 89 ? -15.234 7.418 5.531 1 86.06 89 ALA B O 1
ATOM 3510 N N . ASN B 1 90 ? -13.914 7.707 7.273 1 88.06 90 ASN B N 1
ATOM 3511 C CA . ASN B 1 90 ? -13.008 6.625 6.891 1 88.06 90 ASN B CA 1
ATOM 3512 C C . ASN B 1 90 ? -13.719 5.273 6.922 1 88.06 90 ASN B C 1
ATOM 3514 O O . ASN B 1 90 ? -13.625 4.5 5.965 1 88.06 90 ASN B O 1
ATOM 3518 N N . LYS B 1 91 ? -14.359 5.012 7.992 1 85.38 91 LYS B N 1
ATOM 3519 C CA . LYS B 1 91 ? -15.031 3.734 8.203 1 85.38 91 LYS B CA 1
ATOM 3520 C C . LYS B 1 91 ? -16.031 3.445 7.086 1 85.38 91 LYS B C 1
ATOM 3522 O O . LYS B 1 91 ? -16.125 2.312 6.609 1 85.38 91 LYS B O 1
ATOM 3527 N N . ASN B 1 92 ? -16.656 4.465 6.617 1 88.81 92 ASN B N 1
ATOM 3528 C CA . ASN B 1 92 ? -17.734 4.293 5.656 1 88.81 92 ASN B CA 1
ATOM 3529 C C . ASN B 1 92 ? -17.234 4.355 4.219 1 88.81 92 ASN B C 1
ATOM 3531 O O . ASN B 1 92 ? -17.953 4.004 3.283 1 88.81 92 ASN B O 1
ATOM 3535 N N . ASN B 1 93 ? -16 4.781 4.039 1 94.31 93 ASN B N 1
ATOM 3536 C CA . ASN B 1 93 ? -15.492 5.008 2.689 1 94.31 93 ASN B CA 1
ATOM 3537 C C . ASN B 1 93 ? -14.055 4.516 2.547 1 94.31 93 ASN B C 1
ATOM 3539 O O . ASN B 1 93 ? -13.227 5.168 1.906 1 94.31 93 ASN B O 1
ATOM 3543 N N . ASN B 1 94 ? -13.781 3.373 3.125 1 95.25 94 ASN B N 1
ATOM 3544 C CA . ASN B 1 94 ? -12.422 2.838 3.143 1 95.25 94 ASN B CA 1
ATOM 3545 C C . ASN B 1 94 ? -11.852 2.707 1.733 1 95.25 94 ASN B C 1
ATOM 3547 O O . ASN B 1 94 ? -10.695 3.059 1.491 1 95.25 94 ASN B O 1
ATOM 3551 N N . LEU B 1 95 ? -12.648 2.189 0.842 1 97.44 95 LEU B N 1
ATOM 3552 C CA . LEU B 1 95 ? -12.203 1.983 -0.533 1 97.44 95 LEU B CA 1
ATOM 3553 C C . LEU B 1 95 ? -11.836 3.311 -1.189 1 97.44 95 LEU B C 1
ATOM 3555 O O . LEU B 1 95 ? -10.781 3.43 -1.808 1 97.44 95 LEU B O 1
ATOM 3559 N N . GLN B 1 96 ? -12.664 4.277 -1.027 1 97.5 96 GLN B N 1
ATOM 3560 C CA . GLN B 1 96 ? -12.43 5.582 -1.635 1 97.5 96 GLN B CA 1
ATOM 3561 C C . GLN B 1 96 ? -11.156 6.223 -1.079 1 97.5 96 GLN B C 1
ATOM 3563 O O . GLN B 1 96 ? -10.375 6.809 -1.827 1 97.5 96 GLN B O 1
ATOM 3568 N N . PHE B 1 97 ? -10.969 6.137 0.247 1 97.88 97 PHE B N 1
ATOM 3569 C CA . PHE B 1 97 ? -9.766 6.668 0.87 1 97.88 97 PHE B CA 1
ATOM 3570 C C . PHE B 1 97 ? -8.523 5.973 0.328 1 97.88 97 PHE B C 1
ATOM 3572 O O . PHE B 1 97 ? -7.508 6.621 0.067 1 97.88 97 PHE B O 1
ATOM 3579 N N . LEU B 1 98 ? -8.602 4.664 0.146 1 98.5 98 LEU B N 1
ATOM 3580 C CA . LEU B 1 98 ? -7.484 3.889 -0.385 1 98.5 98 LEU B CA 1
ATOM 3581 C C . LEU B 1 98 ? -7.145 4.328 -1.805 1 98.5 98 LEU B C 1
ATOM 3583 O O . LEU B 1 98 ? -6.008 4.719 -2.082 1 98.5 98 LEU B O 1
ATOM 3587 N N . LEU B 1 99 ? -8.125 4.352 -2.684 1 98.5 99 LEU B N 1
ATOM 3588 C CA . LEU B 1 99 ? -7.926 4.617 -4.105 1 98.5 99 LEU B CA 1
ATOM 3589 C C . LEU B 1 99 ? -7.445 6.047 -4.328 1 98.5 99 LEU B C 1
ATOM 3591 O O . LEU B 1 99 ? -6.445 6.266 -5.016 1 98.5 99 LEU B O 1
ATOM 3595 N N . ASN B 1 100 ? -8.148 6.996 -3.758 1 98.44 100 ASN B N 1
ATOM 3596 C CA . ASN B 1 100 ? -7.805 8.398 -3.965 1 98.44 100 ASN B CA 1
ATOM 3597 C C . ASN B 1 100 ? -6.383 8.695 -3.5 1 98.44 100 ASN B C 1
ATOM 3599 O O . ASN B 1 100 ? -5.605 9.328 -4.227 1 98.44 100 ASN B O 1
ATOM 3603 N N . ASN B 1 101 ? -6.059 8.219 -2.33 1 98.75 101 ASN B N 1
ATOM 3604 C CA . ASN B 1 101 ? -4.762 8.586 -1.774 1 98.75 101 ASN B CA 1
ATOM 3605 C C . ASN B 1 101 ? -3.629 7.809 -2.445 1 98.75 101 ASN B C 1
ATOM 3607 O O . ASN B 1 101 ? -2.523 8.328 -2.6 1 98.75 101 ASN B O 1
ATOM 3611 N N . LEU B 1 102 ? -3.842 6.535 -2.844 1 98.75 102 LEU B N 1
ATOM 3612 C CA . LEU B 1 102 ? -2.83 5.836 -3.627 1 98.75 102 LEU B CA 1
ATOM 3613 C C . LEU B 1 102 ? -2.533 6.582 -4.926 1 98.75 102 LEU B C 1
ATOM 3615 O O . LEU B 1 102 ? -1.369 6.773 -5.281 1 98.75 102 LEU B O 1
ATOM 3619 N N . ASP B 1 103 ? -3.588 7.004 -5.641 1 98.38 103 ASP B N 1
ATOM 3620 C CA . ASP B 1 103 ? -3.412 7.715 -6.906 1 98.38 103 ASP B CA 1
ATOM 3621 C C . ASP B 1 103 ? -2.625 9.008 -6.703 1 98.38 103 ASP B C 1
ATOM 3623 O O . ASP B 1 103 ? -1.647 9.258 -7.41 1 98.38 103 ASP B O 1
ATOM 3627 N N . ILE B 1 104 ? -3.033 9.797 -5.727 1 98.69 104 ILE B N 1
ATOM 3628 C CA . ILE B 1 104 ? -2.395 11.078 -5.445 1 98.69 104 ILE B CA 1
ATOM 3629 C C . ILE B 1 104 ? -0.92 10.859 -5.117 1 98.69 104 ILE B C 1
ATOM 3631 O O . ILE B 1 104 ? -0.044 11.484 -5.715 1 98.69 104 ILE B O 1
ATOM 3635 N N . ASN B 1 105 ? -0.647 9.938 -4.227 1 98.75 105 ASN B N 1
ATOM 3636 C CA . ASN B 1 105 ? 0.705 9.711 -3.725 1 98.75 105 ASN B CA 1
ATOM 3637 C C . ASN B 1 105 ? 1.614 9.141 -4.809 1 98.75 105 ASN B C 1
ATOM 3639 O O . ASN B 1 105 ? 2.756 9.578 -4.961 1 98.75 105 ASN B O 1
ATOM 3643 N N . LEU B 1 106 ? 1.132 8.164 -5.535 1 98.44 106 LEU B N 1
ATOM 3644 C CA . LEU B 1 106 ? 1.927 7.555 -6.598 1 98.44 106 LEU B CA 1
ATOM 3645 C C . LEU B 1 106 ? 2.279 8.586 -7.668 1 98.44 106 LEU B C 1
ATOM 3647 O O . LEU B 1 106 ? 3.43 8.664 -8.102 1 98.44 106 LEU B O 1
ATOM 3651 N N . ASN B 1 107 ? 1.289 9.359 -8.078 1 98.19 107 ASN B N 1
ATOM 3652 C CA . ASN B 1 107 ? 1.52 10.367 -9.102 1 98.19 107 ASN B CA 1
ATOM 3653 C C . ASN B 1 107 ? 2.535 11.414 -8.648 1 98.19 107 ASN B C 1
ATOM 3655 O O . ASN B 1 107 ? 3.469 11.734 -9.383 1 98.19 107 ASN B O 1
ATOM 3659 N N . ILE B 1 108 ? 2.398 11.859 -7.449 1 98.69 108 ILE B N 1
ATOM 3660 C CA . ILE B 1 108 ? 3.254 12.922 -6.93 1 98.69 108 ILE B CA 1
ATOM 3661 C C . ILE B 1 108 ? 4.691 12.43 -6.832 1 98.69 108 ILE B C 1
ATOM 3663 O O . ILE B 1 108 ? 5.621 13.102 -7.277 1 98.69 108 ILE B O 1
ATOM 3667 N N . VAL B 1 109 ? 4.883 11.289 -6.273 1 98.62 109 VAL B N 1
ATOM 3668 C CA . VAL B 1 109 ? 6.234 10.781 -6.055 1 98.62 109 VAL B CA 1
ATOM 3669 C C . VAL B 1 109 ? 6.906 10.508 -7.398 1 98.62 109 VAL B C 1
ATOM 3671 O O . VAL B 1 109 ? 8.062 10.875 -7.609 1 98.62 109 VAL B O 1
ATOM 3674 N N . LYS B 1 110 ? 6.18 9.875 -8.312 1 98.19 110 LYS B N 1
ATOM 3675 C CA . LYS B 1 110 ? 6.711 9.602 -9.648 1 98.19 110 LYS B CA 1
ATOM 3676 C C . LYS B 1 110 ? 7.102 10.898 -10.352 1 98.19 110 LYS B C 1
ATOM 3678 O O . LYS B 1 110 ? 8.148 10.969 -11 1 98.19 110 LYS B O 1
ATOM 3683 N N . ILE B 1 111 ? 6.238 11.875 -10.234 1 98.12 111 ILE B N 1
ATOM 3684 C CA . ILE B 1 111 ? 6.461 13.156 -10.914 1 98.12 111 ILE B CA 1
ATOM 3685 C C . ILE B 1 111 ? 7.652 13.867 -10.289 1 98.12 111 ILE B C 1
ATOM 3687 O O . ILE B 1 111 ? 8.445 14.5 -10.992 1 98.12 111 ILE B O 1
ATOM 3691 N N . CYS B 1 112 ? 7.762 13.844 -8.938 1 98.31 112 CYS B N 1
ATOM 3692 C CA . CYS B 1 112 ? 8.93 14.422 -8.281 1 98.31 112 CYS B CA 1
ATOM 3693 C C . CYS B 1 112 ? 10.219 13.812 -8.82 1 98.31 112 CYS B C 1
ATOM 3695 O O . CYS B 1 112 ? 11.195 14.523 -9.062 1 98.31 112 CYS B O 1
ATOM 3697 N N . HIS B 1 113 ? 10.242 12.523 -8.992 1 98 113 HIS B N 1
ATOM 3698 C CA . HIS B 1 113 ? 11.414 11.859 -9.562 1 98 113 HIS B CA 1
ATOM 3699 C C . HIS B 1 113 ? 11.633 12.273 -11.016 1 98 113 HIS B C 1
ATOM 3701 O O . HIS B 1 113 ? 12.75 12.586 -11.414 1 98 113 HIS B O 1
ATOM 3707 N N . LYS B 1 114 ? 10.586 12.258 -11.781 1 97.75 114 LYS B N 1
ATOM 3708 C CA . LYS B 1 114 ? 10.664 12.57 -13.203 1 97.75 114 LYS B CA 1
ATOM 3709 C C . LYS B 1 114 ? 11.32 13.93 -13.438 1 97.75 114 LYS B C 1
ATOM 3711 O O . LYS B 1 114 ? 12.109 14.094 -14.367 1 97.75 114 LYS B O 1
ATOM 3716 N N . TYR B 1 115 ? 11.023 14.867 -12.602 1 97.44 115 TYR B N 1
ATOM 3717 C CA . TYR B 1 115 ? 11.5 16.219 -12.828 1 97.44 115 TYR B CA 1
ATOM 3718 C C . TYR B 1 115 ? 12.609 16.578 -11.852 1 97.44 115 TYR B C 1
ATOM 3720 O O . TYR B 1 115 ? 12.914 17.766 -11.656 1 97.44 115 TYR B O 1
ATOM 3728 N N . SER B 1 116 ? 13.141 15.57 -11.172 1 95.69 116 SER B N 1
ATOM 3729 C CA . SER B 1 116 ? 14.32 15.68 -10.32 1 95.69 116 SER B CA 1
ATOM 3730 C C . SER B 1 116 ? 14.109 16.703 -9.203 1 95.69 116 SER B C 1
ATOM 3732 O O . SER B 1 116 ? 14.953 17.578 -8.984 1 95.69 116 SER B O 1
ATOM 3734 N N . ILE B 1 117 ? 12.977 16.703 -8.602 1 96.88 117 ILE B N 1
ATOM 3735 C CA . ILE B 1 117 ? 12.758 17.438 -7.355 1 96.88 117 ILE B CA 1
ATOM 3736 C C . ILE B 1 117 ? 13.453 16.703 -6.203 1 96.88 117 ILE B C 1
ATOM 3738 O O . ILE B 1 117 ? 12.977 15.664 -5.742 1 96.88 117 ILE B O 1
ATOM 3742 N N . THR B 1 118 ? 14.492 17.234 -5.688 1 92.81 118 THR B N 1
ATOM 3743 C CA . THR B 1 118 ? 15.414 16.453 -4.883 1 92.81 118 THR B CA 1
ATOM 3744 C C . THR B 1 118 ? 15.18 16.703 -3.395 1 92.81 118 THR B C 1
ATOM 3746 O O . THR B 1 118 ? 15.688 15.961 -2.549 1 92.81 118 THR B O 1
ATOM 3749 N N . ARG B 1 119 ? 14.422 17.734 -3.025 1 93.44 119 ARG B N 1
ATOM 3750 C CA . ARG B 1 119 ? 14.055 17.984 -1.638 1 93.44 119 ARG B CA 1
ATOM 3751 C C . ARG B 1 119 ? 12.539 17.891 -1.443 1 93.44 119 ARG B C 1
ATOM 3753 O O . ARG B 1 119 ? 11.773 18.438 -2.236 1 93.44 119 ARG B O 1
ATOM 3760 N N . GLY B 1 120 ? 12.188 17.109 -0.5 1 94.69 120 GLY B N 1
ATOM 3761 C CA . GLY B 1 120 ? 10.758 16.891 -0.354 1 94.69 120 GLY B CA 1
ATOM 3762 C C . GLY B 1 120 ? 10.352 16.516 1.055 1 94.69 120 GLY B C 1
ATOM 3763 O O . GLY B 1 120 ? 11.094 15.812 1.75 1 94.69 120 GLY B O 1
ATOM 3764 N N . ILE B 1 121 ? 9.242 17.031 1.533 1 97.25 121 ILE B N 1
ATOM 3765 C CA . ILE B 1 121 ? 8.594 16.656 2.781 1 97.25 121 ILE B CA 1
ATOM 3766 C C . ILE B 1 121 ? 7.211 16.078 2.486 1 97.25 121 ILE B C 1
ATOM 3768 O O . ILE B 1 121 ? 6.391 16.719 1.832 1 97.25 121 ILE B O 1
ATOM 3772 N N . PHE B 1 122 ? 6.945 14.906 2.91 1 98.62 122 PHE B N 1
ATOM 3773 C CA . PHE B 1 122 ? 5.699 14.188 2.656 1 98.62 122 PHE B CA 1
ATOM 3774 C C . PHE B 1 122 ? 4.957 13.914 3.957 1 98.62 122 PHE B C 1
ATOM 3776 O O . PHE B 1 122 ? 5.508 13.312 4.879 1 98.62 122 PHE B O 1
ATOM 3783 N N . ALA B 1 123 ? 3.729 14.32 4.016 1 98.75 123 ALA B N 1
ATOM 3784 C CA . ALA B 1 123 ? 2.957 14.211 5.25 1 98.75 123 ALA B CA 1
ATOM 3785 C C . ALA B 1 123 ? 2.256 12.859 5.34 1 98.75 123 ALA B C 1
ATOM 3787 O O . ALA B 1 123 ? 1.542 12.461 4.418 1 98.75 123 ALA B O 1
ATOM 3788 N N . LEU B 1 124 ? 2.465 12.195 6.395 1 98.56 124 LEU B N 1
ATOM 3789 C CA . LEU B 1 124 ? 1.763 10.969 6.758 1 98.56 124 LEU B CA 1
ATOM 3790 C C . LEU B 1 124 ? 0.764 11.227 7.883 1 98.56 124 LEU B C 1
ATOM 3792 O O . LEU B 1 124 ? 0.008 12.203 7.836 1 98.56 124 LEU B O 1
ATOM 3796 N N . SER B 1 125 ? 0.546 10.297 8.75 1 96.81 125 SER B N 1
ATOM 3797 C CA . SER B 1 125 ? -0.383 10.383 9.867 1 96.81 125 SER B CA 1
ATOM 3798 C C . SER B 1 125 ? -0.063 9.336 10.93 1 96.81 125 SER B C 1
ATOM 3800 O O . SER B 1 125 ? 0.492 8.281 10.617 1 96.81 125 SER B O 1
ATOM 3802 N N . THR B 1 126 ? -0.456 9.602 12.141 1 95.81 126 THR B N 1
ATOM 3803 C CA . THR B 1 126 ? -0.256 8.602 13.172 1 95.81 126 THR B CA 1
ATOM 3804 C C . THR B 1 126 ? -1.182 7.406 12.953 1 95.81 126 THR B C 1
ATOM 3806 O O . THR B 1 126 ? -0.989 6.344 13.555 1 95.81 126 THR B O 1
ATOM 3809 N N . CYS B 1 127 ? -2.189 7.543 12.172 1 94.38 127 CYS B N 1
ATOM 3810 C CA . CYS B 1 127 ? -3.092 6.441 11.852 1 94.38 127 CYS B CA 1
ATOM 3811 C C . CYS B 1 127 ? -2.334 5.285 11.211 1 94.38 127 CYS B C 1
ATOM 3813 O O . CYS B 1 127 ? -2.854 4.172 11.125 1 94.38 127 CYS B O 1
ATOM 3815 N N . ILE B 1 128 ? -1.107 5.5 10.797 1 97.19 128 ILE B N 1
ATOM 3816 C CA . ILE B 1 128 ? -0.371 4.488 10.047 1 97.19 128 ILE B CA 1
ATOM 3817 C C . ILE B 1 128 ? 0.255 3.484 11.008 1 97.19 128 ILE B C 1
ATOM 3819 O O . ILE B 1 128 ? 0.754 2.438 10.586 1 97.19 128 ILE B O 1
ATOM 3823 N N . PHE B 1 129 ? 0.304 3.834 12.289 1 97 129 PHE B N 1
ATOM 3824 C CA . PHE B 1 129 ? 0.868 2.906 13.266 1 97 129 PHE B CA 1
ATOM 3825 C C . PHE B 1 129 ? -0.074 1.734 13.508 1 97 129 PHE B C 1
ATOM 3827 O O . PHE B 1 129 ? -1.288 1.86 13.328 1 97 129 PHE B O 1
ATOM 3834 N N . PRO B 1 130 ? 0.483 0.602 13.977 1 96 130 PRO B N 1
ATOM 3835 C CA . PRO B 1 130 ? -0.367 -0.553 14.266 1 96 130 PRO B CA 1
ATOM 3836 C C . PRO B 1 130 ? -1.384 -0.271 15.375 1 96 130 PRO B C 1
ATOM 3838 O O . PRO B 1 130 ? -1.102 0.496 16.297 1 96 130 PRO B O 1
ATOM 3841 N N . GLU B 1 131 ? -2.508 -0.925 15.227 1 92.81 131 GLU B N 1
ATOM 3842 C CA . GLU B 1 131 ? -3.52 -0.842 16.281 1 92.81 131 GLU B CA 1
ATOM 3843 C C . GLU B 1 131 ? -2.957 -1.294 17.625 1 92.81 131 GLU B C 1
ATOM 3845 O O . GLU B 1 131 ? -3.244 -0.686 18.656 1 92.81 131 GLU B O 1
ATOM 3850 N N . LYS B 1 132 ? -2.186 -2.375 17.562 1 90.75 132 LYS B N 1
ATOM 3851 C CA . LYS B 1 132 ? -1.507 -2.896 18.75 1 90.75 132 LYS B CA 1
ATOM 3852 C C . LYS B 1 132 ? -0 -2.668 18.656 1 90.75 132 LYS B C 1
ATOM 3854 O O . LYS B 1 132 ? 0.677 -3.264 17.828 1 90.75 132 LYS B O 1
ATOM 3859 N N . CYS B 1 133 ? 0.454 -1.767 19.406 1 89.75 133 CYS B N 1
ATOM 3860 C CA . CYS B 1 133 ? 1.886 -1.488 19.422 1 89.75 133 CYS B CA 1
ATOM 3861 C C . CYS B 1 133 ? 2.322 -0.923 20.766 1 89.75 133 CYS B C 1
ATOM 3863 O O . CYS B 1 133 ? 1.509 -0.362 21.5 1 89.75 133 CYS B O 1
ATOM 3865 N N . ASP B 1 134 ? 3.557 -1.085 21.078 1 92.31 134 ASP B N 1
ATOM 3866 C CA . ASP B 1 134 ? 4.117 -0.531 22.312 1 92.31 134 ASP B CA 1
ATOM 3867 C C . ASP B 1 134 ? 4.098 0.995 22.281 1 92.31 134 ASP B C 1
ATOM 3869 O O . ASP B 1 134 ? 4.246 1.606 21.219 1 92.31 134 ASP B O 1
ATOM 3873 N N . LEU B 1 135 ? 3.92 1.59 23.5 1 94.88 135 LEU B N 1
ATOM 3874 C CA . LEU B 1 135 ? 3.924 3.041 23.641 1 94.88 135 LEU B CA 1
ATOM 3875 C C . LEU B 1 135 ? 5.152 3.508 24.422 1 94.88 135 LEU B C 1
ATOM 3877 O O . LEU B 1 135 ? 5.641 2.801 25.297 1 94.88 135 LEU B O 1
ATOM 3881 N N . PRO B 1 136 ? 5.656 4.645 24.203 1 97 136 PRO B N 1
ATOM 3882 C CA . PRO B 1 136 ? 5.176 5.562 23.172 1 97 136 PRO B CA 1
ATOM 3883 C C . PRO B 1 136 ? 5.484 5.074 21.75 1 97 136 PRO B C 1
ATOM 3885 O O . PRO B 1 136 ? 6.426 4.301 21.562 1 97 136 PRO B O 1
ATOM 3888 N N . LEU B 1 137 ? 4.711 5.516 20.828 1 96.81 137 LEU B N 1
ATOM 3889 C CA . LEU B 1 137 ? 4.988 5.25 19.422 1 96.81 137 LEU B CA 1
ATOM 3890 C C . LEU B 1 137 ? 6.344 5.824 19.031 1 96.81 137 LEU B C 1
ATOM 3892 O O . LEU B 1 137 ? 6.676 6.957 19.391 1 96.81 137 LEU B O 1
ATOM 3896 N N . ILE B 1 138 ? 7.109 5.066 18.312 1 96.81 138 ILE B N 1
ATOM 3897 C CA . ILE B 1 138 ? 8.359 5.547 17.719 1 96.81 138 ILE B CA 1
ATOM 3898 C C . ILE B 1 138 ? 8.359 5.273 16.219 1 96.81 138 ILE B C 1
ATOM 3900 O O . ILE B 1 138 ? 7.656 4.379 15.75 1 96.81 138 ILE B O 1
ATOM 3904 N N . GLU B 1 139 ? 9.094 6.012 15.445 1 96.69 139 GLU B N 1
ATOM 3905 C CA . GLU B 1 139 ? 9.055 6 13.984 1 96.69 139 GLU B CA 1
ATOM 3906 C C . GLU B 1 139 ? 9.344 4.605 13.438 1 96.69 139 GLU B C 1
ATOM 3908 O O . GLU B 1 139 ? 8.781 4.203 12.414 1 96.69 139 GLU B O 1
ATOM 3913 N N . GLU B 1 140 ? 10.109 3.799 14.117 1 94.44 140 GLU B N 1
ATOM 3914 C CA . GLU B 1 140 ? 10.57 2.488 13.656 1 94.44 140 GLU B CA 1
ATOM 3915 C C . GLU B 1 140 ? 9.438 1.466 13.695 1 94.44 140 GLU B C 1
ATOM 3917 O O . GLU B 1 140 ? 9.531 0.403 13.078 1 94.44 140 GLU B O 1
ATOM 3922 N N . ASN B 1 141 ? 8.359 1.836 14.375 1 95 141 ASN B N 1
ATOM 3923 C CA . ASN B 1 141 ? 7.328 0.832 14.617 1 95 141 ASN B CA 1
ATOM 3924 C C . ASN B 1 141 ? 6.188 0.947 13.609 1 95 141 ASN B C 1
ATOM 3926 O O . ASN B 1 141 ? 5.18 0.246 13.727 1 95 141 ASN B O 1
ATOM 3930 N N . VAL B 1 142 ? 6.305 1.723 12.625 1 96.19 142 VAL B N 1
ATOM 3931 C CA . VAL B 1 142 ? 5.234 2.064 11.695 1 96.19 142 VAL B CA 1
ATOM 3932 C C . VAL B 1 142 ? 4.699 0.796 11.031 1 96.19 142 VAL B C 1
ATOM 3934 O O . VAL B 1 142 ? 3.484 0.635 10.875 1 96.19 142 VAL B O 1
ATOM 3937 N N . HIS B 1 143 ? 5.539 -0.167 10.719 1 96.31 143 HIS B N 1
ATOM 3938 C CA . HIS B 1 143 ? 5.152 -1.312 9.906 1 96.31 143 HIS B CA 1
ATOM 3939 C C . HIS B 1 143 ? 5.066 -2.582 10.742 1 96.31 143 HIS B C 1
ATOM 3941 O O . HIS B 1 143 ? 4.984 -3.688 10.203 1 96.31 143 HIS B O 1
ATOM 3947 N N . ASP B 1 144 ? 5.016 -2.479 12.062 1 95 144 ASP B N 1
ATOM 3948 C CA . ASP B 1 144 ? 5.219 -3.629 12.938 1 95 144 ASP B CA 1
ATOM 3949 C C . ASP B 1 144 ? 3.895 -4.32 13.25 1 95 144 ASP B C 1
ATOM 3951 O O . ASP B 1 144 ? 3.812 -5.117 14.188 1 95 144 ASP B O 1
ATOM 3955 N N . GLY B 1 145 ? 2.863 -4.059 12.516 1 95.69 145 GLY B N 1
ATOM 3956 C CA . GLY B 1 145 ? 1.565 -4.68 12.719 1 95.69 145 GLY B CA 1
ATOM 3957 C C . GLY B 1 145 ? 0.47 -4.074 11.867 1 95.69 145 GLY B C 1
ATOM 3958 O O . GLY B 1 145 ? 0.731 -3.186 11.055 1 95.69 145 GLY B O 1
ATOM 3959 N N . ARG B 1 146 ? -0.71 -4.551 12.125 1 94.44 146 ARG B N 1
ATOM 3960 C CA . ARG B 1 146 ? -1.861 -4.125 11.336 1 94.44 146 ARG B CA 1
ATOM 3961 C C . ARG B 1 146 ? -2.402 -2.789 11.836 1 94.44 146 ARG B C 1
ATOM 3963 O O . ARG B 1 146 ? -2.492 -2.559 13.039 1 94.44 146 ARG B O 1
ATOM 3970 N N . CYS B 1 147 ? -2.736 -1.933 10.867 1 94 147 CYS B N 1
ATOM 3971 C CA . CYS B 1 147 ? -3.439 -0.704 11.219 1 94 147 CYS B CA 1
ATOM 3972 C C . CYS B 1 147 ? -4.875 -0.997 11.633 1 94 147 CYS B C 1
ATOM 3974 O O . CYS B 1 147 ? -5.395 -2.082 11.367 1 94 147 CYS B O 1
ATOM 3976 N N . HIS B 1 148 ? -5.453 -0.035 12.336 1 92.88 148 HIS B N 1
ATOM 3977 C CA . HIS B 1 148 ? -6.859 -0.196 12.695 1 92.88 148 HIS B CA 1
ATOM 3978 C C . HIS B 1 148 ? -7.734 -0.33 11.453 1 92.88 148 HIS B C 1
ATOM 3980 O O . HIS B 1 148 ? -7.547 0.394 10.477 1 92.88 148 HIS B O 1
ATOM 3986 N N . LEU B 1 149 ? -8.742 -1.215 11.516 1 92 149 LEU B N 1
ATOM 3987 C CA . LEU B 1 149 ? -9.539 -1.569 10.344 1 92 149 LEU B CA 1
ATOM 3988 C C . LEU B 1 149 ? -10.422 -0.4 9.914 1 92 149 LEU B C 1
ATOM 3990 O O . LEU B 1 149 ? -10.734 -0.257 8.727 1 92 149 LEU B O 1
ATOM 3994 N N . SER B 1 150 ? -10.797 0.527 10.82 1 89.5 150 SER B N 1
ATOM 3995 C CA . SER B 1 150 ? -11.711 1.628 10.523 1 89.5 150 SER B CA 1
ATOM 3996 C C . SER B 1 150 ? -11.078 2.615 9.547 1 89.5 150 SER B C 1
ATOM 3998 O O . SER B 1 150 ? -11.781 3.336 8.836 1 89.5 150 SER B O 1
ATOM 4000 N N . ASN B 1 151 ? -9.742 2.641 9.492 1 93.56 151 ASN B N 1
ATOM 4001 C CA . ASN B 1 151 ? -9.062 3.58 8.602 1 93.56 151 ASN B CA 1
ATOM 4002 C C . ASN B 1 151 ? -8.031 2.875 7.727 1 93.56 151 ASN B C 1
ATOM 4004 O O . ASN B 1 151 ? -7.039 3.482 7.316 1 93.56 151 ASN B O 1
ATOM 4008 N N . GLU B 1 152 ? -8.242 1.666 7.465 1 95.56 152 GLU B N 1
ATOM 4009 C CA . GLU B 1 152 ? -7.246 0.844 6.789 1 95.56 152 GLU B CA 1
ATOM 4010 C C . GLU B 1 152 ? -6.926 1.395 5.402 1 95.56 152 GLU B C 1
ATOM 4012 O O . GLU B 1 152 ? -5.77 1.37 4.973 1 95.56 152 GLU B O 1
ATOM 4017 N N . GLY B 1 153 ? -7.996 1.857 4.68 1 97.44 153 GLY B N 1
ATOM 4018 C CA . GLY B 1 153 ? -7.758 2.43 3.363 1 97.44 153 GLY B CA 1
ATOM 4019 C C . GLY B 1 153 ? -6.816 3.619 3.395 1 97.44 153 GLY B C 1
ATOM 4020 O O . GLY B 1 153 ? -5.84 3.664 2.645 1 97.44 153 GLY B O 1
ATOM 4021 N N . TYR B 1 154 ? -7.066 4.52 4.316 1 97.56 154 TYR B N 1
ATOM 4022 C CA . TYR B 1 154 ? -6.246 5.715 4.488 1 97.56 154 TYR B CA 1
ATOM 4023 C C . TYR B 1 154 ? -4.848 5.352 4.977 1 97.56 154 TYR B C 1
ATOM 4025 O O . TYR B 1 154 ? -3.852 5.762 4.379 1 97.56 154 TYR B O 1
ATOM 4033 N N . SER B 1 155 ? -4.758 4.551 6.012 1 97.81 155 SER B N 1
ATOM 4034 C CA . SER B 1 155 ? -3.477 4.219 6.629 1 97.81 155 SER B CA 1
ATOM 4035 C C . SER B 1 155 ? -2.598 3.414 5.676 1 97.81 155 SER B C 1
ATOM 4037 O O . SER B 1 155 ? -1.387 3.633 5.605 1 97.81 155 SER B O 1
ATOM 4039 N N . THR B 1 156 ? -3.184 2.533 4.938 1 98.19 156 THR B N 1
ATOM 4040 C CA . THR B 1 156 ? -2.426 1.769 3.951 1 98.19 156 THR B CA 1
ATOM 4041 C C . THR B 1 156 ? -1.823 2.691 2.896 1 98.19 156 THR B C 1
ATOM 4043 O O . THR B 1 156 ? -0.644 2.572 2.559 1 98.19 156 THR B O 1
ATOM 4046 N N . SER B 1 157 ? -2.633 3.588 2.377 1 98.69 157 SER B N 1
ATOM 4047 C CA . SER B 1 157 ? -2.148 4.492 1.34 1 98.69 157 SER B CA 1
ATOM 4048 C C . SER B 1 157 ? -0.98 5.336 1.843 1 98.69 157 SER B C 1
ATOM 4050 O O . SER B 1 157 ? -0.04 5.613 1.096 1 98.69 157 SER B O 1
ATOM 4052 N N . LYS B 1 158 ? -1.044 5.746 3.068 1 98.75 158 LYS B N 1
ATOM 4053 C CA . LYS B 1 158 ? 0.034 6.551 3.641 1 98.75 158 LYS B CA 1
ATOM 4054 C C . LYS B 1 158 ? 1.267 5.695 3.92 1 98.75 158 LYS B C 1
ATOM 4056 O O . LYS B 1 158 ? 2.398 6.16 3.77 1 98.75 158 LYS B O 1
ATOM 4061 N N . ARG B 1 159 ? 1.071 4.469 4.352 1 98.62 159 ARG B N 1
ATOM 4062 C CA . ARG B 1 159 ? 2.205 3.564 4.516 1 98.62 159 ARG B CA 1
ATOM 4063 C C . ARG B 1 159 ? 2.912 3.326 3.186 1 98.62 159 ARG B C 1
ATOM 4065 O O . ARG B 1 159 ? 4.145 3.287 3.129 1 98.62 159 ARG B O 1
ATOM 4072 N N . VAL B 1 160 ? 2.139 3.127 2.174 1 98.62 160 VAL B N 1
ATOM 4073 C CA . VAL B 1 160 ? 2.711 2.943 0.844 1 98.62 160 VAL B CA 1
ATOM 4074 C C . VAL B 1 160 ? 3.52 4.18 0.453 1 98.62 160 VAL B C 1
ATOM 4076 O O . VAL B 1 160 ? 4.598 4.062 -0.13 1 98.62 160 VAL B O 1
ATOM 4079 N N . LEU B 1 161 ? 2.988 5.34 0.754 1 98.75 161 LEU B N 1
ATOM 4080 C CA . LEU B 1 161 ? 3.723 6.57 0.49 1 98.75 161 LEU B CA 1
ATOM 4081 C C . LEU B 1 161 ? 5.082 6.555 1.185 1 98.75 161 LEU B C 1
ATOM 4083 O O . LEU B 1 161 ? 6.098 6.91 0.582 1 98.75 161 LEU B O 1
ATOM 4087 N N . GLU B 1 162 ? 5.117 6.18 2.449 1 98.19 162 GLU B N 1
ATOM 4088 C CA . GLU B 1 162 ? 6.371 6.098 3.189 1 98.19 162 GLU B CA 1
ATOM 4089 C C . GLU B 1 162 ? 7.363 5.168 2.496 1 98.19 162 GLU B C 1
ATOM 4091 O O . GLU B 1 162 ? 8.539 5.504 2.344 1 98.19 162 GLU B O 1
ATOM 4096 N N . ILE B 1 163 ? 6.91 4.027 2.07 1 97.69 163 ILE B N 1
ATOM 4097 C CA . ILE B 1 163 ? 7.766 3.035 1.429 1 97.69 163 ILE B CA 1
ATOM 4098 C C . ILE B 1 163 ? 8.266 3.574 0.091 1 97.69 163 ILE B C 1
ATOM 4100 O O . ILE B 1 163 ? 9.445 3.412 -0.248 1 97.69 163 ILE B O 1
ATOM 4104 N N . LEU B 1 164 ? 7.375 4.215 -0.656 1 97.88 164 LEU B N 1
ATOM 4105 C CA . LEU B 1 164 ? 7.742 4.82 -1.931 1 97.88 164 LEU B CA 1
ATOM 4106 C C . LEU B 1 164 ? 8.859 5.844 -1.743 1 97.88 164 LEU B C 1
ATOM 4108 O O . LEU B 1 164 ? 9.875 5.793 -2.436 1 97.88 164 LEU B O 1
ATOM 4112 N N . VAL B 1 165 ? 8.633 6.711 -0.834 1 97.19 165 VAL B N 1
ATOM 4113 C CA . VAL B 1 165 ? 9.594 7.77 -0.554 1 97.19 165 VAL B CA 1
ATOM 4114 C C . VAL B 1 165 ? 10.93 7.156 -0.123 1 97.19 165 VAL B C 1
ATOM 4116 O O . VAL B 1 165 ? 11.984 7.562 -0.605 1 97.19 165 VAL B O 1
ATOM 4119 N N . ARG B 1 166 ? 10.883 6.199 0.732 1 95.12 166 ARG B N 1
ATOM 4120 C CA . ARG B 1 166 ? 12.086 5.527 1.222 1 95.12 166 ARG B CA 1
ATOM 4121 C C . ARG B 1 166 ? 12.836 4.852 0.081 1 95.12 166 ARG B C 1
ATOM 4123 O O . ARG B 1 166 ? 14.047 5.004 -0.047 1 95.12 166 ARG B O 1
ATOM 4130 N N . CYS B 1 167 ? 12.117 4.113 -0.736 1 95.5 167 CYS B N 1
ATOM 4131 C CA . CYS B 1 167 ? 12.75 3.4 -1.837 1 95.5 167 CYS B CA 1
ATOM 4132 C C . CYS B 1 167 ? 13.414 4.371 -2.807 1 95.5 167 CYS B C 1
ATOM 4134 O O . CYS B 1 167 ? 14.531 4.125 -3.27 1 95.5 167 CYS B O 1
ATOM 4136 N N . TYR B 1 168 ? 12.758 5.461 -3.15 1 95.88 168 TYR B N 1
ATOM 4137 C CA . TYR B 1 168 ? 13.336 6.469 -4.031 1 95.88 168 TYR B CA 1
ATOM 4138 C C . TYR B 1 168 ? 14.555 7.117 -3.387 1 95.88 168 TYR B C 1
ATOM 4140 O O . TYR B 1 168 ? 15.57 7.359 -4.055 1 95.88 168 TYR B O 1
ATOM 4148 N N . ARG B 1 169 ? 14.375 7.441 -2.111 1 92.5 169 ARG B N 1
ATOM 4149 C CA . ARG B 1 169 ? 15.492 8.039 -1.389 1 92.5 169 ARG B CA 1
ATOM 4150 C C . ARG B 1 169 ? 16.719 7.129 -1.438 1 92.5 169 ARG B C 1
ATOM 4152 O O . ARG B 1 169 ? 17.828 7.586 -1.742 1 92.5 169 ARG B O 1
ATOM 4159 N N . GLU B 1 170 ? 16.531 5.883 -1.206 1 89.69 170 GLU B N 1
ATOM 4160 C CA . GLU B 1 170 ? 17.625 4.91 -1.167 1 89.69 170 GLU B CA 1
ATOM 4161 C C . GLU B 1 170 ? 18.25 4.73 -2.545 1 89.69 170 GLU B C 1
ATOM 4163 O O . GLU B 1 170 ? 19.469 4.602 -2.662 1 89.69 170 GLU B O 1
ATOM 4168 N N . LYS B 1 171 ? 17.484 4.734 -3.525 1 93.44 171 LYS B N 1
ATOM 4169 C CA . LYS B 1 171 ? 17.969 4.441 -4.871 1 93.44 171 LYS B CA 1
ATOM 4170 C C . LYS B 1 171 ? 18.625 5.668 -5.5 1 93.44 171 LYS B C 1
ATOM 4172 O O . LYS B 1 171 ? 19.625 5.547 -6.207 1 93.44 171 LYS B O 1
ATOM 4177 N N . TYR B 1 172 ? 18.109 6.875 -5.211 1 93.38 172 TYR B N 1
ATOM 4178 C CA . TYR B 1 172 ? 18.531 8.031 -5.984 1 93.38 172 TYR B CA 1
ATOM 4179 C C . TYR B 1 172 ? 19.172 9.086 -5.078 1 93.38 172 TYR B C 1
ATOM 4181 O O . TYR B 1 172 ? 19.562 10.164 -5.543 1 93.38 172 TYR B O 1
ATOM 4189 N N . ASN B 1 173 ? 19.219 8.836 -3.773 1 90.5 173 ASN B N 1
ATOM 4190 C CA . ASN B 1 173 ? 19.844 9.711 -2.783 1 90.5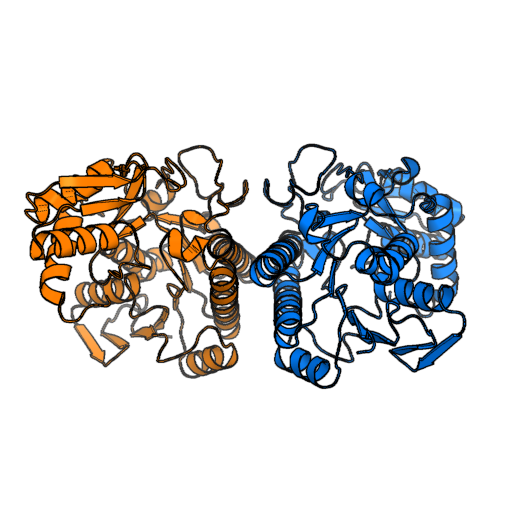 173 ASN B CA 1
ATOM 4191 C C . ASN B 1 173 ? 19.109 11.055 -2.691 1 90.5 173 ASN B C 1
ATOM 4193 O O . ASN B 1 173 ? 19.75 12.109 -2.629 1 90.5 173 ASN B O 1
ATOM 4197 N N . TYR B 1 174 ? 17.844 11.055 -2.842 1 92.12 174 TYR B N 1
ATOM 4198 C CA . TYR B 1 174 ? 17.031 12.258 -2.666 1 92.12 174 TYR B CA 1
ATOM 4199 C C . TYR B 1 174 ? 17 12.68 -1.203 1 92.12 174 TYR B C 1
ATOM 4201 O O . TYR B 1 174 ? 17.203 11.867 -0.305 1 92.12 174 TYR B O 1
ATOM 4209 N N . GLN B 1 175 ? 16.797 13.953 -0.972 1 92.12 175 GLN B N 1
ATOM 4210 C CA . GLN B 1 175 ? 16.609 14.484 0.375 1 92.12 175 GLN B CA 1
ATOM 4211 C C . GLN B 1 175 ? 15.117 14.586 0.723 1 92.12 175 GLN B C 1
ATOM 4213 O O . GLN B 1 175 ? 14.594 15.68 0.929 1 92.12 175 GLN B O 1
ATOM 4218 N N . TRP B 1 176 ? 14.492 13.469 0.75 1 94.5 176 TRP B N 1
ATOM 4219 C CA . TRP B 1 176 ? 13.062 13.359 1.034 1 94.5 176 TRP B CA 1
ATOM 4220 C C . TRP B 1 176 ? 12.828 12.867 2.459 1 94.5 176 TRP B C 1
ATOM 4222 O O . TRP B 1 176 ? 13.523 11.977 2.939 1 94.5 176 TRP B O 1
ATOM 4232 N N . MET B 1 177 ? 11.938 13.492 3.188 1 94.31 177 MET B N 1
ATOM 4233 C CA . MET B 1 177 ? 11.562 13.023 4.516 1 94.31 177 MET B CA 1
ATOM 4234 C C . MET B 1 177 ? 10.047 12.891 4.637 1 94.31 177 MET B C 1
ATOM 4236 O O . MET B 1 177 ? 9.305 13.539 3.893 1 94.31 1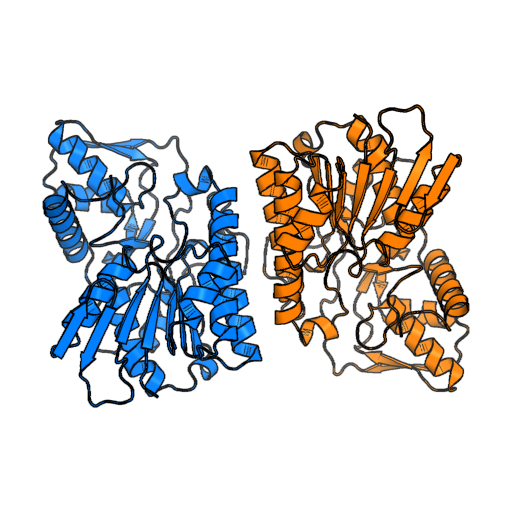77 MET B O 1
ATOM 4240 N N . CYS B 1 178 ? 9.633 12.039 5.492 1 97.12 178 CYS B N 1
ATOM 4241 C CA . CYS B 1 178 ? 8.234 11.93 5.879 1 97.12 178 CYS B CA 1
ATOM 4242 C C . CYS B 1 178 ? 8 12.508 7.27 1 97.12 178 CYS B C 1
ATOM 4244 O O . CYS B 1 178 ? 8.828 12.328 8.164 1 97.12 178 CYS B O 1
ATOM 4246 N N . ILE B 1 179 ? 6.957 13.219 7.383 1 98.06 179 ILE B N 1
ATOM 4247 C CA . ILE B 1 179 ? 6.555 13.672 8.711 1 98.06 179 ILE B CA 1
ATOM 4248 C C . ILE B 1 179 ? 5.281 12.953 9.141 1 98.06 179 ILE B C 1
ATOM 4250 O O . ILE B 1 179 ? 4.418 12.648 8.312 1 98.06 179 ILE B O 1
ATOM 4254 N N . ILE B 1 180 ? 5.164 12.711 10.414 1 98.5 180 ILE B N 1
ATOM 4255 C CA . ILE B 1 180 ? 4.035 11.992 10.992 1 98.5 180 ILE B CA 1
ATOM 4256 C C . ILE B 1 180 ? 3.416 12.828 12.109 1 98.5 180 ILE B C 1
ATOM 4258 O O . ILE B 1 180 ? 3.73 12.633 13.289 1 98.5 180 ILE B O 1
ATOM 4262 N N . PRO B 1 181 ? 2.533 13.656 11.734 1 98.31 181 PRO B N 1
ATOM 4263 C CA . PRO B 1 181 ? 1.933 14.516 12.758 1 98.31 181 PRO B CA 1
ATOM 4264 C C . PRO B 1 181 ? 0.903 13.781 13.609 1 98.31 181 PRO B C 1
ATOM 4266 O O . PRO B 1 181 ? 0.2 12.898 13.117 1 98.31 181 PRO B O 1
ATOM 4269 N N . THR B 1 182 ? 0.833 14.125 14.867 1 97.5 182 THR B N 1
ATOM 4270 C CA . THR B 1 182 ? -0.324 13.773 15.68 1 97.5 182 THR B CA 1
ATOM 4271 C C . THR B 1 182 ? -1.553 14.562 15.25 1 97.5 182 THR B C 1
ATOM 4273 O O . THR B 1 182 ? -1.562 15.164 14.172 1 97.5 182 THR B O 1
ATOM 4276 N N . ASN B 1 183 ? -2.633 14.562 16.016 1 96.44 183 ASN B N 1
ATOM 4277 C CA . ASN B 1 183 ? -3.855 15.242 15.594 1 96.44 183 ASN B CA 1
ATOM 4278 C C . ASN B 1 183 ? -3.637 16.734 15.422 1 96.44 183 ASN B C 1
ATOM 4280 O O . ASN B 1 183 ? -3.355 17.438 16.391 1 96.44 183 ASN B O 1
ATOM 4284 N N . ILE B 1 184 ? -3.812 17.156 14.203 1 98.25 184 ILE B N 1
ATOM 4285 C CA . ILE B 1 184 ? -3.578 18.562 13.883 1 98.25 184 ILE B CA 1
ATOM 4286 C C . ILE B 1 184 ? -4.867 19.359 14.07 1 98.25 184 ILE B C 1
ATOM 4288 O O . ILE B 1 184 ? -5.957 18.875 13.758 1 98.25 184 ILE B O 1
ATOM 4292 N N . TYR B 1 185 ? -4.711 20.547 14.578 1 97.94 185 TYR B N 1
ATOM 4293 C CA . TYR B 1 185 ? -5.844 21.453 14.695 1 97.94 185 TYR B CA 1
ATOM 4294 C C . TYR B 1 185 ? -5.41 22.906 14.508 1 97.94 185 TYR B C 1
ATOM 4296 O O . TYR B 1 185 ? -4.223 23.219 14.602 1 97.94 185 TYR B O 1
ATOM 4304 N N . GLY B 1 186 ? -6.359 23.734 14.195 1 98.25 186 GLY B N 1
ATOM 4305 C CA . GLY B 1 186 ? -6.062 25.156 14.094 1 98.25 186 GLY B CA 1
ATOM 4306 C C . GLY B 1 186 ? -6.957 25.891 13.109 1 98.25 186 GLY B C 1
ATOM 4307 O O . GLY B 1 186 ? -7.945 25.328 12.633 1 98.25 186 GLY B O 1
ATOM 4308 N N . LYS B 1 187 ? -6.512 27.156 12.805 1 96.12 187 LYS B N 1
ATOM 4309 C CA . LYS B 1 187 ? -7.199 27.953 11.789 1 96.12 187 LYS B CA 1
ATOM 4310 C C . LYS B 1 187 ? -7.227 27.203 10.453 1 96.12 187 LYS B C 1
ATOM 4312 O O . LYS B 1 187 ? -6.293 26.484 10.117 1 96.12 187 LYS B O 1
ATOM 4317 N N . TYR B 1 188 ? -8.289 27.312 9.711 1 96 188 TYR B N 1
ATOM 4318 C CA . TYR B 1 188 ? -8.43 26.812 8.344 1 96 188 TYR B CA 1
ATOM 4319 C C . TYR B 1 188 ? -8.828 25.344 8.336 1 96 188 TYR B C 1
ATOM 4321 O O . TYR B 1 188 ? -8.852 24.703 7.277 1 96 188 TYR B O 1
ATOM 4329 N N . ASP B 1 189 ? -9.109 24.75 9.562 1 96.12 189 ASP B N 1
ATOM 4330 C CA . ASP B 1 189 ? -9.508 23.344 9.625 1 96.12 189 ASP B CA 1
ATOM 4331 C C . ASP B 1 189 ? -10.852 23.125 8.93 1 96.12 189 ASP B C 1
ATOM 4333 O O . ASP B 1 189 ? -11.5 24.078 8.508 1 96.12 189 ASP B O 1
ATOM 4337 N N . ASN B 1 190 ? -11.117 21.891 8.633 1 93.94 190 ASN B N 1
ATOM 4338 C CA . ASN B 1 190 ? -12.422 21.516 8.117 1 93.94 190 ASN B CA 1
ATOM 4339 C C . ASN B 1 190 ? -13.438 21.312 9.234 1 93.94 190 ASN B C 1
ATOM 4341 O O . ASN B 1 190 ? -13.367 20.328 9.977 1 93.94 190 ASN B O 1
ATOM 4345 N N . PHE B 1 191 ? -14.453 22.172 9.312 1 94.5 191 PHE B N 1
ATOM 4346 C CA . PHE B 1 191 ? -15.398 22.156 10.414 1 94.5 191 PHE B CA 1
ATOM 4347 C C . PHE B 1 191 ? -16.703 21.484 9.992 1 94.5 191 PHE B C 1
ATOM 4349 O O . PHE B 1 191 ? -17.734 21.672 10.641 1 94.5 191 PHE B O 1
ATOM 4356 N N . ASN B 1 192 ? -16.625 20.734 8.875 1 90.69 192 ASN B N 1
ATOM 4357 C CA . ASN B 1 192 ? -17.797 19.969 8.453 1 90.69 192 ASN B CA 1
ATOM 4358 C C . ASN B 1 192 ? -18.188 18.906 9.492 1 90.69 192 ASN B C 1
ATOM 4360 O O . ASN B 1 192 ? -17.328 18.188 10 1 90.69 192 ASN B O 1
ATOM 4364 N N . LEU B 1 193 ? -19.469 18.781 9.773 1 87.88 193 LEU B N 1
ATOM 4365 C CA . LEU B 1 193 ? -19.953 17.906 10.844 1 87.88 193 LEU B CA 1
ATOM 4366 C C . LEU B 1 193 ? -19.812 16.438 10.453 1 87.88 193 LEU B C 1
ATOM 4368 O O . LEU B 1 193 ? -19.609 15.586 11.32 1 87.88 193 LEU B O 1
ATOM 4372 N N . GLU B 1 194 ? -19.875 16.156 9.234 1 82.31 194 GLU B N 1
ATOM 4373 C CA . GLU B 1 194 ? -19.844 14.766 8.773 1 82.31 194 GLU B CA 1
ATOM 4374 C C . GLU B 1 194 ? -18.422 14.273 8.57 1 82.31 194 GLU B C 1
ATOM 4376 O O . GLU B 1 194 ? -18.109 13.109 8.844 1 82.31 194 GLU B O 1
ATOM 4381 N N . ASN B 1 195 ? -17.531 15.195 8.18 1 86.5 195 ASN B N 1
ATOM 4382 C CA . ASN B 1 195 ? -16.219 14.734 7.711 1 86.5 195 ASN B CA 1
ATOM 4383 C C . ASN B 1 195 ? -15.086 15.398 8.477 1 86.5 195 ASN B C 1
ATOM 4385 O O . ASN B 1 195 ? -13.914 15.141 8.203 1 86.5 195 ASN B O 1
ATOM 4389 N N . GLY B 1 196 ? -15.383 16.172 9.453 1 89.69 196 GLY B N 1
ATOM 4390 C CA . GLY B 1 196 ? -14.352 16.891 10.188 1 89.69 196 GLY B CA 1
ATOM 4391 C C . GLY B 1 196 ? -13.625 16.016 11.203 1 89.69 196 GLY B C 1
ATOM 4392 O O . GLY B 1 196 ? -14.094 14.93 11.539 1 89.69 196 GLY B O 1
ATOM 4393 N N . HIS B 1 197 ? -12.461 16.516 11.648 1 92.38 197 HIS B N 1
ATOM 4394 C CA . HIS B 1 197 ? -11.688 15.867 12.695 1 92.38 197 HIS B CA 1
ATOM 4395 C C . HIS B 1 197 ? -12.211 16.25 14.078 1 92.38 197 HIS B C 1
ATOM 4397 O O . HIS B 1 197 ? -13.172 17.016 14.195 1 92.38 197 HIS B O 1
ATOM 4403 N N . VAL B 1 198 ? -11.672 15.75 15.055 1 92.56 198 VAL B N 1
ATOM 4404 C CA . VAL B 1 198 ? -12.203 15.734 16.406 1 92.56 198 VAL B CA 1
ATOM 4405 C C . VAL B 1 198 ? -12.43 17.156 16.891 1 92.56 198 VAL B C 1
ATOM 4407 O O . VAL B 1 198 ? -13.555 17.531 17.25 1 92.56 198 VAL B O 1
ATOM 4410 N N . ILE B 1 199 ? -11.445 18.016 16.828 1 96.81 199 ILE B N 1
ATOM 4411 C CA . ILE B 1 199 ? -11.531 19.344 17.422 1 96.81 199 ILE B CA 1
ATOM 4412 C C . ILE B 1 199 ? -12.5 20.203 16.625 1 96.81 199 ILE B C 1
ATOM 4414 O O . ILE B 1 199 ? -13.438 20.781 17.188 1 96.81 199 ILE B O 1
ATOM 4418 N N . PRO B 1 200 ? -12.344 20.266 15.297 1 96.5 200 PRO B N 1
ATOM 4419 C CA . PRO B 1 200 ? -13.305 21.094 14.555 1 96.5 200 PRO B CA 1
ATOM 4420 C C . PRO B 1 200 ? -14.734 20.578 14.664 1 96.5 200 PRO B C 1
ATOM 4422 O O . PRO B 1 200 ? -15.688 21.359 14.695 1 96.5 200 PRO B O 1
ATOM 4425 N N . SER B 1 201 ? -14.898 19.266 14.758 1 94.38 201 SER B N 1
ATOM 4426 C CA . SER B 1 201 ? -16.234 18.688 14.906 1 94.38 201 SER B CA 1
ATOM 4427 C C . SER B 1 201 ? -16.859 19.094 16.234 1 94.38 201 SER B C 1
ATOM 4429 O O . SER B 1 201 ? -18.031 19.484 16.281 1 94.38 201 SER B O 1
ATOM 4431 N N . ILE B 1 202 ? -16.141 19.016 17.266 1 96.38 202 ILE B N 1
ATOM 4432 C CA . ILE B 1 202 ? -16.656 19.359 18.594 1 96.38 202 ILE B CA 1
ATOM 4433 C C . ILE B 1 202 ? -16.969 20.859 18.641 1 96.38 202 ILE B C 1
ATOM 4435 O O . ILE B 1 202 ? -18.016 21.25 19.156 1 96.38 202 ILE B O 1
ATOM 4439 N N . ILE B 1 203 ? -16.094 21.672 18.141 1 97.88 203 ILE B N 1
ATOM 4440 C CA . ILE B 1 203 ? -16.297 23.109 18.109 1 97.88 203 ILE B CA 1
ATOM 4441 C C . ILE B 1 203 ? -17.609 23.422 17.406 1 97.88 203 ILE B C 1
ATOM 4443 O O . ILE B 1 203 ? -18.438 24.188 17.922 1 97.88 203 ILE B O 1
ATOM 4447 N N . HIS B 1 204 ? -17.797 22.859 16.234 1 97.25 204 HIS B N 1
ATOM 4448 C CA . HIS B 1 204 ? -19 23.141 15.438 1 97.25 204 HIS B CA 1
ATOM 4449 C C . HIS B 1 204 ? -20.25 22.656 16.141 1 97.25 204 HIS B C 1
ATOM 4451 O O . HIS B 1 204 ? -21.266 23.344 16.156 1 97.25 204 HIS B O 1
ATOM 4457 N N . LYS B 1 205 ? -20.203 21.5 16.719 1 96.5 205 LYS B N 1
ATOM 4458 C CA . LYS B 1 205 ? -21.359 20.953 17.422 1 96.5 205 LYS B CA 1
ATOM 4459 C C . LYS B 1 205 ? -21.75 21.828 18.609 1 96.5 205 LYS B C 1
ATOM 4461 O O . LYS B 1 205 ? -22.938 22.078 18.828 1 96.5 205 LYS B O 1
ATOM 4466 N N . ILE B 1 206 ? -20.812 22.25 19.344 1 97.56 206 ILE B N 1
ATOM 4467 C CA . ILE B 1 206 ? -21.078 23.094 20.5 1 97.56 206 ILE B CA 1
ATOM 4468 C C . ILE B 1 206 ? -21.625 24.438 20.031 1 97.56 206 ILE B C 1
ATOM 4470 O O . ILE B 1 206 ? -22.531 25 20.656 1 97.56 206 ILE B O 1
ATOM 4474 N N . TYR B 1 207 ? -21.031 24.969 18.969 1 97.25 207 TYR B N 1
ATOM 4475 C CA . TYR B 1 207 ? -21.531 26.219 18.406 1 97.25 207 TYR B CA 1
ATOM 4476 C C . TYR B 1 207 ? -23.016 26.125 18.078 1 97.25 207 TYR B C 1
ATOM 4478 O O . TYR B 1 207 ? -23.797 27 18.453 1 97.25 207 TYR B O 1
ATOM 4486 N N . LEU B 1 208 ? -23.391 25.047 17.359 1 96.75 208 LEU B N 1
ATOM 4487 C CA . LEU B 1 208 ? -24.781 24.844 16.969 1 96.75 208 LEU B CA 1
ATOM 4488 C C . LEU B 1 208 ? -25.672 24.688 18.188 1 96.75 208 LEU B C 1
ATOM 4490 O O . LEU B 1 208 ? -26.781 25.219 18.234 1 96.75 208 LEU B O 1
ATOM 4494 N N . ALA B 1 209 ? -25.203 23.938 19.125 1 97.44 209 ALA B N 1
ATOM 4495 C CA . ALA B 1 209 ? -25.953 23.734 20.359 1 97.44 209 ALA B CA 1
ATOM 4496 C C . ALA B 1 209 ? -26.172 25.062 21.094 1 97.44 209 ALA B C 1
ATOM 4498 O O . ALA B 1 209 ? -27.25 25.312 21.641 1 97.44 209 ALA B O 1
ATOM 4499 N N . LYS B 1 210 ? -25.109 25.859 21.156 1 96.38 210 LYS B N 1
ATOM 4500 C CA . LYS B 1 210 ? -25.203 27.156 21.797 1 96.38 210 LYS B CA 1
ATOM 4501 C C . LYS B 1 210 ? -26.234 28.047 21.125 1 96.38 210 LYS B C 1
ATOM 4503 O O . LYS B 1 210 ? -27.062 28.672 21.797 1 96.38 210 LYS B O 1
ATOM 4508 N N . VAL B 1 211 ? -26.203 28.062 19.797 1 95.44 211 VAL B N 1
ATOM 4509 C CA . VAL B 1 211 ? -27.125 28.875 19 1 95.44 211 VAL B CA 1
ATOM 4510 C C . VAL B 1 211 ? -28.562 28.375 19.219 1 95.44 211 VAL B C 1
ATOM 4512 O O . VAL B 1 211 ? -29.5 29.188 19.281 1 95.44 211 VAL B O 1
ATOM 4515 N N . ASN B 1 212 ? -28.734 27.062 19.375 1 97.12 212 ASN B N 1
ATOM 4516 C CA . ASN B 1 212 ? -30.062 26.469 19.469 1 97.12 212 ASN B CA 1
ATOM 4517 C C . ASN B 1 212 ? -30.469 26.234 20.922 1 97.12 212 ASN B C 1
ATOM 4519 O O . ASN B 1 212 ? -31.562 25.75 21.203 1 97.12 212 ASN B O 1
ATOM 4523 N N . ASN B 1 213 ? -29.656 26.578 21.719 1 97.38 213 ASN B N 1
ATOM 4524 C CA . ASN B 1 213 ? -29.891 26.391 23.156 1 97.38 213 ASN B CA 1
ATOM 4525 C C . ASN B 1 213 ? -30.266 24.953 23.484 1 97.38 213 ASN B C 1
ATOM 4527 O O . ASN B 1 213 ? -31.297 24.688 24.109 1 97.38 213 ASN B O 1
ATOM 4531 N N . THR B 1 214 ? -29.453 24 23.016 1 98.12 214 THR B N 1
ATOM 4532 C CA . THR B 1 214 ? -29.594 22.578 23.266 1 98.12 214 THR B CA 1
ATOM 4533 C C . THR B 1 214 ? -28.328 22 23.859 1 98.12 214 THR B C 1
ATOM 4535 O O . THR B 1 214 ? -27.281 22.656 23.891 1 98.12 214 THR B O 1
ATOM 4538 N N . ASP B 1 215 ? -28.406 20.828 24.359 1 97.69 215 ASP B N 1
ATOM 4539 C CA . ASP B 1 215 ? -27.219 20.078 24.766 1 97.69 215 ASP B CA 1
ATOM 4540 C C . ASP B 1 215 ? -26.453 19.562 23.547 1 97.69 215 ASP B C 1
ATOM 4542 O O . ASP B 1 215 ? -26.953 19.594 22.422 1 97.69 215 ASP B O 1
ATOM 4546 N N . VAL B 1 216 ? -25.234 19.25 23.766 1 96.25 216 VAL B N 1
ATOM 4547 C CA . VAL B 1 216 ? -24.406 18.703 22.703 1 96.25 216 VAL B CA 1
ATOM 4548 C C . VAL B 1 216 ? -24.172 17.219 22.938 1 96.25 216 VAL B C 1
ATOM 4550 O O . VAL B 1 216 ? -23.953 16.781 24.062 1 96.25 216 VAL B O 1
ATOM 4553 N N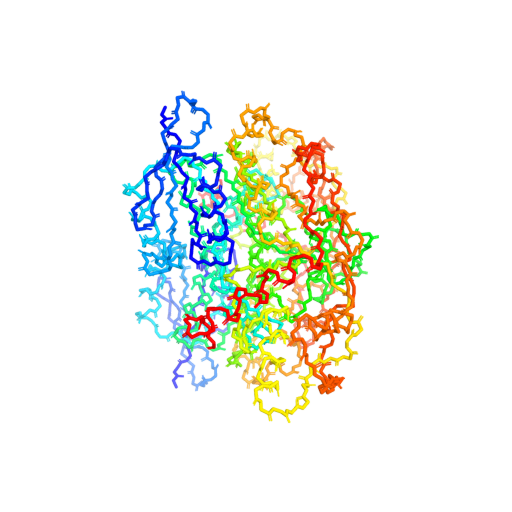 . LYS B 1 217 ? -24.391 16.375 21.906 1 92.94 217 LYS B N 1
ATOM 4554 C CA . LYS B 1 217 ? -24.156 14.93 21.969 1 92.94 217 LYS B CA 1
ATOM 4555 C C . LYS B 1 217 ? -22.891 14.555 21.172 1 92.94 217 LYS B C 1
ATOM 4557 O O . LYS B 1 217 ? -22.797 14.852 19.984 1 92.94 217 LYS B O 1
ATOM 4562 N N . LEU B 1 218 ? -21.953 14.062 21.828 1 92.5 218 LEU B N 1
ATOM 4563 C CA . LEU B 1 218 ? -20.719 13.594 21.203 1 92.5 218 LEU B CA 1
ATOM 4564 C C . LEU B 1 218 ? -20.688 12.07 21.125 1 92.5 218 LEU B C 1
ATOM 4566 O O . LEU B 1 218 ? -21.234 11.398 22 1 92.5 218 LEU B O 1
ATOM 4570 N N . MET B 1 219 ? -20.031 11.609 20.094 1 85.25 219 MET B N 1
ATOM 4571 C CA . MET B 1 219 ? -19.922 10.164 19.906 1 85.25 219 MET B CA 1
ATOM 4572 C C . MET B 1 219 ? -18.828 9.578 20.797 1 85.25 219 MET B C 1
ATOM 4574 O O . MET B 1 219 ? -17.797 10.219 21 1 85.25 219 MET B O 1
ATOM 4578 N N . GLY B 1 220 ? -19.078 8.32 21.266 1 86.62 220 GLY B N 1
ATOM 4579 C CA . GLY B 1 220 ? -18.125 7.656 22.141 1 86.62 220 GLY B CA 1
ATOM 4580 C C . GLY B 1 220 ? -18.359 7.965 23.609 1 86.62 220 GLY B C 1
ATOM 4581 O O . GLY B 1 220 ? -19.312 8.656 23.969 1 86.62 220 GLY B O 1
ATOM 4582 N N . ASN B 1 221 ? -17.516 7.414 24.438 1 90.19 221 ASN B N 1
ATOM 4583 C CA . ASN B 1 221 ? -17.688 7.637 25.875 1 90.19 221 ASN B CA 1
ATOM 4584 C C . ASN B 1 221 ? -16.75 8.734 26.375 1 90.19 221 ASN B C 1
ATOM 4586 O O . ASN B 1 221 ? -16.688 9 27.578 1 90.19 221 ASN B O 1
ATOM 4590 N N . GLY B 1 222 ? -15.938 9.219 25.516 1 92.06 222 GLY B N 1
ATOM 4591 C CA . GLY B 1 222 ? -15.109 10.367 25.844 1 92.06 222 GLY B CA 1
ATOM 4592 C C . GLY B 1 222 ? -13.789 9.984 26.484 1 92.06 222 GLY B C 1
ATOM 4593 O O . GLY B 1 222 ? -12.969 10.852 26.812 1 92.06 222 GLY B O 1
ATOM 4594 N N . SER B 1 223 ? -13.539 8.711 26.562 1 93.12 223 SER B N 1
ATOM 4595 C CA . SER B 1 223 ? -12.375 8.266 27.312 1 93.12 223 SER B CA 1
ATOM 4596 C C . SER B 1 223 ? -11.141 8.188 26.422 1 93.12 223 SER B C 1
ATOM 4598 O O . SER B 1 223 ? -10.016 8.094 26.922 1 93.12 223 SER B O 1
ATOM 4600 N N . ALA B 1 224 ? -11.328 8.188 25.094 1 91.88 224 ALA B N 1
ATOM 4601 C CA . ALA B 1 224 ? -10.195 8.102 24.172 1 91.88 224 ALA B CA 1
ATOM 4602 C C . ALA B 1 224 ? -9.242 9.281 24.375 1 91.88 224 ALA B C 1
ATOM 4604 O O . ALA B 1 224 ? -9.68 10.422 24.547 1 91.88 224 ALA B O 1
ATOM 4605 N N . ILE B 1 225 ? -7.969 9 24.438 1 95.12 225 ILE B N 1
ATOM 4606 C CA . ILE B 1 225 ? -6.945 10.016 24.656 1 95.12 225 ILE B CA 1
ATOM 4607 C C . ILE B 1 225 ? -6.191 10.273 23.359 1 95.12 225 ILE B C 1
ATOM 4609 O O . ILE B 1 225 ? -5.789 9.336 22.672 1 95.12 225 ILE B O 1
ATOM 4613 N N . ARG B 1 226 ? -6.059 11.523 23 1 94.94 226 ARG B N 1
ATOM 4614 C CA . ARG B 1 226 ? -5.363 11.93 21.781 1 94.94 226 ARG B CA 1
ATOM 4615 C C . ARG B 1 226 ? -4.328 13.008 22.078 1 94.94 226 ARG B C 1
ATOM 4617 O O . ARG B 1 226 ? -4.441 13.734 23.078 1 94.94 226 ARG B O 1
ATOM 4624 N N . GLN B 1 227 ? -3.303 13.016 21.297 1 97.12 227 GLN B N 1
ATOM 4625 C CA . GLN B 1 227 ? -2.318 14.094 21.281 1 97.12 227 GLN B CA 1
ATOM 4626 C C . GLN B 1 227 ? -2.594 15.078 20.156 1 97.12 227 GLN B C 1
ATOM 4628 O O . GLN B 1 227 ? -2.918 14.672 19.031 1 97.12 227 GLN B O 1
ATOM 4633 N N . PHE B 1 228 ? -2.469 16.328 20.484 1 98.06 228 PHE B N 1
ATOM 4634 C CA . PHE B 1 228 ? -2.805 17.359 19.5 1 98.06 228 PHE B CA 1
ATOM 4635 C C . PHE B 1 228 ? -1.611 18.266 19.25 1 98.06 228 PHE B C 1
ATOM 4637 O O . PHE B 1 228 ? -0.816 18.531 20.141 1 98.06 228 PHE B O 1
ATOM 4644 N N . ILE B 1 229 ? -1.482 18.734 18.078 1 98.38 229 ILE B N 1
ATOM 4645 C CA . ILE B 1 229 ? -0.446 19.688 17.688 1 98.38 229 ILE B CA 1
ATOM 4646 C C . ILE B 1 229 ? -1.06 20.812 16.859 1 98.38 229 ILE B C 1
ATOM 4648 O O . ILE B 1 229 ? -1.894 20.562 15.992 1 98.38 229 ILE B O 1
ATOM 4652 N N . TYR B 1 230 ? -0.671 22.016 17.188 1 98.62 230 TYR B N 1
ATOM 4653 C CA . TYR B 1 230 ? -1.204 23.203 16.531 1 98.62 230 TYR B CA 1
ATOM 4654 C C . TYR B 1 230 ? -0.621 23.359 15.133 1 98.62 230 TYR B C 1
ATOM 4656 O O . TYR B 1 230 ? 0.584 23.203 14.938 1 98.62 230 TYR B O 1
ATOM 4664 N N . ASN B 1 231 ? -1.492 23.625 14.094 1 98.62 231 ASN B N 1
ATOM 4665 C CA . ASN B 1 231 ? -1.066 23.656 12.703 1 98.62 231 ASN B CA 1
ATOM 4666 C C . ASN B 1 231 ? 0.05 24.672 12.484 1 98.62 231 ASN B C 1
ATOM 4668 O O . ASN B 1 231 ? 0.97 24.438 11.695 1 98.62 231 ASN B O 1
ATOM 4672 N N . ARG B 1 232 ? 0.018 25.828 13.172 1 98.38 232 ARG B N 1
ATOM 4673 C CA . ARG B 1 232 ? 1.053 26.844 13.023 1 98.38 232 ARG B CA 1
ATOM 4674 C C . ARG B 1 232 ? 2.41 26.312 13.469 1 98.38 232 ARG B C 1
ATOM 4676 O O . ARG B 1 232 ? 3.441 26.672 12.891 1 98.38 232 ARG B O 1
ATOM 4683 N N . ASP B 1 233 ? 2.459 25.547 14.555 1 98.5 233 ASP B N 1
ATOM 4684 C CA . ASP B 1 233 ? 3.713 24.953 15.008 1 98.5 233 ASP B CA 1
ATOM 4685 C C . ASP B 1 233 ? 4.328 24.062 13.93 1 98.5 233 ASP B C 1
ATOM 4687 O O . ASP B 1 233 ? 5.531 24.141 13.672 1 98.5 233 ASP B O 1
ATOM 4691 N N . ILE B 1 234 ? 3.506 23.25 13.305 1 98.56 234 ILE B N 1
ATOM 4692 C CA . ILE B 1 234 ? 3.969 22.406 12.211 1 98.56 234 ILE B CA 1
ATOM 4693 C C . ILE B 1 234 ? 4.555 23.266 11.094 1 98.56 234 ILE B C 1
ATOM 4695 O O . ILE B 1 234 ? 5.652 23 10.602 1 98.56 234 ILE B O 1
ATOM 4699 N N . SER B 1 235 ? 3.859 24.297 10.719 1 98.62 235 SER B N 1
ATOM 4700 C CA . SER B 1 235 ? 4.277 25.172 9.625 1 98.62 235 SER B CA 1
ATOM 4701 C C . SER B 1 235 ? 5.605 25.844 9.938 1 98.62 235 SER B C 1
ATOM 4703 O O . SER B 1 235 ? 6.469 25.969 9.062 1 98.62 235 SER B O 1
ATOM 4705 N N . ASN B 1 236 ? 5.715 26.312 11.18 1 98.06 236 ASN B N 1
ATOM 4706 C CA . ASN B 1 236 ? 6.973 26.938 11.594 1 98.06 236 ASN B CA 1
ATOM 4707 C C . ASN B 1 236 ? 8.141 25.953 11.484 1 98.06 236 ASN B C 1
ATOM 4709 O O . ASN B 1 236 ? 9.219 26.312 11.016 1 98.06 236 ASN B O 1
ATOM 4713 N N . ILE B 1 237 ? 7.945 24.75 11.945 1 97.56 237 ILE B N 1
ATOM 4714 C CA . ILE B 1 237 ? 8.984 23.734 11.914 1 97.56 237 ILE B CA 1
ATOM 4715 C C . ILE B 1 237 ? 9.336 23.391 10.469 1 97.56 237 ILE B C 1
ATOM 4717 O O . ILE B 1 237 ? 10.516 23.281 10.125 1 97.56 237 ILE B O 1
ATOM 4721 N N . LEU B 1 238 ? 8.352 23.234 9.594 1 97.38 238 LEU B N 1
ATOM 4722 C CA . LEU B 1 238 ? 8.586 22.906 8.195 1 97.38 238 LEU B CA 1
ATOM 4723 C C . LEU B 1 238 ? 9.344 24.031 7.492 1 97.38 238 LEU B C 1
ATOM 4725 O O . LEU B 1 238 ? 10.227 23.766 6.668 1 97.38 238 LEU B O 1
ATOM 4729 N N . TYR B 1 239 ? 8.969 25.281 7.785 1 97 239 TYR B N 1
ATOM 4730 C CA . TYR B 1 239 ? 9.695 26.406 7.223 1 97 239 TYR B CA 1
ATOM 4731 C C . TYR B 1 239 ? 11.164 26.359 7.613 1 97 239 TYR B C 1
ATOM 4733 O O . TYR B 1 239 ? 12.047 26.562 6.77 1 97 239 TYR B O 1
ATOM 4741 N N . TYR B 1 240 ? 11.422 26.094 8.867 1 95.38 240 TYR B N 1
ATOM 4742 C CA . TYR B 1 240 ? 12.789 25.984 9.367 1 95.38 240 TYR B CA 1
ATOM 4743 C C . TYR B 1 240 ? 13.531 24.844 8.664 1 95.38 240 TYR B C 1
ATOM 4745 O O . TYR B 1 240 ? 14.68 25.016 8.25 1 95.38 240 TYR B O 1
ATOM 4753 N N . ILE B 1 241 ? 12.891 23.656 8.539 1 93.25 241 ILE B N 1
ATOM 4754 C CA . ILE B 1 241 ? 13.523 22.5 7.914 1 93.25 241 ILE B CA 1
ATOM 4755 C C . ILE B 1 241 ? 13.898 22.828 6.473 1 93.25 241 ILE B C 1
ATOM 4757 O O . ILE B 1 241 ? 15.031 22.594 6.047 1 93.25 241 ILE B O 1
ATOM 4761 N N . LEU B 1 242 ? 13.016 23.469 5.73 1 93.81 242 LEU B N 1
ATOM 4762 C CA . LEU B 1 242 ? 13.195 23.734 4.309 1 93.81 242 LEU B CA 1
ATOM 4763 C C . LEU B 1 242 ? 14.281 24.781 4.094 1 93.81 242 LEU B C 1
ATOM 4765 O O . LEU B 1 242 ? 15.102 24.656 3.178 1 93.81 242 LEU B O 1
ATOM 4769 N N . ASN B 1 243 ? 14.297 25.812 4.914 1 93.56 243 ASN B N 1
ATOM 4770 C CA . ASN B 1 243 ? 15.117 26.969 4.602 1 93.56 243 ASN B CA 1
ATOM 4771 C C . ASN B 1 243 ? 16.422 26.969 5.406 1 93.56 243 ASN B C 1
ATOM 4773 O O . ASN B 1 243 ? 17.359 27.688 5.07 1 93.56 243 ASN B O 1
ATOM 4777 N N . THR B 1 244 ? 16.484 26.156 6.449 1 91.5 244 THR B N 1
ATOM 4778 C CA . THR B 1 244 ? 17.672 26.188 7.305 1 91.5 244 THR B CA 1
ATOM 4779 C C . THR B 1 244 ? 18.25 24.797 7.488 1 91.5 244 THR B C 1
ATOM 4781 O O . THR B 1 244 ? 19.406 24.547 7.137 1 91.5 244 THR B O 1
ATOM 4784 N N . TYR B 1 245 ? 17.484 23.875 7.969 1 88.44 245 TYR B N 1
ATOM 4785 C CA . TYR B 1 245 ? 17.984 22.562 8.359 1 88.44 245 TYR B CA 1
ATOM 4786 C C . TYR B 1 245 ? 18.594 21.828 7.168 1 88.44 245 TYR B C 1
ATOM 4788 O O . TYR B 1 245 ? 19.672 21.234 7.277 1 88.44 245 TYR B O 1
ATOM 4796 N N . TYR B 1 246 ? 17.938 21.828 5.988 1 84.88 246 TYR B N 1
ATOM 4797 C CA . TYR B 1 246 ? 18.406 21.125 4.797 1 84.88 246 TYR B CA 1
ATOM 4798 C C . TYR B 1 246 ? 19.781 21.641 4.371 1 84.88 246 TYR B C 1
ATOM 4800 O O . TYR B 1 246 ? 20.656 20.859 3.986 1 84.88 246 TYR B O 1
ATOM 4808 N N . SER B 1 247 ? 19.953 22.922 4.402 1 82.12 247 SER B N 1
ATOM 4809 C CA . SER B 1 247 ? 21.219 23.516 3.971 1 82.12 247 SER B CA 1
ATOM 4810 C C . SER B 1 247 ? 22.344 23.172 4.926 1 82.12 247 SER B C 1
ATOM 4812 O O . SER B 1 247 ? 23.484 22.984 4.5 1 82.12 247 SER B O 1
ATOM 4814 N N . GLN B 1 248 ? 21.984 22.969 6.098 1 80.69 248 GLN B N 1
ATOM 4815 C CA . GLN B 1 248 ? 23 22.719 7.117 1 80.69 248 GLN B CA 1
ATOM 4816 C C . GLN B 1 248 ? 23.312 21.234 7.219 1 80.69 248 GLN B C 1
ATOM 4818 O O . GLN B 1 248 ? 24.391 20.844 7.684 1 80.69 248 GLN B O 1
ATOM 4823 N N . ASN B 1 249 ? 22.344 20.438 6.906 1 69.44 249 ASN B N 1
ATOM 4824 C CA . ASN B 1 249 ? 22.453 18.984 7.113 1 69.44 249 ASN B CA 1
ATOM 4825 C C . ASN B 1 249 ? 22.203 18.219 5.82 1 69.44 249 ASN B C 1
ATOM 4827 O O . ASN B 1 249 ? 21.312 17.375 5.75 1 69.44 249 ASN B O 1
ATOM 4831 N N . LEU B 1 250 ? 22.875 18.594 4.77 1 60.06 250 LEU B N 1
ATOM 4832 C CA . LEU B 1 250 ? 22.656 18.016 3.455 1 60.06 250 LEU B CA 1
ATOM 4833 C C . LEU B 1 250 ? 22.578 16.484 3.551 1 60.06 250 LEU B C 1
ATOM 4835 O O . LEU B 1 250 ? 21.891 15.844 2.746 1 60.06 250 LEU B O 1
ATOM 4839 N N . THR B 1 251 ? 23.109 15.883 4.66 1 62.38 251 THR B N 1
ATOM 4840 C CA . THR B 1 251 ? 23.219 14.43 4.777 1 62.38 251 THR B CA 1
ATOM 4841 C C . THR B 1 251 ? 22.047 13.867 5.582 1 62.38 251 THR B C 1
ATOM 4843 O O . THR B 1 251 ? 22.219 12.906 6.344 1 62.38 251 THR B O 1
ATOM 4846 N N . ILE B 1 252 ? 20.859 14.453 5.523 1 58.09 252 ILE B N 1
ATOM 4847 C CA . ILE B 1 252 ? 19.703 13.992 6.281 1 58.09 252 ILE B CA 1
ATOM 4848 C C . ILE B 1 252 ? 19.625 12.469 6.211 1 58.09 252 ILE B C 1
ATOM 4850 O O . ILE B 1 252 ? 19.328 11.805 7.211 1 58.09 252 ILE B O 1
ATOM 4854 N N . ILE B 1 253 ? 20 11.906 5.141 1 58.22 253 ILE B N 1
ATOM 4855 C CA . ILE B 1 253 ? 19.922 10.477 4.871 1 58.22 253 ILE B CA 1
ATOM 4856 C C . ILE B 1 253 ? 20.859 9.719 5.797 1 58.22 253 ILE B C 1
ATOM 4858 O O . ILE B 1 253 ? 20.5 8.664 6.328 1 58.22 253 ILE B O 1
ATOM 4862 N N . LYS B 1 254 ? 21.922 10.492 6.082 1 56.19 254 LYS B N 1
ATOM 4863 C CA . LYS B 1 254 ? 22.969 9.773 6.805 1 56.19 254 LYS B CA 1
ATOM 4864 C C . LYS B 1 254 ? 22.641 9.672 8.297 1 56.19 254 LYS B C 1
ATOM 4866 O O . LYS B 1 254 ? 23.016 8.703 8.961 1 56.19 254 LYS B O 1
ATOM 4871 N N . ASN B 1 255 ? 21.703 10.523 8.758 1 62.94 255 ASN B N 1
ATOM 4872 C CA . ASN B 1 255 ? 21.406 10.539 10.188 1 62.94 255 ASN B CA 1
ATOM 4873 C C . ASN B 1 255 ? 20.109 9.805 10.508 1 62.94 255 ASN B C 1
ATOM 4875 O O . ASN B 1 255 ? 19.547 9.977 11.594 1 62.94 255 ASN B O 1
ATOM 4879 N N . ASN B 1 256 ? 19.625 9.031 9.578 1 72 256 ASN B N 1
ATOM 4880 C CA . ASN B 1 256 ? 18.438 8.195 9.727 1 72 256 ASN B CA 1
ATOM 4881 C C . ASN B 1 256 ? 17.188 9.031 10.039 1 72 256 ASN B C 1
ATOM 4883 O O . ASN B 1 256 ? 16.344 8.609 10.828 1 72 256 ASN B O 1
ATOM 4887 N N . ILE B 1 257 ? 17.312 10.289 9.719 1 79 257 ILE B N 1
ATOM 4888 C CA . ILE B 1 257 ? 16.156 11.164 9.906 1 79 257 ILE B CA 1
ATOM 4889 C C . ILE B 1 257 ? 15.336 11.211 8.617 1 79 257 ILE B C 1
ATOM 4891 O O . ILE B 1 257 ? 15.438 12.172 7.848 1 79 257 ILE B O 1
ATOM 4895 N N . PHE B 1 258 ? 14.562 10.141 8.438 1 88.44 258 PHE B N 1
ATOM 4896 C CA . PHE B 1 258 ? 13.781 10.016 7.215 1 88.44 258 PHE B CA 1
ATOM 4897 C C . PHE B 1 258 ? 12.289 10.031 7.52 1 88.44 258 PHE B C 1
ATOM 4899 O O . PHE B 1 258 ? 11.477 10.406 6.668 1 88.44 258 PHE B O 1
ATOM 4906 N N . ASN B 1 259 ? 11.992 9.586 8.68 1 94.19 259 ASN B N 1
ATOM 4907 C CA . ASN B 1 259 ? 10.648 9.648 9.258 1 94.19 259 ASN B CA 1
ATOM 4908 C C . ASN B 1 259 ? 10.656 10.359 10.609 1 94.19 259 ASN B C 1
ATOM 4910 O O . ASN B 1 259 ? 11.438 10.016 11.492 1 94.19 259 ASN B O 1
ATOM 4914 N N . VAL B 1 260 ? 9.781 11.32 10.766 1 96.88 260 VAL B N 1
ATOM 4915 C CA . VAL B 1 260 ? 9.805 12.086 12.008 1 96.88 260 VAL B CA 1
ATOM 4916 C C . VAL B 1 260 ? 8.375 12.289 12.516 1 96.88 260 VAL B C 1
ATOM 4918 O O . VAL B 1 260 ? 7.547 12.875 11.828 1 96.88 260 VAL B O 1
ATOM 4921 N N . ILE B 1 261 ? 8.125 11.852 13.727 1 98 261 ILE B N 1
ATOM 4922 C CA . ILE B 1 261 ? 6.848 12.102 14.383 1 98 261 ILE B CA 1
ATOM 4923 C C . ILE B 1 261 ? 6.777 13.555 14.844 1 98 261 ILE B C 1
ATOM 4925 O O . ILE B 1 261 ? 7.715 14.062 15.469 1 98 261 ILE B O 1
ATOM 4929 N N . PHE B 1 262 ? 5.781 14.227 14.414 1 98.25 262 PHE B N 1
ATOM 4930 C CA . PHE B 1 262 ? 5.496 15.578 14.883 1 98.25 262 PHE B CA 1
ATOM 4931 C C . PHE B 1 262 ? 4.531 15.555 16.062 1 98.25 262 PHE B C 1
ATOM 4933 O O . PHE B 1 262 ? 3.312 15.602 15.875 1 98.25 262 PHE B O 1
ATOM 4940 N N . SER B 1 263 ? 5.051 15.516 17.234 1 97.19 263 SER B N 1
ATOM 4941 C CA . SER B 1 263 ? 4.344 15.555 18.516 1 97.19 263 SER B CA 1
ATOM 4942 C C . SER B 1 263 ? 4.934 16.609 19.438 1 97.19 263 SER B C 1
ATOM 4944 O O . SER B 1 263 ? 6.125 16.906 19.375 1 97.19 263 SER B O 1
ATOM 4946 N N . THR B 1 264 ? 4.074 17.125 20.281 1 95.94 264 THR B N 1
ATOM 4947 C CA . THR B 1 264 ? 4.523 18.125 21.234 1 95.94 264 THR B CA 1
ATOM 4948 C C . THR B 1 264 ? 5.188 17.469 22.453 1 95.94 264 THR B C 1
ATOM 4950 O O . THR B 1 264 ? 4.906 16.312 22.766 1 95.94 264 THR B O 1
ATOM 4953 N N . ASN B 1 265 ? 6.074 18.188 23.047 1 93 265 ASN B N 1
ATOM 4954 C CA . ASN B 1 265 ? 6.633 17.734 24.312 1 93 265 ASN B CA 1
ATOM 4955 C C . ASN B 1 265 ? 5.867 18.312 25.5 1 93 265 ASN B C 1
ATOM 4957 O O . ASN B 1 265 ? 6.324 18.219 26.641 1 93 265 ASN B O 1
ATOM 4961 N N . LEU B 1 266 ? 4.734 18.875 25.203 1 94.44 266 LEU B N 1
ATOM 4962 C CA . LEU B 1 266 ? 3.863 19.438 26.234 1 94.44 266 LEU B CA 1
ATOM 4963 C C . LEU B 1 266 ? 2.82 18.422 26.688 1 94.44 266 LEU B C 1
ATOM 4965 O O . LEU B 1 266 ? 1.874 18.125 25.953 1 94.44 266 LEU B O 1
ATOM 4969 N N . PRO B 1 267 ? 2.928 18 27.859 1 90.94 267 PRO B N 1
ATOM 4970 C CA . PRO B 1 267 ? 1.955 17.016 28.344 1 90.94 267 PRO B CA 1
ATOM 4971 C C . PRO B 1 267 ? 0.515 17.516 28.25 1 90.94 267 PRO B C 1
ATOM 4973 O O . PRO B 1 267 ? -0.411 16.719 28.094 1 90.94 267 PRO B O 1
ATOM 4976 N N . SER B 1 268 ? 0.33 18.766 28.25 1 91.31 268 SER B N 1
ATOM 4977 C CA . SER B 1 268 ? -1.003 19.359 28.234 1 91.31 268 SER B CA 1
ATOM 4978 C C . SER B 1 268 ? -1.688 19.125 26.891 1 91.31 268 SER B C 1
ATOM 4980 O O . SER B 1 268 ? -2.904 19.297 26.766 1 91.31 268 SER B O 1
ATOM 4982 N N . ASN B 1 269 ? -0.938 18.781 25.953 1 94.69 269 ASN B N 1
ATOM 4983 C CA . ASN B 1 269 ? -1.497 18.578 24.609 1 94.69 269 ASN B CA 1
ATOM 4984 C C . ASN B 1 269 ? -2.002 17.156 24.422 1 94.69 269 ASN B C 1
ATOM 4986 O O . ASN B 1 269 ? -2.375 16.766 23.312 1 94.69 269 ASN B O 1
ATOM 4990 N N . GLU B 1 270 ? -1.967 16.297 25.438 1 96.56 270 GLU B N 1
ATOM 4991 C CA . GLU B 1 270 ? -2.574 14.969 25.453 1 96.56 270 GLU B CA 1
ATOM 4992 C C . GLU B 1 270 ? -3.818 14.945 26.344 1 96.56 270 GLU B C 1
ATOM 4994 O O . GLU B 1 270 ? -3.723 15.094 27.562 1 96.56 270 GLU B O 1
ATOM 4999 N N . LEU B 1 271 ? -4.961 14.773 25.672 1 97.12 271 LEU B N 1
ATOM 5000 C CA . LEU B 1 271 ? -6.238 14.945 26.359 1 97.12 271 LEU B CA 1
ATOM 5001 C C . LEU B 1 271 ? -7.215 13.836 25.984 1 97.12 271 LEU B C 1
ATOM 5003 O O . LEU B 1 271 ? -7.215 13.359 24.844 1 97.12 271 LEU B O 1
ATOM 5007 N N . SER B 1 272 ? -8.031 13.484 26.969 1 96.19 272 SER B N 1
ATOM 5008 C CA . SER B 1 272 ? -9.211 12.711 26.609 1 96.19 272 SER B CA 1
ATOM 5009 C C . SER B 1 272 ? -10.211 13.562 25.828 1 96.19 272 SER B C 1
ATOM 5011 O O . SER B 1 272 ? -10.18 14.797 25.906 1 96.19 272 SER B O 1
ATOM 5013 N N . ILE B 1 273 ? -11.047 12.914 25.141 1 95.06 273 ILE B N 1
ATOM 5014 C CA . ILE B 1 273 ? -12.07 13.625 24.375 1 95.06 273 ILE B CA 1
ATOM 5015 C C . ILE B 1 273 ? -12.945 14.43 25.328 1 95.06 273 ILE B C 1
ATOM 5017 O O . ILE B 1 273 ? -13.375 15.539 25.016 1 95.06 273 ILE B O 1
ATOM 5021 N N . LYS B 1 274 ? -13.188 13.875 26.5 1 96.06 274 LYS B N 1
ATOM 5022 C CA . LYS B 1 274 ? -13.984 14.562 27.516 1 96.06 274 LYS B CA 1
ATOM 5023 C C . LYS B 1 274 ? -13.297 15.836 27.984 1 96.06 274 LYS B C 1
ATOM 5025 O O . LYS B 1 274 ? -13.93 16.891 28.078 1 96.06 274 LYS B O 1
ATOM 5030 N N . GLU B 1 275 ? -12.031 15.742 28.312 1 97.56 275 GLU B N 1
ATOM 5031 C CA . GLU B 1 275 ? -11.266 16.922 28.734 1 97.56 275 GLU B CA 1
ATOM 5032 C C . GLU B 1 275 ? -11.242 17.969 27.625 1 97.56 275 GLU B C 1
ATOM 5034 O O . GLU B 1 275 ? -11.414 19.156 27.906 1 97.56 275 GLU B O 1
ATOM 5039 N N . LEU B 1 276 ? -11.023 17.5 26.422 1 98.06 276 LEU B N 1
ATOM 5040 C CA . LEU B 1 276 ? -11 18.391 25.266 1 98.06 276 LEU B CA 1
ATOM 5041 C C . LEU B 1 276 ? -12.336 19.109 25.109 1 98.06 276 LEU B C 1
ATOM 5043 O O . LEU B 1 276 ? -12.367 20.328 24.906 1 98.06 276 LEU B O 1
ATOM 5047 N N . ALA B 1 277 ? -13.406 18.344 25.219 1 97.75 277 ALA B N 1
ATOM 5048 C CA . ALA B 1 277 ? -14.742 18.906 25.062 1 97.75 277 ALA B CA 1
ATOM 5049 C C . ALA B 1 277 ? -15.023 19.953 26.141 1 97.75 277 ALA B C 1
ATOM 5051 O O . ALA B 1 277 ? -15.625 21 25.859 1 97.75 277 ALA B O 1
ATOM 5052 N N . ASN B 1 278 ? -14.609 19.688 27.281 1 97.81 278 ASN B N 1
ATOM 5053 C CA . ASN B 1 278 ? -14.812 20.625 28.375 1 97.81 278 ASN B CA 1
ATOM 5054 C C . ASN B 1 278 ? -14.023 21.922 28.172 1 97.81 278 ASN B C 1
ATOM 5056 O O . ASN B 1 278 ? -14.5 23 28.5 1 97.81 278 ASN B O 1
ATOM 5060 N N . LYS B 1 279 ? -12.82 21.781 27.703 1 98.19 279 LYS B N 1
ATOM 5061 C CA . LYS B 1 279 ? -12.031 22.984 27.391 1 98.19 279 LYS B CA 1
ATOM 5062 C C . LYS B 1 279 ? -12.719 23.828 26.328 1 98.19 279 LYS B C 1
ATOM 5064 O O . LYS B 1 279 ? -12.797 25.047 26.453 1 98.19 279 LYS B O 1
ATOM 5069 N N . ILE B 1 280 ? -13.148 23.141 25.281 1 98.56 280 ILE B N 1
ATOM 5070 C CA . ILE B 1 280 ? -13.82 23.844 24.203 1 98.56 280 ILE B CA 1
ATOM 5071 C C . ILE B 1 280 ? -15.094 24.516 24.719 1 98.56 280 ILE B C 1
ATOM 5073 O O . ILE B 1 280 ? -15.383 25.672 24.391 1 98.56 280 ILE B O 1
ATOM 5077 N N . LYS B 1 281 ? -15.867 23.781 25.578 1 98.12 281 LYS B N 1
ATOM 5078 C CA . LYS B 1 281 ? -17.047 24.328 26.234 1 98.12 281 LYS B CA 1
ATOM 5079 C C . LYS B 1 281 ? -16.734 25.625 26.969 1 98.12 281 LYS B C 1
ATOM 5081 O O . LYS B 1 281 ? -17.453 26.609 26.859 1 98.12 281 LYS B O 1
ATOM 5086 N N . HIS B 1 282 ? -15.688 25.609 27.688 1 98.06 282 HIS B N 1
ATOM 5087 C CA . HIS B 1 282 ? -15.258 26.766 28.484 1 98.06 282 HIS B CA 1
ATOM 5088 C C . HIS B 1 282 ? -14.961 27.969 27.594 1 98.06 282 HIS B C 1
ATOM 5090 O O . HIS B 1 282 ? -15.492 29.062 27.812 1 98.06 282 HIS B O 1
ATOM 5096 N N . TYR B 1 283 ? -14.148 27.781 26.562 1 97.88 283 TYR B N 1
ATOM 5097 C CA . TYR B 1 283 ? -13.711 28.891 25.719 1 97.88 283 TYR B CA 1
ATOM 5098 C C . TYR B 1 283 ? -14.859 29.406 24.844 1 97.88 283 TYR B C 1
ATOM 5100 O O . TYR B 1 283 ? -14.867 30.562 24.453 1 97.88 283 TYR B O 1
ATOM 5108 N N . MET B 1 284 ? -15.859 28.562 24.609 1 97.81 284 MET B N 1
ATOM 5109 C CA . MET B 1 284 ? -17 28.969 23.797 1 97.81 284 MET B CA 1
ATOM 5110 C C . MET B 1 284 ? -18.125 29.531 24.688 1 97.81 284 MET B C 1
ATOM 5112 O O . MET B 1 284 ? -19.141 29.984 24.172 1 97.81 284 MET B O 1
ATOM 5116 N N . LYS B 1 285 ? -17.875 29.469 26.016 1 97.25 285 LYS B N 1
ATOM 5117 C CA . LYS B 1 285 ? -18.875 29.938 26.984 1 97.25 285 LYS B CA 1
ATOM 5118 C C . LYS B 1 285 ? -20.219 29.25 26.766 1 97.25 285 LYS B C 1
ATOM 5120 O O . LYS B 1 285 ? -21.25 29.906 26.641 1 97.25 285 LYS B O 1
ATOM 5125 N N . PHE B 1 286 ? -20.156 27.969 26.594 1 97.62 286 PHE B N 1
ATOM 5126 C CA . PHE B 1 286 ? -21.344 27.125 26.438 1 97.62 286 PHE B CA 1
ATOM 5127 C C . PHE B 1 286 ? -21.844 26.641 27.797 1 97.62 286 PHE B C 1
ATOM 5129 O O . PHE B 1 286 ? -21.094 26.047 28.578 1 97.62 286 PHE B O 1
ATOM 5136 N N . ASN B 1 287 ? -23.078 26.797 28.109 1 96.12 287 ASN B N 1
ATOM 5137 C CA . ASN B 1 287 ? -23.594 26.578 29.453 1 96.12 287 ASN B CA 1
ATOM 5138 C C . ASN B 1 287 ? -24.359 25.266 29.562 1 96.12 287 ASN B C 1
ATOM 5140 O O . ASN B 1 287 ? -24.562 24.75 30.656 1 96.12 287 ASN B O 1
ATOM 5144 N N . ASN B 1 288 ? -24.812 24.734 28.438 1 97.44 288 ASN B N 1
ATOM 5145 C CA . ASN B 1 288 ? -25.578 23.5 28.469 1 97.44 288 ASN B CA 1
ATOM 5146 C C . ASN B 1 288 ? -24.656 22.281 28.625 1 97.44 288 ASN B C 1
ATOM 5148 O O . ASN B 1 288 ? -23.484 22.438 28.922 1 97.44 288 ASN B O 1
ATOM 5152 N N . GLU B 1 289 ? -25.25 21.094 28.469 1 97.44 289 GLU B N 1
ATOM 5153 C CA . GLU B 1 289 ? -24.531 19.875 28.828 1 97.44 289 GLU B CA 1
ATOM 5154 C C . GLU B 1 289 ? -23.891 19.234 27.594 1 97.44 289 GLU B C 1
ATOM 5156 O O . GLU B 1 289 ? -24.406 19.359 26.484 1 97.44 289 GLU B O 1
ATOM 5161 N N . ILE B 1 290 ? -22.719 18.641 27.828 1 96.94 290 ILE B N 1
ATOM 5162 C CA . ILE B 1 290 ? -22.109 17.75 26.844 1 96.94 290 ILE B CA 1
ATOM 5163 C C . ILE B 1 290 ? -22.453 16.312 27.188 1 96.94 290 ILE B C 1
ATOM 5165 O O . ILE B 1 290 ? -22.125 15.812 28.266 1 96.94 290 ILE B O 1
ATOM 5169 N N . LEU B 1 291 ? -23.125 15.656 26.328 1 96.06 291 LEU B N 1
ATOM 5170 C CA . LEU B 1 291 ? -23.531 14.266 26.484 1 96.06 291 LEU B CA 1
ATOM 5171 C C . LEU B 1 291 ? -22.703 13.352 25.594 1 96.06 291 LEU B C 1
ATOM 5173 O O . LEU B 1 291 ? -22.281 13.75 24.5 1 96.06 291 LEU B O 1
ATOM 5177 N N . PHE B 1 292 ? -22.422 12.148 26.125 1 93.38 292 PHE B N 1
ATOM 5178 C CA . PHE B 1 292 ? -21.641 11.172 25.375 1 93.38 292 PHE B CA 1
ATOM 5179 C C . PHE B 1 292 ? -22.5 9.953 25.031 1 93.38 292 PHE B C 1
ATOM 5181 O O . PHE B 1 292 ? -23.25 9.453 25.875 1 93.38 292 PHE B O 1
ATOM 5188 N N . ASP B 1 293 ? -22.438 9.57 23.828 1 89 293 ASP B N 1
ATOM 5189 C CA . ASP B 1 293 ? -23.109 8.367 23.328 1 89 293 ASP B CA 1
ATOM 5190 C C . ASP B 1 293 ? -22.125 7.215 23.172 1 89 293 ASP B C 1
ATOM 5192 O O . ASP B 1 293 ? -21.391 7.152 22.188 1 89 293 ASP B O 1
ATOM 5196 N N . ASP B 1 294 ? -22.141 6.199 23.953 1 83.12 294 ASP B N 1
ATOM 5197 C CA . ASP B 1 294 ? -21.125 5.152 24 1 83.12 294 ASP B CA 1
ATOM 5198 C C . ASP B 1 294 ? -21.531 3.961 23.125 1 83.12 294 ASP B C 1
ATOM 5200 O O . ASP B 1 294 ? -20.984 2.863 23.281 1 83.12 294 ASP B O 1
ATOM 5204 N N . THR B 1 295 ? -22.484 4.098 22.266 1 82.06 295 THR B N 1
ATOM 5205 C CA . THR B 1 295 ? -22.938 3.004 21.422 1 82.06 295 THR B CA 1
ATOM 5206 C C . THR B 1 295 ? -22.016 2.812 20.219 1 82.06 295 THR B C 1
ATOM 5208 O O . THR B 1 295 ? -22.031 1.763 19.578 1 82.06 295 THR B O 1
ATOM 5211 N N . GLN B 1 296 ? -21.234 3.77 20.078 1 73.44 296 GLN B N 1
ATOM 5212 C CA . GLN B 1 296 ? -20.359 3.715 18.906 1 73.44 296 GLN B CA 1
ATOM 5213 C C . GLN B 1 296 ? -18.922 3.4 19.297 1 73.44 296 GLN B C 1
ATOM 5215 O O . GLN B 1 296 ? -18.578 3.428 20.484 1 73.44 296 GLN B O 1
ATOM 5220 N N . ASP B 1 297 ? -18.109 3.094 18.312 1 72.5 297 ASP B N 1
ATOM 5221 C CA . ASP B 1 297 ? -16.703 2.719 18.469 1 72.5 297 ASP B CA 1
ATOM 5222 C C . ASP B 1 297 ? -15.867 3.893 18.984 1 72.5 297 ASP B C 1
ATOM 5224 O O . ASP B 1 297 ? -16 5.016 18.5 1 72.5 297 ASP B O 1
ATOM 5228 N N . ASN B 1 298 ? -15.148 3.621 20.109 1 77 298 ASN B N 1
ATOM 5229 C CA . ASN B 1 298 ? -14.242 4.625 20.656 1 77 298 ASN B CA 1
ATOM 5230 C C . ASN B 1 298 ? -12.93 4.684 19.875 1 77 298 ASN B C 1
ATOM 5232 O O . ASN B 1 298 ? -12.164 5.641 20.016 1 77 298 ASN B O 1
ATOM 5236 N N . GLY B 1 299 ? -12.82 3.766 18.922 1 74.56 299 GLY B N 1
ATOM 5237 C CA . GLY B 1 299 ? -11.531 3.678 18.266 1 74.56 299 GLY B CA 1
ATOM 5238 C C . GLY B 1 299 ? -10.406 3.27 19.203 1 74.56 299 GLY B C 1
ATOM 5239 O O . GLY B 1 299 ? -10.633 2.514 20.156 1 74.56 299 GLY B O 1
ATOM 5240 N N . ILE B 1 300 ? -9.188 3.562 18.906 1 80.25 300 ILE B N 1
ATOM 5241 C CA . ILE B 1 300 ? -8.016 3.277 19.719 1 80.25 300 ILE B CA 1
ATOM 5242 C C . ILE B 1 300 ? -8.031 4.152 20.984 1 80.25 300 ILE B C 1
ATOM 5244 O O . ILE B 1 300 ? -8.289 5.355 20.906 1 80.25 300 ILE B O 1
ATOM 5248 N N . HIS B 1 301 ? -7.773 3.59 22.094 1 84.31 301 HIS B N 1
ATOM 5249 C CA . HIS B 1 301 ? -7.879 4.309 23.359 1 84.31 301 HIS B CA 1
ATOM 5250 C C . HIS B 1 301 ? -6.812 5.395 23.469 1 84.31 301 HIS B C 1
ATOM 5252 O O . HIS B 1 301 ? -7.117 6.543 23.797 1 84.31 301 HIS B O 1
ATOM 5258 N N . LYS B 1 302 ? -5.621 4.941 23.328 1 90 302 LYS B N 1
ATOM 5259 C CA . LYS B 1 302 ? -4.516 5.879 23.5 1 90 302 LYS B CA 1
ATOM 5260 C C . LYS B 1 302 ? -3.355 5.535 22.562 1 90 302 LYS B C 1
ATOM 5262 O O . LYS B 1 302 ? -3.035 4.359 22.375 1 90 302 LYS B O 1
ATOM 5267 N N . LYS B 1 303 ? -2.744 6.574 21.953 1 88 303 LYS B N 1
ATOM 5268 C CA . LYS B 1 303 ? -1.554 6.422 21.125 1 88 303 LYS B CA 1
ATOM 5269 C C . LYS B 1 303 ? -0.57 7.566 21.359 1 88 303 LYS B C 1
ATOM 5271 O O . LYS B 1 303 ? -0.301 8.352 20.453 1 88 303 LYS B O 1
ATOM 5276 N N . THR B 1 304 ? 0.047 7.477 22.516 1 95.25 304 THR B N 1
ATOM 5277 C CA . THR B 1 304 ? 1.067 8.477 22.812 1 95.25 304 THR B CA 1
ATOM 5278 C C . THR B 1 304 ? 2.289 8.281 21.922 1 95.25 304 THR B C 1
ATOM 5280 O O . THR B 1 304 ? 2.756 7.148 21.75 1 95.25 304 THR B O 1
ATOM 5283 N N . ALA B 1 305 ? 2.801 9.359 21.391 1 97.31 305 ALA B N 1
ATOM 5284 C CA . ALA B 1 305 ? 3.92 9.273 20.453 1 97.31 305 ALA B CA 1
ATOM 5285 C C . ALA B 1 305 ? 5.156 9.969 21 1 97.31 305 ALA B C 1
ATOM 5287 O O . ALA B 1 305 ? 5.047 10.992 21.688 1 97.31 305 ALA B O 1
ATOM 5288 N N . SER B 1 306 ? 6.344 9.375 20.719 1 96.19 306 SER B N 1
ATOM 5289 C CA . SER B 1 306 ? 7.613 10.023 21.047 1 96.19 306 SER B CA 1
ATOM 5290 C C . SER B 1 306 ? 7.891 11.195 20.125 1 96.19 306 SER B C 1
ATOM 5292 O O . SER B 1 306 ? 7.531 11.164 18.938 1 96.19 306 SER B O 1
ATOM 5294 N N . ASN B 1 307 ? 8.523 12.234 20.625 1 95.44 307 ASN B N 1
ATOM 5295 C CA . ASN B 1 307 ? 8.953 13.336 19.766 1 95.44 307 ASN B CA 1
ATOM 5296 C C . ASN B 1 307 ? 10.469 13.5 19.781 1 95.44 307 ASN B C 1
ATOM 5298 O O . ASN B 1 307 ? 10.984 14.578 19.5 1 95.44 307 ASN B O 1
ATOM 5302 N N . ASP B 1 308 ? 11.188 12.469 20.188 1 94.56 308 ASP B N 1
ATOM 5303 C CA . ASP B 1 308 ? 12.633 12.539 20.375 1 94.56 308 ASP B CA 1
ATOM 5304 C C . ASP B 1 308 ? 13.32 12.977 19.078 1 94.56 308 ASP B C 1
ATOM 5306 O O . ASP B 1 308 ? 14.156 13.891 19.094 1 94.56 308 ASP B O 1
ATOM 5310 N N . LYS B 1 309 ? 13.031 12.359 17.984 1 93.75 309 LYS B N 1
ATOM 5311 C CA . LYS B 1 309 ? 13.656 12.711 16.719 1 93.75 309 LYS B CA 1
ATOM 5312 C C . LYS B 1 309 ? 13.344 14.148 16.328 1 93.75 309 LYS B C 1
ATOM 5314 O O . LYS B 1 309 ? 14.219 14.875 15.844 1 93.75 309 LYS B O 1
ATOM 5319 N N . LEU B 1 310 ? 12.094 14.547 16.516 1 95.44 310 LEU B N 1
ATOM 5320 C CA . LEU B 1 310 ? 11.703 15.914 16.188 1 95.44 310 LEU B CA 1
ATOM 5321 C C . LEU B 1 310 ? 12.516 16.922 17.016 1 95.44 310 LEU B C 1
ATOM 5323 O O . LEU B 1 310 ? 13.031 17.891 16.469 1 95.44 310 LEU B O 1
ATOM 5327 N N . MET B 1 311 ? 12.609 16.641 18.266 1 94.25 311 MET B N 1
ATOM 5328 C CA . MET B 1 311 ? 13.312 17.562 19.172 1 94.25 311 MET B CA 1
ATOM 5329 C C . MET B 1 311 ? 14.789 17.656 18.797 1 94.25 311 MET B C 1
ATOM 5331 O O . MET B 1 311 ? 15.438 18.656 19.078 1 94.25 311 MET B O 1
ATOM 5335 N N . SER B 1 312 ? 15.312 16.656 18.156 1 90.88 312 SER B N 1
ATOM 5336 C CA . SER B 1 312 ? 16.719 16.656 17.781 1 90.88 312 SER B CA 1
ATOM 5337 C C . SER B 1 312 ? 16.953 17.531 16.547 1 90.88 312 SER B C 1
ATOM 5339 O O . SER B 1 312 ? 18.094 17.906 16.266 1 90.88 312 SER B O 1
ATOM 5341 N N . ILE B 1 313 ? 15.938 17.844 15.812 1 89.62 313 ILE B N 1
ATOM 5342 C CA . ILE B 1 313 ? 16.172 18.562 14.562 1 89.62 313 ILE B CA 1
ATOM 5343 C C . ILE B 1 313 ? 15.695 20 14.688 1 89.62 313 ILE B C 1
ATOM 5345 O O . ILE B 1 313 ? 16.172 20.891 13.969 1 89.62 313 ILE B O 1
ATOM 5349 N N . ILE B 1 314 ? 14.695 20.234 15.586 1 90.56 314 ILE B N 1
ATOM 5350 C CA . ILE B 1 314 ? 14.148 21.578 15.625 1 90.56 314 ILE B CA 1
ATOM 5351 C C . ILE B 1 314 ? 15.062 22.484 16.453 1 90.56 314 ILE B C 1
ATOM 5353 O O . ILE B 1 314 ? 15.914 22 17.203 1 90.56 314 ILE B O 1
ATOM 5357 N N . ASN B 1 315 ? 14.961 23.75 16.172 1 84 315 ASN B N 1
ATOM 5358 C CA . ASN B 1 315 ? 15.734 24.75 16.906 1 84 315 ASN B CA 1
ATOM 5359 C C . ASN B 1 315 ? 15.453 24.656 18.406 1 84 315 ASN B C 1
ATOM 5361 O O . ASN B 1 315 ? 14.305 24.547 18.828 1 84 315 ASN B O 1
ATOM 5365 N N . SER B 1 316 ? 16.516 24.781 19.203 1 83.56 316 SER B N 1
ATOM 5366 C CA . SER B 1 316 ? 16.391 24.672 20.641 1 83.56 316 SER B CA 1
ATOM 5367 C C . SER B 1 316 ? 15.5 25.766 21.219 1 83.56 316 SER B C 1
ATOM 5369 O O . SER B 1 316 ? 14.93 25.609 22.297 1 83.56 316 SER B O 1
ATOM 5371 N N . SER B 1 317 ? 15.297 26.781 20.5 1 90.19 317 SER B N 1
ATOM 5372 C CA . SER B 1 317 ? 14.5 27.906 20.984 1 90.19 317 SER B CA 1
ATOM 5373 C C . SER B 1 317 ? 13.031 27.75 20.609 1 90.19 317 SER B C 1
ATOM 5375 O O . SER B 1 317 ? 12.188 28.531 21.047 1 90.19 317 SER B O 1
ATOM 5377 N N . PHE B 1 318 ? 12.719 26.719 19.875 1 94.75 318 PHE B N 1
ATOM 5378 C CA . PHE B 1 318 ? 11.336 26.516 19.469 1 94.75 318 PHE B CA 1
ATOM 5379 C C . PHE B 1 318 ? 10.477 26.078 20.641 1 94.75 318 PHE B C 1
ATOM 5381 O O . PHE B 1 318 ? 10.883 25.203 21.422 1 94.75 318 PHE B O 1
ATOM 5388 N N . SER B 1 319 ? 9.297 26.703 20.797 1 95.88 319 SER B N 1
ATOM 5389 C CA . SER B 1 319 ? 8.32 26.312 21.797 1 95.88 319 SER B CA 1
ATOM 5390 C C . SER B 1 319 ? 6.969 26 21.172 1 95.88 319 SER B C 1
ATOM 5392 O O . SER B 1 319 ? 6.438 26.812 20.406 1 95.88 319 SER B O 1
ATOM 5394 N N . PHE B 1 320 ? 6.434 24.891 21.562 1 97.88 320 PHE B N 1
ATOM 5395 C CA . PHE B 1 320 ? 5.125 24.5 21.047 1 97.88 320 PHE B CA 1
ATOM 5396 C C . PHE B 1 320 ? 4.023 25.344 21.688 1 97.88 320 PHE B C 1
ATOM 5398 O O . PHE B 1 320 ? 4.137 25.75 22.844 1 97.88 320 PHE B O 1
ATOM 5405 N N . THR B 1 321 ? 2.99 25.547 20.906 1 97.88 321 THR B N 1
ATOM 5406 C CA . THR B 1 321 ? 1.825 26.281 21.375 1 97.88 321 THR B CA 1
ATOM 5407 C C . THR B 1 321 ? 1.033 25.438 22.375 1 97.88 321 THR B C 1
ATOM 5409 O O . THR B 1 321 ? 0.692 24.281 22.109 1 97.88 321 THR B O 1
ATOM 5412 N N . ASP B 1 322 ? 0.747 26.047 23.453 1 96.75 322 ASP B N 1
ATOM 5413 C CA . ASP B 1 322 ? -0.084 25.391 24.453 1 96.75 322 ASP B CA 1
ATOM 5414 C C . ASP B 1 322 ? -1.496 25.141 23.938 1 96.75 322 ASP B C 1
ATOM 5416 O O . ASP B 1 322 ? -2.016 25.938 23.141 1 96.75 322 ASP B O 1
ATOM 5420 N N . ILE B 1 323 ? -2.168 24.078 24.484 1 98.06 323 ILE B N 1
ATOM 5421 C CA . ILE B 1 323 ? -3.455 23.656 23.953 1 98.06 323 ILE B CA 1
ATOM 5422 C C . ILE B 1 323 ? -4.504 24.734 24.188 1 98.06 323 ILE B C 1
ATOM 5424 O O . ILE B 1 323 ? -5.387 24.953 23.359 1 98.06 323 ILE B O 1
ATOM 5428 N N . ASP B 1 324 ? -4.426 25.406 25.312 1 98 324 ASP B N 1
ATOM 5429 C CA . ASP B 1 324 ? -5.41 26.438 25.625 1 98 324 ASP B CA 1
ATOM 5430 C C . ASP B 1 324 ? -5.316 27.609 24.656 1 98 324 ASP B C 1
ATOM 5432 O O . ASP B 1 324 ? -6.332 28.062 24.125 1 98 324 ASP B O 1
ATOM 5436 N N . LYS B 1 325 ? -4.117 28.062 24.438 1 97.75 325 LYS B N 1
ATOM 5437 C CA . LYS B 1 325 ? -3.896 29.141 23.484 1 97.75 325 LYS B CA 1
ATOM 5438 C C . LYS B 1 325 ? -4.336 28.75 22.078 1 97.75 325 LYS B C 1
ATOM 5440 O O . LYS B 1 325 ? -5.016 29.516 21.406 1 97.75 325 LYS B O 1
ATOM 5445 N N . GLY B 1 326 ? -3.953 27.578 21.609 1 98.19 326 GLY B N 1
ATOM 5446 C CA . GLY B 1 326 ? -4.32 27.094 20.297 1 98.19 326 GLY B CA 1
ATOM 5447 C C . GLY B 1 326 ? -5.82 26.953 20.094 1 98.19 326 GLY B C 1
ATOM 5448 O O . GLY B 1 326 ? -6.352 27.328 19.047 1 98.19 326 GLY B O 1
ATOM 5449 N N . LEU B 1 327 ? -6.512 26.391 21.109 1 98.5 327 LEU B N 1
ATOM 5450 C CA . LEU B 1 327 ? -7.957 26.219 21.031 1 98.5 327 LEU B CA 1
ATOM 5451 C C . LEU B 1 327 ? -8.656 27.578 20.953 1 98.5 327 LEU B C 1
ATOM 5453 O O . LEU B 1 327 ? -9.57 27.75 20.141 1 98.5 327 LEU B O 1
ATOM 5457 N N . LYS B 1 328 ? -8.211 28.516 21.797 1 98.25 328 LYS B N 1
ATOM 5458 C CA . LYS B 1 328 ? -8.82 29.844 21.781 1 98.25 328 LYS B CA 1
ATOM 5459 C C . LYS B 1 328 ? -8.688 30.5 20.422 1 98.25 328 LYS B C 1
ATOM 5461 O O . LYS B 1 328 ? -9.664 31.031 19.891 1 98.25 328 LYS B O 1
ATOM 5466 N N . GLU B 1 329 ? -7.504 30.453 19.875 1 98.19 329 GLU B N 1
ATOM 5467 C CA . GLU B 1 329 ? -7.266 31.047 18.547 1 98.19 329 GLU B CA 1
ATOM 5468 C C . GLU B 1 329 ? -8.102 30.359 17.484 1 98.19 329 GLU B C 1
ATOM 5470 O O . GLU B 1 329 ? -8.617 31.016 16.578 1 98.19 329 GLU B O 1
ATOM 5475 N N . THR B 1 330 ? -8.219 29.031 17.547 1 98.38 330 THR B N 1
ATOM 5476 C CA . THR B 1 330 ? -8.992 28.25 16.578 1 98.38 330 THR B CA 1
ATOM 5477 C C . THR B 1 330 ? -10.469 28.609 16.656 1 98.38 330 THR B C 1
ATOM 5479 O O . THR B 1 330 ? -11.117 28.828 15.633 1 98.38 330 THR B O 1
ATOM 5482 N N . ILE B 1 331 ? -10.992 28.672 17.906 1 98.31 331 ILE B N 1
ATOM 5483 C CA . ILE B 1 331 ? -12.398 28.969 18.156 1 98.31 331 ILE B CA 1
ATOM 5484 C C . ILE B 1 331 ? -12.711 30.391 17.688 1 98.31 331 ILE B C 1
ATOM 5486 O O . ILE B 1 331 ? -13.711 30.625 17.016 1 98.31 331 ILE B O 1
ATOM 5490 N N . ASP B 1 332 ? -11.805 31.359 18.047 1 97.94 332 ASP B N 1
ATOM 5491 C CA . ASP B 1 332 ? -11.992 32.75 17.641 1 97.94 332 ASP B CA 1
ATOM 5492 C C . ASP B 1 332 ? -12.047 32.875 16.109 1 97.94 332 ASP B C 1
ATOM 5494 O O . ASP B 1 332 ? -12.883 33.594 15.57 1 97.94 332 ASP B O 1
ATOM 5498 N N . TRP B 1 333 ? -11.18 32.188 15.461 1 97.31 333 TRP B N 1
ATOM 5499 C CA . TRP B 1 333 ? -11.164 32.188 14 1 97.31 333 TRP B CA 1
ATOM 5500 C C . TRP B 1 333 ? -12.445 31.594 13.43 1 97.31 333 TRP B C 1
ATOM 5502 O O . TRP B 1 333 ? -13.039 32.156 12.5 1 97.31 333 TRP B O 1
ATOM 5512 N N . PHE B 1 334 ? -12.875 30.438 13.992 1 97.44 334 PHE B N 1
ATOM 5513 C CA . PHE B 1 334 ? -14.102 29.781 13.562 1 97.44 334 PHE B CA 1
ATOM 5514 C C . PHE B 1 334 ? -15.297 30.719 13.672 1 97.44 334 PHE B C 1
ATOM 5516 O O . PHE B 1 334 ? -16.078 30.844 12.719 1 97.44 334 PHE B O 1
ATOM 5523 N N . ILE B 1 335 ? -15.391 31.391 14.789 1 96.25 335 ILE B N 1
ATOM 5524 C CA . ILE B 1 335 ? -16.516 32.281 15.031 1 96.25 335 ILE B CA 1
ATOM 5525 C C . ILE B 1 335 ? -16.484 33.438 14.047 1 96.25 335 ILE B C 1
ATOM 5527 O O . ILE B 1 335 ? -17.5 33.812 13.445 1 96.25 335 ILE B O 1
ATOM 5531 N N . SER B 1 336 ? -15.305 34 13.859 1 96 336 SER B N 1
ATOM 5532 C CA . SER B 1 336 ? -15.156 35.156 12.984 1 96 336 SER B CA 1
ATOM 5533 C C . SER B 1 336 ? -15.445 34.812 11.531 1 96 336 SER B C 1
ATOM 5535 O O . SER B 1 336 ? -15.969 35.625 10.773 1 96 336 SER B O 1
ATOM 5537 N N . GLU B 1 337 ? -15.125 33.531 11.148 1 94.25 337 GLU B N 1
ATOM 5538 C CA . GLU B 1 337 ? -15.211 33.125 9.75 1 94.25 337 GLU B CA 1
ATOM 5539 C C . GLU B 1 337 ? -16.438 32.281 9.5 1 94.25 337 GLU B C 1
ATOM 5541 O O . GLU B 1 337 ? -16.609 31.719 8.406 1 94.25 337 GLU B O 1
ATOM 5546 N N . TYR B 1 338 ? -17.344 32.094 10.43 1 91.38 338 TYR B N 1
ATOM 5547 C CA . TYR B 1 338 ? -18.422 31.094 10.406 1 91.38 338 TYR B CA 1
ATOM 5548 C C . TYR B 1 338 ? -19.234 31.203 9.125 1 91.38 338 TYR B C 1
ATOM 5550 O O . TYR B 1 338 ? -19.641 30.188 8.555 1 91.38 338 TYR B O 1
ATOM 5558 N N . LYS B 1 339 ? -19.438 32.438 8.594 1 85.88 339 LYS B N 1
ATOM 5559 C CA . LYS B 1 339 ? -20.266 32.625 7.406 1 85.88 339 LYS B CA 1
ATOM 5560 C C . LYS B 1 339 ? -19.547 32.125 6.156 1 85.88 339 LYS B C 1
ATOM 5562 O O . LYS B 1 339 ? -20.188 31.75 5.172 1 85.88 339 LYS B O 1
ATOM 5567 N N . SER B 1 340 ? -18.188 31.953 6.195 1 84.5 340 SER B N 1
ATOM 5568 C CA . SER B 1 340 ? -17.406 31.688 4.984 1 84.5 340 SER B CA 1
ATOM 5569 C C . SER B 1 340 ? -16.781 30.297 5.02 1 84.5 340 SER B C 1
ATOM 5571 O O . SER B 1 340 ? -16.219 29.844 4.023 1 84.5 340 SER B O 1
ATOM 5573 N N . ILE B 1 341 ? -16.906 29.625 6.055 1 76 341 ILE B N 1
ATOM 5574 C CA . ILE B 1 341 ? -16.125 28.406 6.184 1 76 341 ILE B CA 1
ATOM 5575 C C . ILE B 1 341 ? -16.922 27.219 5.664 1 76 341 ILE B C 1
ATOM 5577 O O . ILE B 1 341 ? -18.141 27.297 5.527 1 76 341 ILE B O 1
ATOM 5581 N N . ARG B 1 342 ? -16.109 26.188 5.352 1 66.94 342 ARG B N 1
ATOM 5582 C CA . ARG B 1 342 ? -16.641 24.906 4.91 1 66.94 342 ARG B CA 1
ATOM 5583 C C . ARG B 1 342 ? -17.422 24.219 6.035 1 66.94 342 ARG B C 1
ATOM 5585 O O . ARG B 1 342 ? -16.875 23.984 7.113 1 66.94 342 ARG B O 1
ATOM 5592 N N . LYS B 1 343 ? -18.891 24.016 5.75 1 71.69 343 LYS B N 1
ATOM 5593 C CA . LYS B 1 343 ? -19.734 23.422 6.777 1 71.69 343 LYS B CA 1
ATOM 5594 C C . LYS B 1 343 ? -20.391 22.141 6.273 1 71.69 343 LYS B C 1
ATOM 5596 O O . LYS B 1 343 ? -20.703 22.016 5.086 1 71.69 343 LYS B O 1
#

Nearest PDB structures (foldseek):
  4bl5-assembly6_C  TM=9.596E-01  e=1.231E-36  Homo sapiens
  4e5y-assembly2_D  TM=9.461E-01  e=7.287E-35  Homo sapiens
  4e5y-assembly1_A  TM=9.441E-01  e=2.315E-32  Homo sapiens
  1e7s-assembly1_A-2  TM=9.012E-01  e=1.705E-29  Escherichia coli
  8ewu-assembly1_A  TM=8.489E-01  e=4.038E-30  Campylobacter jejuni

Radius of gyration: 28.08 Å; Cα contacts (8 Å, |Δi|>4): 1298; chains: 2; bounding box: 62×79×61 Å

pLDDT: mean 93.74, std 7.47, range [51.72, 98.88]

InterPro domains:
  IPR001509 NAD-dependent epimerase/dehydratase [PF01370] (6-247)
  IPR028614 GDP-L-fucose synthase/GDP-L-colitose synthase [MF_00956] (2-336)
  IPR036291 NAD(P)-binding domain superfamily [SSF51735] (3-339)

Secondary structure (DSSP, 8-state):
--EEEEEETTTSHHHHHHHHHHHHH-SSEEEETTEEEE--S-TTSEEEEEEE-TTT--TTSHHHHHHHHHTS--SEEEE-------HHHHHH-HHHHHHHHHHHHHHHHHHHHHTT--EEEEE--GGGS-SS--SSB-GGGTTSSPPPGGGHHHHHHHHHHHHHHHHHHHHH--EEEEEEE-EEESTT----TTT--HHHHHHHHHHHHHHHT--EEEES-S--EEEEEEHHHHHHHHHHIIIIIHHH-S-GGGGT-SEEEE--S-GGGEEEHHHHHHHHHHHTT--S-EEEETTS----SB--B--HHHHHHS-TT--PPPHHHHHHHHHHHHHHHTTTS--/---EEEEETTTSHHHHHHHHHHHHH-SSEEEETTEEEE--S-TTS--EEEEE-TTT--TTSHHHHHHHHHTS--SEEEE-------HHHHHHTHHHHHHHHHHHHHHHHHHHHHTT--EEEEE--GGGS-SS--SSB-GGGTTSSPPPGGGHHHHHHHHHHHHHHHHHHHHH--EEEEEEE-EEE-TT----TTT--HHHHHHHHHHHHHHHT--EEEES-S--EEEEEEHHHHHHHHHHIIIIIHHH-TTGGGGT-SEEEE--S-GGGEEEHHHHHHHHHHHHT--S-EEEETTS----SB--B--HHHHHHS-TT--PPPHHHHHHHHHHHHHHHTTTS--

Organism: NCBI:txid1323249